Protein AF-A0AA36IM85-F1 (afdb_monomer)

Foldseek 3Di:
DPDVVVVVVVLVVVVVCCLVPQPPPDVVNVVVVVCCVVVDVLCVQVLVVSCVVVVNVVVLQDDDDDDGDDPDPDVQVVLQVVLLVVPPQWGWAQALQGNPPDTFIAGQALVRQQCQLLPQFWAAAQQADQRAGPVPFAAQQADPLQPPALLHDGLNDPVNLVLLVLLQVLQQLLWLDRPDQDAADQAPPDALQNVLVQLVVCVVPVSDLFDLRLLLSQVQRLCCRGQVDGDHPVLSVLLVVLLVLLQCRNSPVHDNVSSVSNNVNLVVVLVRSCVDPSLVSSLVSCVVVVHHSSSSSSNVSVVCSQQVAANVHRALSNLLSQLLNVCNVCVVPVVVVCVVPVLLQSLLSCLQVNRHQQGSPWIFAQAWDWDQGPVRDIDIDHGRGTHHYGQNSNSQQLVQQVPPVSHNVSSNDRDRPDPLSQQGCRFSARNVQVVVDPTSSADSRRSSGHSCVSVSSVSSSSSSVSNVVNVVVVVVVVD

pLDDT: mean 79.82, std 20.61, range [26.3, 98.69]

Solvent-accessible surface area (backbone atoms only — not comparable to full-atom values): 25729 Å² total; per-residue (Å²): 140,74,68,69,65,56,56,53,52,50,52,51,51,52,50,53,47,29,68,74,65,72,58,71,85,42,77,69,57,45,51,50,45,52,50,42,49,75,70,32,78,74,49,56,58,58,53,50,50,52,33,55,76,68,67,41,65,80,59,66,81,69,76,85,69,102,76,82,91,62,86,75,82,47,68,46,58,51,52,28,56,49,18,63,78,70,66,69,26,46,26,52,38,68,20,77,92,38,61,91,84,40,68,21,57,23,19,33,25,43,66,50,32,48,55,59,38,60,37,58,73,49,35,30,52,68,59,38,50,78,57,19,49,59,89,74,50,37,63,40,56,71,54,82,58,32,74,77,42,78,86,19,48,32,55,68,35,67,70,42,40,56,52,30,43,50,43,47,73,51,34,52,43,43,34,88,81,42,97,62,74,78,74,84,62,69,42,92,94,54,52,38,52,57,50,49,51,51,51,54,49,35,76,77,52,63,86,54,94,53,52,72,63,52,40,42,41,42,49,36,44,46,37,34,49,69,39,66,39,85,65,52,74,67,52,52,51,44,50,55,51,39,42,63,46,47,54,32,35,39,72,63,65,59,41,60,69,45,11,44,51,38,32,58,49,49,47,56,52,46,55,57,37,49,74,25,71,40,32,49,48,41,24,55,54,30,43,77,72,77,41,63,21,69,28,51,51,51,25,50,52,50,52,46,50,28,64,50,52,35,52,97,46,45,17,45,26,33,27,39,44,54,48,53,51,49,37,67,74,42,43,90,62,38,44,60,50,34,74,72,40,45,64,38,32,50,45,38,41,40,33,73,70,27,33,42,50,64,40,61,61,49,28,39,34,85,58,67,44,77,45,72,45,84,86,69,49,75,46,75,49,47,48,73,36,56,29,36,32,35,20,54,49,19,33,38,26,19,91,76,44,10,62,99,78,44,32,55,68,58,17,63,50,90,52,60,71,46,99,63,62,40,60,35,32,34,37,36,26,32,49,58,36,51,72,68,29,93,49,56,47,42,32,91,74,18,47,55,43,49,54,56,58,43,38,46,54,52,50,41,49,46,50,50,53,48,41,47,55,22,57,61,52,52,63,64,73,80,105

Secondary structure (DSSP, 8-state):
--HHHHHHHHHHHHHHHHHHH-----HHHHHHHHHHHHH-TTSHHHHHHHHHHTT-GGGGGG--SSS--SS---HHHHHHHHHHHHT--EEEEE-TT-TTT-EEEEE-SHHHHHHHHH-SS-B--TTEETTEEGGGSPTTSSPTT-PSPTTTS-TT-HHHHHHHHHHHHH-GGGSSS-S--PPP-PPTT--HHHHHHHHHHHHH---SSS-HHHHHHHHHHHHHHHHS-PPPHHHHHHHHHHHHHHHHHHTT---HHHHHHHHHHHHHHHHHHHHSHHHHHHHHHHHHTTS-HHHHHHHHHHHHIIIIIITTSSHHHHHHHHHHHHHHHSHHHHHHHHHH-HHHHHHHHHHHH--S-----SEE--S-EEEE-TTS-EEEE-TTSEEEE-HHHHTT-HHHHSGGGT-HHHHHS--TT-TTTT---TTSS-HHHHTTSSSTT--SS-SS--TTHHHHHHHHHHHHHHHHHHHHHHHTT--

Radius of gyration: 23.03 Å; Cα contacts (8 Å, |Δi|>4): 732; chains: 1; bounding box: 69×64×67 Å

Organism: NCBI:txid2562239

Nearest PDB structures (foldseek):
  8fz8-assembly1_A  TM=6.106E-01  e=2.061E-07  Streptomyces nodosus
  3b99-assembly1_A  TM=5.006E-01  e=7.586E-06  Danio rerio
  8eoh-assembly1_A  TM=4.922E-01  e=1.984E-05  Homo sapiens
  3b99-assembly2_B  TM=5.628E-01  e=2.092E-04  Danio rerio
  7lyx-assembly1_A  TM=4.777E-01  e=9.694E-05  Homo sapiens

Structure (mmCIF, N/CA/C/O backbone):
data_AF-A0AA36IM85-F1
#
_entry.id   AF-A0AA36IM85-F1
#
loop_
_atom_site.group_PDB
_atom_site.id
_atom_site.type_symbol
_atom_site.label_atom_id
_atom_site.label_alt_id
_atom_site.label_comp_id
_atom_site.label_asym_id
_atom_site.label_entity_id
_atom_site.label_seq_id
_atom_site.pdbx_PDB_ins_code
_atom_site.Cartn_x
_atom_site.Cartn_y
_atom_site.Cartn_z
_atom_site.occupancy
_atom_site.B_iso_or_equiv
_atom_site.auth_seq_id
_atom_site.auth_comp_id
_atom_site.auth_asym_id
_atom_site.auth_atom_id
_atom_site.pdbx_PDB_model_num
ATOM 1 N N . MET A 1 1 ? 41.374 -0.300 19.124 1.00 42.31 1 MET A N 1
ATOM 2 C CA . MET A 1 1 ? 39.950 -0.710 19.071 1.00 42.31 1 MET A CA 1
ATOM 3 C C . MET A 1 1 ? 39.445 -0.781 20.506 1.00 42.31 1 MET A C 1
ATOM 5 O O . MET A 1 1 ? 40.033 -1.526 21.269 1.00 42.31 1 MET A O 1
ATOM 9 N N . GLY A 1 2 ? 38.472 0.040 20.920 1.00 38.59 2 GLY A N 1
ATOM 10 C CA . GLY A 1 2 ? 38.021 0.031 22.328 1.00 38.59 2 GLY A CA 1
ATOM 11 C C . GLY A 1 2 ? 37.145 1.198 22.802 1.00 38.59 2 GLY A C 1
ATOM 12 O O . GLY A 1 2 ? 36.543 1.093 23.859 1.00 38.59 2 GLY A O 1
ATOM 13 N N . CYS A 1 3 ? 37.000 2.286 22.036 1.00 32.59 3 CYS A N 1
ATOM 14 C CA . CYS A 1 3 ? 36.244 3.459 22.508 1.00 32.59 3 CYS A CA 1
ATOM 15 C C . CYS A 1 3 ? 34.748 3.452 22.099 1.00 32.59 3 CYS A C 1
ATOM 17 O O . CYS A 1 3 ? 33.900 4.019 22.780 1.00 32.59 3 CYS A O 1
ATOM 19 N N . GLY A 1 4 ? 34.387 2.753 21.012 1.00 32.06 4 GLY A N 1
ATOM 20 C CA . GLY A 1 4 ? 33.027 2.788 20.445 1.00 32.06 4 GLY A CA 1
ATOM 21 C C . GLY A 1 4 ? 31.971 1.955 21.189 1.00 32.06 4 GLY A C 1
ATOM 22 O O . GLY A 1 4 ? 30.829 2.395 21.312 1.00 32.06 4 GLY A O 1
ATOM 23 N N . CYS A 1 5 ? 32.333 0.777 21.714 1.00 38.38 5 CYS A N 1
ATOM 24 C CA . CYS A 1 5 ? 31.395 -0.065 22.475 1.00 38.38 5 CYS A CA 1
ATOM 25 C C . CYS A 1 5 ? 31.141 0.476 23.884 1.00 38.38 5 CYS A C 1
ATOM 27 O O . CYS A 1 5 ? 30.007 0.429 24.353 1.00 38.38 5 CYS A O 1
ATOM 29 N N . PHE A 1 6 ? 32.164 1.042 24.530 1.00 37.78 6 PHE A N 1
ATOM 30 C CA . PHE A 1 6 ? 32.038 1.578 25.884 1.00 37.78 6 PHE A CA 1
ATOM 31 C C . PHE A 1 6 ? 31.096 2.790 25.918 1.00 37.78 6 PHE A C 1
ATOM 33 O O . PHE A 1 6 ? 30.205 2.863 26.757 1.00 37.78 6 PHE A O 1
ATOM 40 N N . CYS A 1 7 ? 31.198 3.679 24.925 1.00 42.38 7 CYS A N 1
ATOM 41 C CA . CYS A 1 7 ? 30.339 4.860 24.834 1.00 42.38 7 CYS A CA 1
ATOM 42 C C . CYS A 1 7 ? 28.859 4.494 24.586 1.00 42.38 7 CYS A C 1
ATOM 44 O O . CYS A 1 7 ? 27.961 5.088 25.175 1.00 42.38 7 CYS A O 1
ATOM 46 N N . ARG A 1 8 ? 28.587 3.456 23.780 1.00 44.91 8 ARG A N 1
ATOM 47 C CA . ARG A 1 8 ? 27.215 2.978 23.521 1.00 44.91 8 ARG A CA 1
ATOM 48 C C . ARG A 1 8 ? 26.590 2.285 24.729 1.00 44.91 8 ARG A C 1
ATOM 50 O O . ARG A 1 8 ? 25.416 2.514 25.000 1.00 44.91 8 ARG A O 1
ATOM 57 N N . LEU A 1 9 ? 27.365 1.476 25.455 1.00 48.56 9 LEU A N 1
ATOM 58 C CA . LEU A 1 9 ? 26.887 0.788 26.655 1.00 48.56 9 LEU A CA 1
ATOM 59 C C . LEU A 1 9 ? 26.565 1.789 27.772 1.00 48.56 9 LEU A C 1
ATOM 61 O O . LEU A 1 9 ? 25.524 1.676 28.405 1.00 48.56 9 LEU A O 1
ATOM 65 N N . VAL A 1 10 ? 27.417 2.804 27.953 1.00 52.78 10 VAL A N 1
ATOM 66 C CA . VAL A 1 10 ? 27.224 3.873 28.943 1.00 52.78 10 VAL A CA 1
ATOM 67 C C . VAL A 1 10 ? 25.989 4.714 28.620 1.00 52.78 10 VAL A C 1
ATOM 69 O O . VAL A 1 10 ? 25.193 4.976 29.514 1.00 52.78 10 VAL A O 1
ATOM 72 N N . VAL A 1 11 ? 25.759 5.074 27.353 1.00 53.88 11 VAL A N 1
ATOM 73 C CA . VAL A 1 11 ? 24.545 5.811 26.953 1.00 53.88 11 VAL A CA 1
ATOM 74 C C . VAL A 1 11 ? 23.281 4.975 27.180 1.00 53.88 11 VAL A C 1
ATOM 76 O O . VAL A 1 11 ? 22.299 5.499 27.699 1.00 53.88 11 VAL A O 1
ATOM 79 N N . LEU A 1 12 ? 23.300 3.676 26.868 1.00 50.84 12 LEU A N 1
ATOM 80 C CA . LEU A 1 12 ? 22.175 2.768 27.134 1.00 50.84 12 LEU A CA 1
ATOM 81 C C . LEU A 1 12 ? 21.891 2.617 28.635 1.00 50.84 12 LEU A C 1
ATOM 83 O O . LEU A 1 12 ? 20.736 2.712 29.042 1.00 50.84 12 LEU A O 1
ATOM 87 N N . LEU A 1 13 ? 22.932 2.446 29.455 1.00 54.00 13 LEU A N 1
ATOM 88 C CA . LEU A 1 13 ? 22.812 2.334 30.912 1.00 54.00 13 LEU A CA 1
ATOM 89 C C . LEU A 1 13 ? 22.299 3.629 31.545 1.00 54.00 13 LEU A C 1
ATOM 91 O O . LEU A 1 13 ? 21.410 3.583 32.389 1.00 54.00 13 LEU A O 1
ATOM 95 N N . LEU A 1 14 ? 22.808 4.782 31.108 1.00 49.09 14 LEU A N 1
ATOM 96 C CA . LEU A 1 14 ? 22.358 6.089 31.586 1.00 49.09 14 LEU A CA 1
ATOM 97 C C . LEU A 1 14 ? 20.919 6.391 31.152 1.00 49.09 14 LEU A C 1
ATOM 99 O O . LEU A 1 14 ? 20.166 6.957 31.934 1.00 49.09 14 LEU A O 1
ATOM 103 N N . THR A 1 15 ? 20.510 5.967 29.953 1.00 51.16 15 THR A N 1
ATOM 104 C CA . THR A 1 15 ? 19.123 6.124 29.478 1.00 51.16 15 THR A CA 1
ATOM 105 C C . THR A 1 15 ? 18.170 5.204 30.245 1.00 51.16 15 THR A C 1
ATOM 107 O O . THR A 1 15 ? 17.098 5.638 30.655 1.00 51.16 15 THR A O 1
ATOM 110 N N . ALA A 1 16 ? 18.573 3.956 30.508 1.00 54.09 16 ALA A N 1
ATOM 111 C CA . ALA A 1 16 ? 17.801 3.015 31.318 1.00 54.09 16 ALA A CA 1
ATOM 112 C C . ALA A 1 16 ? 17.665 3.487 32.776 1.00 54.09 16 ALA A C 1
ATOM 114 O O . ALA A 1 16 ? 16.574 3.429 33.336 1.00 54.09 16 ALA A O 1
ATOM 115 N N . LEU A 1 17 ? 18.739 4.016 33.373 1.00 48.91 17 LEU A N 1
ATOM 116 C CA . LEU A 1 17 ? 18.715 4.609 34.713 1.00 48.91 17 LEU A CA 1
ATOM 117 C C . LEU A 1 17 ? 17.874 5.893 34.757 1.00 48.91 17 LEU A C 1
ATOM 119 O O . LEU A 1 17 ? 17.089 6.068 35.681 1.00 48.91 17 LEU A O 1
ATOM 123 N N . ALA A 1 18 ? 17.967 6.766 33.751 1.00 50.56 18 ALA A N 1
ATOM 124 C CA . ALA A 1 18 ? 17.138 7.970 33.671 1.00 50.56 18 ALA A CA 1
ATOM 125 C C . ALA A 1 18 ? 15.640 7.636 33.543 1.00 50.56 18 ALA A C 1
ATOM 127 O O . ALA A 1 18 ? 14.815 8.290 34.180 1.00 50.56 18 ALA A O 1
ATOM 128 N N . LEU A 1 19 ? 15.296 6.585 32.787 1.00 48.44 19 LEU A N 1
ATOM 129 C CA . LEU A 1 19 ? 13.929 6.065 32.669 1.00 48.44 19 LEU A CA 1
ATOM 130 C C . LEU A 1 19 ? 13.431 5.402 33.964 1.00 48.44 19 LEU A C 1
ATOM 132 O O . LEU A 1 19 ? 12.265 5.564 34.311 1.00 48.44 19 LEU A O 1
ATOM 136 N N . LEU A 1 20 ? 14.295 4.681 34.686 1.00 45.62 20 LEU A N 1
ATOM 137 C CA . LEU A 1 20 ? 13.945 4.005 35.944 1.00 45.62 20 LEU A CA 1
ATOM 138 C C . LEU A 1 20 ? 13.809 4.966 37.134 1.00 45.62 20 LEU A C 1
ATOM 140 O O . LEU A 1 20 ? 13.000 4.714 38.021 1.00 45.62 20 LEU A O 1
ATOM 144 N N . PHE A 1 21 ? 14.586 6.0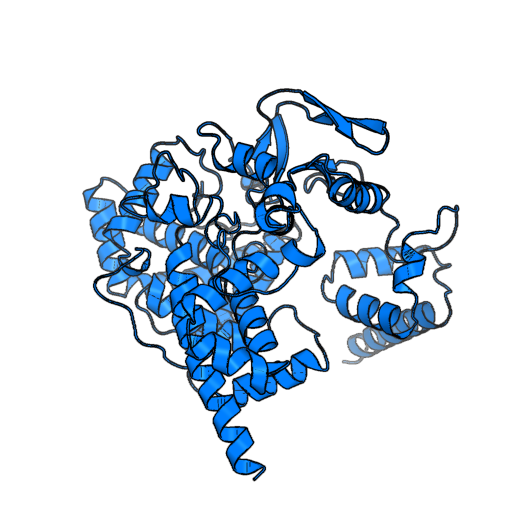52 37.161 1.00 44.94 21 PHE A N 1
ATOM 145 C CA . PHE A 1 21 ? 14.663 6.963 38.310 1.00 44.94 21 PHE A CA 1
ATOM 146 C C . PHE A 1 21 ? 14.018 8.340 38.078 1.00 44.94 21 PHE A C 1
ATOM 148 O O . PHE A 1 21 ? 14.067 9.184 38.966 1.00 44.94 21 PHE A O 1
ATOM 155 N N . GLY A 1 22 ? 13.405 8.593 36.914 1.00 39.72 22 GLY A N 1
ATOM 156 C CA . GLY A 1 22 ? 12.675 9.842 36.638 1.00 39.72 22 GLY A CA 1
ATOM 157 C C . GLY A 1 22 ? 13.549 11.103 36.555 1.00 39.72 22 GLY A C 1
ATOM 158 O O . GLY A 1 22 ? 13.033 12.217 36.519 1.00 39.72 22 GLY A O 1
ATOM 159 N N . CYS A 1 23 ? 14.873 10.954 36.501 1.00 40.91 23 CYS A N 1
ATOM 160 C CA . CYS A 1 23 ? 15.827 12.061 36.505 1.00 40.91 23 CYS A CA 1
ATOM 161 C C . CYS A 1 23 ? 16.244 12.455 35.078 1.00 40.91 23 CYS A C 1
ATOM 163 O O . CYS A 1 23 ? 17.403 12.304 34.696 1.00 40.91 23 CYS A O 1
ATOM 165 N N . LEU A 1 24 ? 15.318 13.008 34.290 1.00 44.88 24 LEU A N 1
ATOM 166 C CA . LEU A 1 24 ? 15.622 13.714 33.030 1.00 44.88 24 LEU A CA 1
ATOM 167 C C . LEU A 1 24 ? 15.949 15.206 33.275 1.00 44.88 24 LEU A C 1
ATOM 169 O O . LEU A 1 24 ? 15.606 16.071 32.480 1.00 44.88 24 LEU A O 1
ATOM 173 N N . CYS A 1 25 ? 16.623 15.534 34.383 1.00 44.16 25 CYS A N 1
ATOM 174 C CA . CYS A 1 25 ? 16.848 16.918 34.832 1.00 44.16 25 CYS A CA 1
ATOM 175 C C . CYS A 1 25 ? 18.094 17.602 34.229 1.00 44.16 25 CYS A C 1
ATOM 177 O O . CYS A 1 25 ? 18.543 18.621 34.751 1.00 44.16 25 CYS A O 1
ATOM 179 N N . VAL A 1 26 ? 18.693 17.055 33.163 1.00 44.81 26 VAL A N 1
ATOM 180 C CA . VAL A 1 26 ? 19.911 17.609 32.542 1.00 44.81 26 VAL A CA 1
ATOM 181 C C . VAL A 1 26 ? 19.621 17.996 31.084 1.00 44.81 26 VAL A C 1
ATOM 183 O O . VAL A 1 26 ? 19.453 17.102 30.251 1.00 44.81 26 VAL A O 1
ATOM 186 N N . PRO A 1 27 ? 19.631 19.296 30.724 1.00 43.78 27 PRO A N 1
ATOM 187 C CA . PRO A 1 27 ? 19.271 19.777 29.382 1.00 43.78 27 PRO A CA 1
ATOM 188 C C . PRO A 1 27 ? 20.112 19.206 28.228 1.00 43.78 27 PRO A C 1
ATOM 190 O O . PRO A 1 27 ? 19.700 19.248 27.067 1.00 43.78 27 PRO A O 1
ATOM 193 N N . GLN A 1 28 ? 21.327 18.711 28.498 1.00 42.84 28 GLN A N 1
ATOM 194 C CA . GLN A 1 28 ? 22.130 18.004 27.493 1.00 42.84 28 GLN A CA 1
ATOM 195 C C . GLN A 1 28 ? 21.664 16.554 27.273 1.00 42.84 28 GLN A C 1
ATOM 197 O O . GLN A 1 28 ? 21.732 16.071 26.145 1.00 42.84 28 GLN A O 1
ATOM 202 N N . VAL A 1 29 ? 21.163 15.875 28.312 1.00 41.28 29 VAL A N 1
ATOM 203 C CA . VAL A 1 29 ? 20.606 14.511 28.228 1.00 41.28 29 VAL A CA 1
ATOM 204 C C . VAL A 1 29 ? 19.232 14.543 27.566 1.00 41.28 29 VAL A C 1
ATOM 206 O O . VAL A 1 29 ? 18.960 13.718 26.705 1.00 41.28 29 VAL A O 1
ATOM 209 N N . GLU A 1 30 ? 18.415 15.549 27.877 1.00 40.91 30 GLU A N 1
ATOM 210 C CA . GLU A 1 30 ? 17.147 15.828 27.197 1.00 40.91 30 GLU A CA 1
ATOM 211 C C . GLU A 1 30 ? 17.354 16.067 25.695 1.00 40.91 30 GLU A C 1
ATOM 213 O O . GLU A 1 30 ? 16.732 15.404 24.870 1.00 40.91 30 GLU A O 1
ATOM 218 N N . ARG A 1 31 ? 18.299 16.937 25.313 1.00 43.75 31 ARG A N 1
ATOM 219 C CA . ARG A 1 31 ? 18.628 17.163 23.896 1.00 43.75 31 ARG A CA 1
ATOM 220 C C . ARG A 1 31 ? 19.205 15.927 23.216 1.00 43.75 31 ARG A C 1
ATOM 222 O O . ARG A 1 31 ? 18.915 15.700 22.045 1.00 43.75 31 ARG A O 1
ATOM 229 N N . ALA A 1 32 ? 19.997 15.120 23.920 1.00 41.75 32 ALA A N 1
ATOM 230 C CA . ALA A 1 32 ? 20.491 13.851 23.397 1.00 41.75 32 ALA A CA 1
ATOM 231 C C . ALA A 1 32 ? 19.367 12.814 23.244 1.00 41.75 32 ALA A C 1
ATOM 233 O O . ALA A 1 32 ? 19.388 12.072 22.270 1.00 41.75 32 ALA A O 1
ATOM 234 N N . TYR A 1 33 ? 18.381 12.797 24.144 1.00 39.81 33 TYR A N 1
ATOM 235 C CA . TYR A 1 33 ? 17.211 11.919 24.109 1.00 39.81 33 TYR A CA 1
ATOM 236 C C . TYR A 1 33 ? 16.214 12.328 23.024 1.00 39.81 33 TYR A C 1
ATOM 238 O O . TYR A 1 33 ? 15.812 11.473 22.252 1.00 39.81 33 TYR A O 1
ATOM 246 N N . ILE A 1 34 ? 15.885 13.615 22.888 1.00 41.44 34 ILE A N 1
ATOM 247 C CA . ILE A 1 34 ? 15.062 14.144 21.787 1.00 41.44 34 ILE A CA 1
ATOM 248 C C . ILE A 1 34 ? 15.743 13.834 20.459 1.00 41.44 34 ILE A C 1
ATOM 250 O O . ILE A 1 34 ? 15.157 13.194 19.597 1.00 41.44 34 ILE A O 1
ATOM 254 N N . LYS A 1 35 ? 17.040 14.145 20.341 1.00 39.25 35 LYS A N 1
ATOM 255 C CA . LYS A 1 35 ? 17.819 13.779 19.158 1.00 39.25 35 LYS A CA 1
ATOM 256 C C . LYS A 1 35 ? 17.851 12.264 18.955 1.00 39.25 35 LYS A C 1
ATOM 258 O O . LYS A 1 35 ? 17.813 11.828 17.818 1.00 39.25 35 LYS A O 1
ATOM 263 N N . PHE A 1 36 ? 17.892 11.444 20.002 1.00 37.66 36 PHE A N 1
ATOM 264 C CA . PHE A 1 36 ? 17.864 9.983 19.896 1.00 37.66 36 PHE A CA 1
ATOM 265 C C . PHE A 1 36 ? 16.488 9.447 19.480 1.00 37.66 36 PHE A C 1
ATOM 267 O O . PHE A 1 36 ? 16.440 8.574 18.629 1.00 37.66 36 PHE A O 1
ATOM 274 N N . VAL A 1 37 ? 15.385 9.976 20.004 1.00 36.84 37 VAL A N 1
ATOM 275 C CA . VAL A 1 37 ? 14.009 9.599 19.645 1.00 36.84 37 VAL A CA 1
ATOM 276 C C . VAL A 1 37 ? 13.673 10.057 18.223 1.00 36.84 37 VAL A C 1
ATOM 278 O O . VAL A 1 37 ? 13.152 9.263 17.443 1.00 36.84 37 VAL A O 1
ATOM 281 N N . ASP A 1 38 ? 14.075 11.273 17.851 1.00 36.34 38 ASP A N 1
ATOM 282 C CA . ASP A 1 38 ? 13.904 11.825 16.502 1.00 36.34 38 ASP A CA 1
ATOM 283 C C . ASP A 1 38 ? 14.816 11.135 15.472 1.00 36.34 38 ASP A C 1
ATOM 285 O O . ASP A 1 38 ? 14.453 10.992 14.307 1.00 36.34 38 ASP A O 1
ATOM 289 N N . THR A 1 39 ? 16.000 10.659 15.884 1.00 33.62 39 THR A N 1
ATOM 290 C CA . THR A 1 39 ? 16.946 9.951 14.994 1.00 33.62 39 THR A CA 1
ATOM 291 C C . THR A 1 39 ? 16.703 8.434 14.957 1.00 33.62 39 THR A C 1
ATOM 293 O O . THR A 1 39 ? 17.047 7.776 13.974 1.00 33.62 39 THR A O 1
ATOM 296 N N . TYR A 1 40 ? 16.112 7.850 16.003 1.00 33.84 40 TYR A N 1
ATOM 297 C CA . TYR A 1 40 ? 15.847 6.418 16.135 1.00 33.84 40 TYR A CA 1
ATOM 298 C C . TYR A 1 40 ? 14.373 6.176 16.476 1.00 33.84 40 TYR A C 1
ATOM 300 O O . TYR A 1 40 ? 14.000 5.895 17.615 1.00 33.84 40 TYR A O 1
ATOM 308 N N . THR A 1 41 ? 13.550 6.105 15.430 1.00 33.75 41 THR A N 1
ATOM 309 C CA . THR A 1 41 ? 12.180 5.552 15.441 1.00 33.75 41 THR A CA 1
ATOM 310 C C . THR A 1 41 ? 12.071 4.141 16.056 1.00 33.75 41 THR A C 1
ATOM 312 O O . THR A 1 41 ? 10.975 3.675 16.355 1.00 33.75 41 THR A O 1
ATOM 315 N N . TYR A 1 42 ? 13.198 3.468 16.317 1.00 30.89 42 TYR A N 1
ATOM 316 C CA . TYR A 1 42 ? 13.299 2.173 16.999 1.00 30.89 42 TYR A CA 1
ATOM 317 C C . TYR A 1 42 ? 13.203 2.229 18.538 1.00 30.89 42 TYR A C 1
ATOM 319 O O . TYR A 1 42 ? 13.048 1.180 19.158 1.00 30.89 42 TYR A O 1
ATOM 327 N N . GLY A 1 43 ? 13.290 3.405 19.176 1.00 28.48 43 GLY A N 1
ATOM 328 C CA . GLY A 1 43 ? 13.186 3.538 20.642 1.00 28.48 43 GLY A CA 1
ATOM 329 C C . GLY A 1 43 ? 11.750 3.595 21.177 1.00 28.48 43 GLY A C 1
ATOM 330 O O . GLY A 1 43 ? 11.501 3.271 22.339 1.00 28.48 43 GLY A O 1
ATOM 331 N N . VAL A 1 44 ? 10.791 3.956 20.321 1.00 35.88 44 VAL A N 1
ATOM 332 C CA . VAL A 1 44 ? 9.372 4.118 20.681 1.00 35.88 44 VAL A CA 1
ATOM 333 C C . VAL A 1 44 ? 8.740 2.819 21.209 1.00 35.88 44 VAL A C 1
ATOM 335 O O . VAL A 1 44 ? 8.045 2.891 22.219 1.00 35.88 44 VAL A O 1
ATOM 338 N N . PRO A 1 45 ? 9.008 1.622 20.644 1.00 35.47 45 PRO A N 1
ATOM 339 C CA . PRO A 1 45 ? 8.461 0.368 21.169 1.00 35.47 45 PRO A CA 1
ATOM 340 C C . PRO A 1 45 ? 9.002 -0.019 22.553 1.00 35.47 45 PRO A C 1
ATOM 342 O O . PRO A 1 45 ? 8.244 -0.530 23.369 1.00 35.47 45 PRO A O 1
ATOM 345 N N . LEU A 1 46 ? 10.282 0.246 22.846 1.00 36.81 46 LEU A N 1
ATOM 346 C CA . LEU A 1 46 ? 10.896 -0.031 24.155 1.00 36.81 46 LEU A CA 1
ATOM 347 C C . LEU A 1 46 ? 10.393 0.936 25.231 1.00 36.81 46 LEU A C 1
ATOM 349 O O . LEU A 1 46 ? 10.072 0.506 26.336 1.00 36.81 46 LEU A O 1
ATOM 353 N N . ALA A 1 47 ? 10.263 2.221 24.890 1.00 39.59 47 ALA A N 1
ATOM 354 C CA . ALA A 1 47 ? 9.638 3.208 25.762 1.00 39.59 47 ALA A CA 1
ATOM 355 C C . ALA A 1 47 ? 8.160 2.866 26.007 1.00 39.59 47 ALA A C 1
ATOM 357 O O . ALA A 1 47 ? 7.720 2.851 27.149 1.00 39.59 47 ALA A O 1
ATOM 358 N N . HIS A 1 48 ? 7.406 2.504 24.966 1.00 39.03 48 HIS A N 1
ATOM 359 C CA . HIS A 1 48 ? 6.010 2.083 25.096 1.00 39.03 48 HIS A CA 1
ATOM 360 C C . HIS A 1 48 ? 5.870 0.810 25.944 1.00 39.03 48 HIS A C 1
ATOM 362 O O . HIS A 1 48 ? 5.022 0.766 26.828 1.00 39.03 48 HIS A O 1
ATOM 368 N N . LEU A 1 49 ? 6.728 -0.196 25.745 1.00 39.44 49 LEU A N 1
ATOM 369 C CA . LEU A 1 49 ? 6.749 -1.422 26.548 1.00 39.44 49 LEU A CA 1
ATOM 370 C C . LEU A 1 49 ? 7.063 -1.127 28.020 1.00 39.44 49 LEU A C 1
ATOM 372 O O . LEU A 1 49 ? 6.351 -1.609 28.896 1.00 39.44 49 LEU A O 1
ATOM 376 N N . ALA A 1 50 ? 8.068 -0.293 28.303 1.00 42.53 50 ALA A N 1
ATOM 377 C CA . ALA A 1 50 ? 8.370 0.149 29.663 1.00 42.53 50 ALA A CA 1
ATOM 378 C C . ALA A 1 50 ? 7.180 0.893 30.293 1.00 42.53 50 ALA A C 1
ATOM 380 O O . ALA A 1 50 ? 6.818 0.632 31.435 1.00 42.53 50 ALA A O 1
ATOM 381 N N . LEU A 1 51 ? 6.511 1.765 29.538 1.00 40.69 51 LEU A N 1
ATOM 382 C CA . LEU A 1 51 ? 5.354 2.530 30.010 1.00 40.69 51 LEU A CA 1
ATOM 383 C C . LEU A 1 51 ? 4.111 1.654 30.252 1.00 40.69 51 LEU A C 1
ATOM 385 O O . LEU A 1 51 ? 3.363 1.913 31.198 1.00 40.69 51 LEU A O 1
ATOM 389 N N . VAL A 1 52 ? 3.907 0.611 29.440 1.00 42.12 52 VAL A N 1
ATOM 390 C CA . VAL A 1 52 ? 2.868 -0.418 29.628 1.00 42.12 52 VAL A CA 1
ATOM 391 C C . VAL A 1 52 ? 3.156 -1.248 30.879 1.00 42.12 52 VAL A C 1
ATOM 393 O O . VAL A 1 52 ? 2.271 -1.403 31.716 1.00 42.12 52 VAL A O 1
ATOM 396 N N . VAL A 1 53 ? 4.394 -1.723 31.047 1.00 43.91 53 VAL A N 1
ATOM 397 C CA . VAL A 1 53 ? 4.819 -2.519 32.213 1.00 43.91 53 VAL A CA 1
ATOM 398 C C . VAL A 1 53 ? 4.710 -1.720 33.515 1.00 43.91 53 VAL A C 1
ATOM 400 O O . VAL A 1 53 ? 4.319 -2.265 34.542 1.00 43.91 53 VAL A O 1
ATOM 403 N N . LEU A 1 54 ? 4.991 -0.416 33.476 1.00 43.62 54 LEU A N 1
ATOM 404 C CA . LEU A 1 54 ? 4.886 0.476 34.636 1.00 43.62 54 LEU A CA 1
ATOM 405 C C . LEU A 1 54 ? 3.452 0.979 34.907 1.00 43.62 54 LEU A C 1
ATOM 407 O O . LEU A 1 54 ? 3.247 1.772 35.830 1.00 43.62 54 LEU A O 1
ATOM 411 N N . GLY A 1 55 ? 2.460 0.568 34.106 1.00 34.38 55 GLY A N 1
ATOM 412 C CA . GLY A 1 55 ? 1.063 0.994 34.252 1.00 34.38 55 GLY A CA 1
ATOM 413 C C . GLY A 1 55 ? 0.843 2.501 34.054 1.00 34.38 55 GLY A C 1
ATOM 414 O O . GLY A 1 55 ? -0.143 3.050 34.541 1.00 34.38 55 GLY A O 1
ATOM 415 N N . GLN A 1 5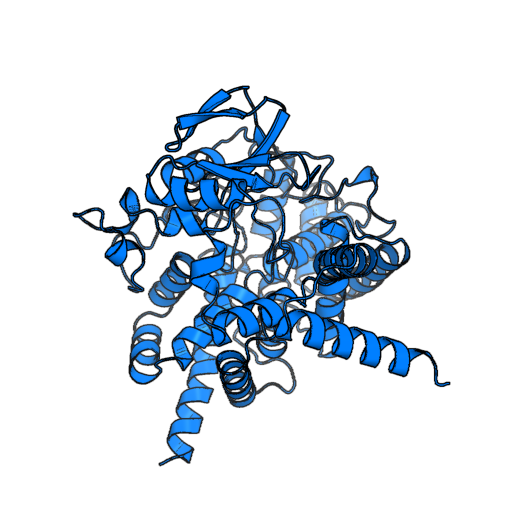6 ? 1.762 3.192 33.369 1.00 34.78 56 GLN A N 1
ATOM 416 C CA . GLN A 1 56 ? 1.762 4.657 33.237 1.00 34.78 56 GLN A CA 1
ATOM 417 C C . GLN A 1 56 ? 1.063 5.162 31.967 1.00 34.78 56 GLN A C 1
ATOM 419 O O . GLN A 1 56 ? 0.853 6.365 31.832 1.00 34.78 56 GLN A O 1
ATOM 424 N N . VAL A 1 57 ? 0.652 4.275 31.052 1.00 35.91 57 VAL A N 1
ATOM 425 C CA . VAL A 1 57 ? -0.035 4.655 29.798 1.00 35.91 57 VAL A CA 1
ATOM 426 C C . VAL A 1 57 ? -1.262 5.560 30.022 1.00 35.91 57 VAL A C 1
ATOM 428 O O . VAL A 1 57 ? -1.391 6.545 29.296 1.00 35.91 57 VAL A O 1
ATOM 431 N N . PRO A 1 58 ? -2.126 5.330 31.035 1.00 31.47 58 PRO A N 1
ATOM 432 C CA . PRO A 1 58 ? -3.272 6.206 31.291 1.00 31.47 58 PRO A CA 1
ATOM 433 C C . PRO A 1 58 ? -2.889 7.585 31.855 1.00 31.47 58 PRO A C 1
ATOM 435 O O . PRO A 1 58 ? -3.647 8.536 31.702 1.00 31.47 58 PRO A O 1
ATOM 438 N N . ARG A 1 59 ? -1.719 7.719 32.498 1.00 30.38 59 ARG A N 1
ATOM 439 C CA . ARG A 1 59 ? -1.287 8.953 33.186 1.00 30.38 59 ARG A CA 1
ATOM 440 C C . ARG A 1 59 ? -0.578 9.957 32.273 1.00 30.38 59 ARG A C 1
ATOM 442 O O . ARG A 1 59 ? -0.457 11.119 32.642 1.00 30.38 59 ARG A O 1
ATOM 449 N N . ILE A 1 60 ? -0.176 9.544 31.069 1.00 39.44 60 ILE A N 1
ATOM 450 C CA . ILE A 1 60 ? 0.414 10.423 30.039 1.00 39.44 60 ILE A CA 1
ATOM 451 C C . ILE A 1 60 ? -0.580 11.508 29.586 1.00 39.44 60 ILE A C 1
ATOM 453 O O . ILE A 1 60 ? -0.183 12.617 29.238 1.00 39.44 60 ILE A O 1
ATOM 457 N N . TRP A 1 61 ? -1.879 11.218 29.642 1.00 33.03 61 TRP A N 1
ATOM 458 C CA . TRP A 1 61 ? -2.930 12.087 29.109 1.00 33.03 61 TRP A CA 1
ATOM 459 C C . TRP A 1 61 ? -3.311 13.264 30.025 1.00 33.03 61 TRP A C 1
ATOM 461 O O . TRP A 1 61 ? -4.084 14.119 29.604 1.00 33.03 61 TRP A O 1
ATOM 471 N N . GLN A 1 62 ? -2.783 13.341 31.256 1.00 29.62 62 GLN A N 1
ATOM 472 C CA . GLN A 1 62 ? -3.248 14.299 32.276 1.00 29.62 62 GLN A CA 1
ATOM 473 C C . GLN A 1 62 ? -2.201 15.284 32.824 1.00 29.62 62 GLN A C 1
ATOM 475 O O . GLN A 1 62 ? -2.539 16.085 33.694 1.00 29.62 62 GLN A O 1
ATOM 480 N N . VAL A 1 63 ? -0.953 15.299 32.347 1.00 29.91 63 VAL A N 1
ATOM 481 C CA . VAL A 1 63 ? 0.071 16.178 32.947 1.00 29.91 63 VAL A CA 1
ATOM 482 C C . VAL A 1 63 ? 0.167 17.516 32.210 1.00 29.91 63 VAL A C 1
ATOM 484 O O . VAL A 1 63 ? 0.947 17.678 31.278 1.00 29.91 63 VAL A O 1
ATOM 487 N N . GLY A 1 64 ? -0.620 18.491 32.667 1.00 27.31 64 GLY A N 1
ATOM 488 C CA . GLY A 1 64 ? -0.392 19.914 32.418 1.00 27.31 64 GLY A CA 1
ATOM 489 C C . GLY A 1 64 ? 0.380 20.531 33.585 1.00 27.31 64 GLY A C 1
ATOM 490 O O . GLY A 1 64 ? -0.177 20.715 34.665 1.00 27.31 64 GLY A O 1
ATOM 491 N N . GLY A 1 65 ? 1.661 20.844 33.387 1.00 26.30 65 GLY A N 1
ATOM 492 C CA . GLY A 1 65 ? 2.488 21.541 34.376 1.00 26.30 65 GLY A CA 1
ATOM 493 C C . GLY A 1 65 ? 3.934 21.745 33.897 1.00 26.30 65 GLY A C 1
ATOM 494 O O . GLY A 1 65 ? 4.416 20.951 33.094 1.00 26.30 65 GLY A O 1
ATOM 495 N N . PRO A 1 66 ? 4.639 22.800 34.351 1.00 27.62 66 PRO A N 1
ATOM 496 C CA . PRO A 1 66 ? 5.828 23.339 33.677 1.00 27.62 66 PRO A CA 1
ATOM 497 C C . PRO A 1 66 ? 7.130 22.523 33.806 1.00 27.62 66 PRO A C 1
ATOM 499 O O . PRO A 1 66 ? 8.174 23.005 33.378 1.00 27.62 66 PRO A O 1
ATOM 502 N N . LEU A 1 67 ? 7.126 21.312 34.373 1.00 28.83 67 LEU A N 1
ATOM 503 C CA . LEU A 1 67 ? 8.341 20.511 34.576 1.00 28.83 67 LEU A CA 1
ATOM 504 C C . LEU A 1 67 ? 8.029 19.005 34.507 1.00 28.83 67 LEU A C 1
ATOM 506 O O . LEU A 1 67 ? 7.315 18.494 35.367 1.00 28.83 67 LEU A O 1
ATOM 510 N N . GLY A 1 68 ? 8.603 18.289 33.529 1.00 28.56 68 GLY A N 1
ATOM 511 C CA . GLY A 1 68 ? 8.636 16.818 33.514 1.00 28.56 68 GLY A CA 1
ATOM 512 C C . GLY A 1 68 ? 8.507 16.183 32.126 1.00 28.56 68 GLY A C 1
ATOM 513 O O . GLY A 1 68 ? 7.408 16.003 31.613 1.00 28.56 68 GLY A O 1
ATOM 514 N N . VAL A 1 69 ? 9.641 15.801 31.538 1.00 38.19 69 VAL A N 1
ATOM 515 C CA . VAL A 1 69 ? 9.758 15.140 30.230 1.00 38.19 69 VAL A CA 1
ATOM 516 C C . VAL A 1 69 ? 9.359 13.658 30.348 1.00 38.19 69 VAL A C 1
ATOM 518 O O . VAL A 1 69 ? 10.149 12.821 30.776 1.00 38.19 69 VAL A O 1
ATOM 521 N N . GLY A 1 70 ? 8.115 13.344 29.981 1.00 32.81 70 GLY A N 1
ATOM 522 C CA . GLY A 1 70 ? 7.653 12.039 29.475 1.00 32.81 70 GLY A CA 1
ATOM 523 C C . GLY A 1 70 ? 7.355 12.151 27.969 1.00 32.81 70 GLY A C 1
ATOM 524 O O . GLY A 1 70 ? 7.686 13.193 27.402 1.00 32.81 70 GLY A O 1
ATOM 525 N N . PRO A 1 71 ? 6.772 11.140 27.280 1.00 33.88 71 PRO A N 1
ATOM 526 C CA . PRO A 1 71 ? 6.453 11.258 25.852 1.00 33.88 71 PRO A CA 1
ATOM 527 C C . PRO A 1 71 ? 5.692 12.563 25.632 1.00 33.88 71 PRO A C 1
ATOM 529 O O . PRO A 1 71 ? 4.708 12.816 26.322 1.00 33.88 71 PRO A O 1
ATOM 532 N N . VAL A 1 72 ? 6.251 13.410 24.765 1.00 36.41 72 VAL A N 1
ATOM 533 C CA . VAL A 1 72 ? 5.910 14.828 24.628 1.00 36.41 72 VAL A CA 1
ATOM 534 C C . VAL A 1 72 ? 4.396 14.997 24.668 1.00 36.41 72 VAL A C 1
ATOM 536 O O . VAL A 1 72 ? 3.699 14.493 23.786 1.00 36.41 72 VAL A O 1
ATOM 539 N N . TRP A 1 73 ? 3.895 15.683 25.703 1.00 37.28 73 TRP A N 1
ATOM 540 C CA . TRP A 1 73 ? 2.508 16.127 25.754 1.00 37.28 73 TRP A CA 1
ATOM 541 C C . TRP A 1 73 ? 2.303 17.029 24.547 1.00 37.28 73 TRP A C 1
ATOM 543 O O . TRP A 1 73 ? 2.777 18.162 24.487 1.00 37.28 73 TRP A O 1
ATOM 553 N N . ASN A 1 74 ? 1.682 16.463 23.527 1.00 41.94 74 ASN A N 1
ATOM 554 C CA . ASN A 1 74 ? 1.332 17.171 22.329 1.00 41.94 74 ASN A CA 1
ATOM 555 C C . ASN A 1 74 ? -0.167 17.489 22.485 1.00 41.94 74 ASN A C 1
ATOM 557 O O . ASN A 1 74 ? -0.988 16.587 22.317 1.00 41.94 74 ASN A O 1
ATOM 561 N N . PRO A 1 75 ? -0.550 18.730 22.843 1.00 43.44 75 PRO A N 1
ATOM 562 C CA . PRO A 1 75 ? -1.961 19.100 22.989 1.00 43.44 75 PRO A CA 1
ATOM 563 C C . PRO A 1 75 ? -2.768 18.820 21.712 1.00 43.44 75 PRO A C 1
ATOM 565 O O . PRO A 1 75 ? -3.960 18.543 21.782 1.00 43.44 75 PRO A O 1
ATOM 568 N N . TRP A 1 76 ? -2.102 18.784 20.553 1.00 44.62 76 TRP A N 1
ATOM 569 C CA . TRP A 1 76 ? -2.679 18.393 19.269 1.00 44.62 76 TRP A CA 1
ATOM 570 C C . TRP A 1 76 ? -3.069 16.906 19.219 1.00 44.62 76 TRP A C 1
ATOM 572 O O . TRP A 1 76 ? -4.070 16.575 18.599 1.00 44.62 76 TRP A O 1
ATOM 582 N N . LEU A 1 77 ? -2.339 16.015 19.907 1.00 42.47 77 LEU A N 1
ATOM 583 C CA . LEU A 1 77 ? -2.675 14.588 20.057 1.00 42.47 77 LEU A CA 1
ATOM 584 C C . LEU A 1 77 ? -3.869 14.361 21.005 1.00 42.47 77 LEU A C 1
ATOM 586 O O . LEU A 1 77 ? -4.634 13.421 20.804 1.00 42.47 77 LEU A O 1
ATOM 590 N N . VAL A 1 78 ? -4.067 15.226 22.004 1.00 43.69 78 VAL A N 1
ATOM 591 C CA . VAL A 1 78 ? -5.261 15.206 22.870 1.00 43.69 78 VAL A CA 1
ATOM 592 C C . VAL A 1 78 ? -6.486 15.687 22.091 1.00 43.69 78 VAL A C 1
ATOM 594 O O . VAL A 1 78 ? -7.457 14.941 21.997 1.00 43.69 78 VAL A O 1
ATOM 597 N N . ASP A 1 79 ? -6.397 16.854 21.436 1.00 47.44 79 ASP A N 1
ATOM 598 C CA . ASP A 1 79 ? -7.435 17.376 20.526 1.00 47.44 79 ASP A CA 1
ATOM 599 C C . ASP A 1 79 ? -7.801 16.336 19.453 1.00 47.44 79 ASP A C 1
ATOM 601 O O . ASP A 1 79 ? -8.965 16.144 19.106 1.00 47.44 79 ASP A O 1
ATOM 605 N N . ALA A 1 80 ? -6.796 15.620 18.953 1.00 45.59 80 ALA A N 1
ATOM 606 C CA . ALA A 1 80 ? -6.964 14.570 17.971 1.00 45.59 80 ALA A CA 1
ATOM 607 C C . ALA A 1 80 ? -7.733 13.336 18.460 1.00 45.59 80 ALA A C 1
ATOM 609 O O . ALA A 1 80 ? -8.511 12.751 17.704 1.00 45.59 80 ALA A O 1
ATOM 610 N N . THR A 1 81 ? -7.493 12.923 19.703 1.00 48.16 81 THR A N 1
ATOM 611 C CA . THR A 1 81 ? -8.157 11.757 20.299 1.00 48.16 81 THR A CA 1
ATOM 612 C C . THR A 1 81 ? -9.600 12.113 20.683 1.00 48.16 81 THR A C 1
ATOM 614 O O . THR A 1 81 ? -10.521 11.329 20.447 1.00 48.16 81 THR A O 1
ATOM 617 N N . ASP A 1 82 ? -9.812 13.338 21.175 1.00 48.91 82 ASP A N 1
ATOM 618 C CA . ASP A 1 82 ? -11.119 13.880 21.552 1.00 48.91 82 ASP A CA 1
ATOM 619 C C . ASP A 1 82 ? -12.044 14.096 20.347 1.00 48.91 82 ASP A C 1
ATOM 621 O O . ASP A 1 82 ? -13.209 13.694 20.394 1.00 48.91 82 ASP A O 1
ATOM 625 N N . ALA A 1 83 ? -11.546 14.675 19.251 1.00 49.47 83 ALA A N 1
ATOM 626 C CA . ALA A 1 83 ? -12.367 14.992 18.082 1.00 49.47 83 ALA A CA 1
ATOM 627 C C . ALA A 1 83 ? -12.910 13.743 17.359 1.00 49.47 83 ALA A C 1
ATOM 629 O O . ALA A 1 83 ? -14.015 13.772 16.813 1.00 49.47 83 ALA A O 1
ATOM 630 N N . TYR A 1 84 ? -12.189 12.614 17.417 1.00 51.00 84 TYR A N 1
ATOM 631 C CA . TYR A 1 84 ? -12.709 11.323 16.949 1.00 51.00 84 TYR A CA 1
ATOM 632 C C . TYR A 1 84 ? -13.875 10.833 17.822 1.00 51.00 84 TYR A C 1
ATOM 634 O O . TYR A 1 84 ? -14.901 10.408 17.300 1.00 51.00 84 TYR A O 1
ATOM 642 N N . SER A 1 85 ? -13.749 10.940 19.149 1.00 53.56 85 SER A N 1
ATOM 643 C CA . SER A 1 85 ? -14.797 10.510 20.088 1.00 53.56 85 SER A CA 1
ATOM 644 C C . SER A 1 85 ? -16.060 11.382 20.052 1.00 53.56 85 SER A C 1
ATOM 646 O O . SER A 1 85 ? -17.142 10.906 20.390 1.00 53.56 85 SER A O 1
ATOM 648 N N . LYS A 1 86 ? -15.928 12.649 19.632 1.00 58.38 86 LYS A N 1
ATOM 649 C CA . LYS A 1 86 ? -17.000 13.660 19.631 1.00 58.38 86 LYS A CA 1
ATOM 650 C C . LYS A 1 86 ? -17.648 13.886 18.257 1.00 58.38 86 LYS A C 1
ATOM 652 O O . LYS A 1 86 ? -18.674 14.554 18.192 1.00 58.38 86 LYS A O 1
ATOM 657 N N . GLY A 1 87 ? -17.114 13.282 17.190 1.00 58.78 87 GLY A N 1
ATOM 658 C CA . GLY A 1 87 ? -17.802 13.147 15.900 1.00 58.78 87 GLY A CA 1
ATOM 659 C C . GLY A 1 87 ? -17.594 14.268 14.872 1.00 58.78 87 GLY A C 1
ATOM 660 O O . GLY A 1 87 ? -18.308 14.282 13.874 1.00 58.78 87 GLY A O 1
ATOM 661 N N . ASP A 1 88 ? -16.623 15.174 15.039 1.00 66.25 88 ASP A N 1
ATOM 662 C CA . ASP A 1 88 ? -16.434 16.2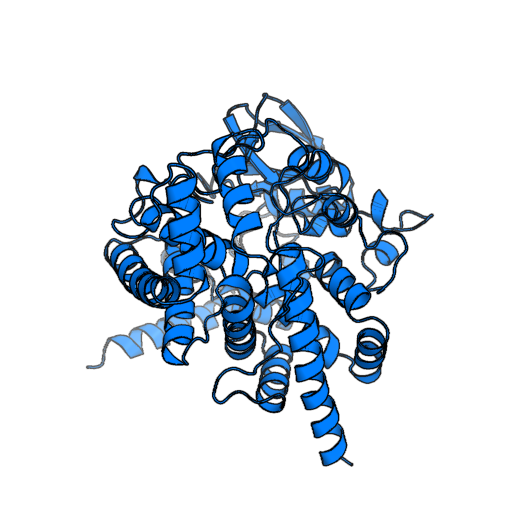93 14.087 1.00 66.25 88 ASP A CA 1
ATOM 663 C C . ASP A 1 88 ? -15.784 15.876 12.764 1.00 66.25 88 ASP A C 1
ATOM 665 O O . ASP A 1 88 ? -15.765 16.632 11.793 1.00 66.25 88 ASP A O 1
ATOM 669 N N . GLY A 1 89 ? -15.166 14.693 12.737 1.00 74.19 89 GLY A N 1
ATOM 670 C CA . GLY A 1 89 ? -14.460 14.189 11.562 1.00 74.19 89 GLY A CA 1
ATOM 671 C C . GLY A 1 89 ? -13.159 14.903 11.220 1.00 74.19 89 GLY A C 1
ATOM 672 O O . GLY A 1 89 ? -12.612 14.657 10.141 1.00 74.19 89 GLY A O 1
ATOM 673 N N . LEU A 1 90 ? -12.638 15.728 12.130 1.00 81.00 90 LEU A N 1
ATOM 674 C CA . LEU A 1 90 ? -11.423 16.520 11.962 1.00 81.00 90 LEU A CA 1
ATOM 675 C C . LEU A 1 90 ? -10.428 16.242 13.092 1.00 81.00 90 LEU A C 1
ATOM 677 O O . LEU A 1 90 ? -10.815 16.138 14.246 1.00 81.00 90 LEU A O 1
ATOM 681 N N . MET A 1 91 ? -9.144 16.143 12.763 1.00 75.38 91 MET A N 1
ATOM 682 C CA . MET A 1 91 ? -8.056 15.867 13.702 1.00 75.38 91 MET A CA 1
ATOM 683 C C . MET A 1 91 ? -6.873 16.787 13.396 1.00 75.38 91 MET A C 1
ATOM 685 O O . MET A 1 91 ? -6.510 16.955 12.236 1.00 75.38 91 MET A O 1
ATOM 689 N N . LEU A 1 92 ? -6.239 17.365 14.415 1.00 73.12 92 LEU A N 1
ATOM 690 C CA . LEU A 1 92 ? -5.001 18.123 14.221 1.00 73.12 92 LEU A CA 1
ATOM 691 C C . LEU A 1 92 ? -3.818 17.156 14.166 1.00 73.12 92 LEU A C 1
ATOM 693 O O . LEU A 1 92 ? -3.628 16.341 15.065 1.00 73.12 92 LEU A O 1
ATOM 697 N N . PHE A 1 93 ? -3.028 17.240 13.099 1.00 67.56 93 PHE A N 1
ATOM 698 C CA . PHE A 1 93 ? -1.857 16.396 12.885 1.00 67.56 93 PHE A CA 1
ATOM 699 C C . PHE A 1 93 ? -0.622 17.278 12.663 1.00 67.56 93 PHE A C 1
ATOM 701 O O . PHE A 1 93 ? -0.751 18.307 12.001 1.00 67.56 93 PHE A O 1
ATOM 708 N N . PRO A 1 94 ? 0.570 16.934 13.184 1.00 63.94 94 PRO A N 1
ATOM 709 C CA . PRO A 1 94 ? 1.772 17.730 12.938 1.00 63.94 94 PRO A CA 1
ATOM 710 C C . PRO A 1 94 ? 2.035 17.917 11.439 1.00 63.94 94 PRO A C 1
ATOM 712 O O . PRO A 1 94 ? 1.973 16.956 10.671 1.00 63.94 94 PRO A O 1
ATOM 715 N N . ASN A 1 95 ? 2.323 19.147 11.015 1.00 66.75 95 ASN A N 1
ATOM 716 C CA . ASN A 1 95 ? 2.661 19.417 9.621 1.00 66.75 95 ASN A CA 1
ATOM 717 C C . ASN A 1 95 ? 4.082 18.891 9.338 1.00 66.75 95 ASN A C 1
ATOM 719 O O . ASN A 1 95 ? 5.004 19.293 10.051 1.00 66.75 95 ASN A O 1
ATOM 723 N N . PRO A 1 96 ? 4.298 18.038 8.319 1.00 60.97 96 PRO A N 1
ATOM 724 C CA . PRO A 1 96 ? 5.630 17.523 8.000 1.00 60.97 96 PRO A CA 1
ATOM 725 C C . PRO A 1 96 ? 6.654 18.621 7.682 1.00 60.97 96 PRO A C 1
ATOM 727 O O . PRO A 1 96 ? 7.832 18.447 7.977 1.00 60.97 96 PRO A O 1
ATOM 730 N N . ASP A 1 97 ? 6.214 19.764 7.152 1.00 64.25 97 ASP A N 1
ATOM 731 C CA . ASP A 1 97 ? 7.106 20.876 6.806 1.00 64.25 97 ASP A CA 1
ATOM 732 C C . ASP A 1 97 ? 7.653 21.597 8.045 1.00 64.25 97 ASP A C 1
ATOM 734 O O . ASP A 1 97 ? 8.689 22.258 7.991 1.00 64.25 97 ASP A O 1
ATOM 738 N N . ASN A 1 98 ? 6.938 21.503 9.170 1.00 65.75 98 ASN A N 1
ATOM 739 C CA . ASN A 1 98 ? 7.293 22.171 10.412 1.00 65.75 98 ASN A CA 1
ATOM 740 C C . ASN A 1 98 ? 6.606 21.492 11.608 1.00 65.75 98 ASN A C 1
ATOM 742 O O . ASN A 1 98 ? 5.680 22.035 12.217 1.00 65.75 98 ASN A O 1
ATOM 746 N N . ILE A 1 99 ? 7.092 20.294 11.944 1.00 58.28 99 ILE A N 1
ATOM 747 C CA . ILE A 1 99 ? 6.520 19.409 12.975 1.00 58.28 99 ILE A CA 1
ATOM 748 C C . ILE A 1 99 ? 6.432 20.107 14.343 1.00 58.28 99 ILE A C 1
ATOM 750 O O . ILE A 1 99 ? 5.530 19.824 15.129 1.00 58.28 99 ILE A O 1
ATOM 754 N N . ALA A 1 100 ? 7.350 21.037 14.626 1.00 54.09 100 ALA A N 1
ATOM 755 C CA . ALA A 1 100 ? 7.443 21.718 15.914 1.00 54.09 100 ALA A CA 1
ATOM 756 C C . ALA A 1 100 ? 6.445 22.874 16.093 1.00 54.09 100 ALA A C 1
ATOM 758 O O . ALA A 1 100 ? 6.150 23.238 17.230 1.00 54.09 100 ALA A O 1
ATOM 759 N N . SER A 1 101 ? 5.950 23.488 15.010 1.00 58.12 101 SER A N 1
ATOM 760 C CA . SER A 1 101 ? 5.161 24.729 15.128 1.00 58.12 101 SER A CA 1
ATOM 761 C C . SER A 1 101 ? 3.998 24.879 14.146 1.00 58.12 101 SER A C 1
ATOM 763 O O . SER A 1 101 ? 3.321 25.906 14.161 1.00 58.12 101 SER A O 1
ATOM 765 N N . SER A 1 102 ? 3.712 23.865 13.329 1.00 67.94 102 SER A N 1
ATOM 766 C CA . SER A 1 102 ? 2.582 23.870 12.401 1.00 67.94 102 SER A CA 1
ATOM 767 C C . SER A 1 102 ? 1.799 22.558 12.460 1.00 67.94 102 SER A C 1
ATOM 769 O O . SER A 1 102 ? 2.324 21.499 12.807 1.00 67.94 102 SER A O 1
ATOM 771 N N . TYR A 1 103 ? 0.520 22.640 12.106 1.00 71.75 103 TYR A N 1
ATOM 772 C CA . TYR A 1 103 ? -0.385 21.508 11.993 1.00 71.75 103 TYR A CA 1
ATOM 773 C C . TYR A 1 103 ? -1.026 21.485 10.604 1.00 71.75 103 TYR A C 1
ATOM 775 O O . TYR A 1 103 ? -1.168 22.515 9.947 1.00 71.75 103 TYR A O 1
ATOM 783 N N . MET A 1 104 ? -1.433 20.294 10.189 1.00 79.44 104 MET A N 1
ATOM 784 C CA . MET A 1 104 ? -2.387 20.064 9.116 1.00 79.44 104 MET A CA 1
ATOM 785 C C . MET A 1 104 ? -3.680 19.504 9.703 1.00 79.44 104 MET A C 1
ATOM 787 O O . MET A 1 104 ? -3.673 18.832 10.740 1.00 79.44 104 MET A O 1
ATOM 791 N N . LEU A 1 105 ? -4.798 19.777 9.038 1.00 84.75 105 LEU A N 1
ATOM 792 C CA . LEU A 1 105 ? -6.096 19.264 9.447 1.00 84.75 105 LEU A CA 1
ATOM 793 C C . LEU A 1 105 ? -6.359 17.931 8.730 1.00 84.75 105 LEU A C 1
ATOM 795 O O . LEU A 1 105 ? -6.507 17.856 7.509 1.00 84.75 105 LEU A O 1
ATOM 799 N N . ALA A 1 106 ? -6.396 16.850 9.497 1.00 83.50 106 ALA A N 1
ATOM 800 C CA . ALA A 1 106 ? -6.666 15.510 9.008 1.00 83.50 106 ALA A CA 1
ATOM 801 C C . ALA A 1 106 ? -8.168 15.202 9.051 1.00 83.50 106 ALA A C 1
ATOM 803 O O . ALA A 1 106 ? -8.847 15.482 10.036 1.00 83.50 106 ALA A O 1
ATOM 804 N N . ARG A 1 107 ? -8.692 14.599 7.983 1.00 88.25 107 ARG A N 1
ATOM 805 C CA . ARG A 1 107 ? -10.062 14.076 7.924 1.00 88.25 107 ARG A CA 1
ATOM 806 C C . ARG A 1 107 ? -10.095 12.648 8.462 1.00 88.25 107 ARG A C 1
ATOM 808 O O . ARG A 1 107 ? -9.275 11.827 8.042 1.00 88.25 107 ARG A O 1
ATOM 815 N N . VAL A 1 108 ? -11.017 12.357 9.380 1.00 84.00 108 VAL A N 1
ATOM 816 C CA . VAL A 1 108 ? -11.031 11.083 10.128 1.00 84.00 108 VAL A CA 1
ATOM 817 C C . VAL A 1 108 ? -12.384 10.372 10.182 1.00 84.00 108 VAL A C 1
ATOM 819 O O . VAL A 1 108 ? -12.397 9.183 10.481 1.00 84.00 108 VAL A O 1
ATOM 822 N N . THR A 1 109 ? -13.504 11.035 9.872 1.00 87.19 109 THR A N 1
ATOM 823 C CA . THR A 1 109 ? -14.790 10.341 9.655 1.00 87.19 109 THR A CA 1
ATOM 824 C C . THR A 1 109 ? -14.874 9.788 8.244 1.00 87.19 109 THR A C 1
ATOM 826 O O . THR A 1 109 ? -14.197 10.261 7.325 1.00 87.19 109 THR A O 1
ATOM 829 N N . HIS A 1 110 ? -15.745 8.801 8.055 1.00 91.62 110 HIS A N 1
ATOM 830 C CA . HIS A 1 110 ? -15.954 8.171 6.758 1.00 91.62 110 HIS A CA 1
ATOM 831 C C . HIS A 1 110 ? -16.366 9.176 5.690 1.00 91.62 110 HIS A C 1
ATOM 833 O O . HIS A 1 110 ? -15.769 9.215 4.617 1.00 91.62 110 HIS A O 1
ATOM 839 N N . GLU A 1 111 ? -17.340 10.028 6.003 1.00 93.69 111 GLU A N 1
ATOM 840 C CA . GLU A 1 111 ? -17.826 11.070 5.098 1.00 93.69 111 GLU A CA 1
ATOM 841 C C . GLU A 1 111 ? -16.700 12.020 4.667 1.00 93.69 111 GLU A C 1
ATOM 843 O O . GLU A 1 111 ? -16.495 12.235 3.473 1.00 93.69 111 GLU A O 1
ATOM 848 N N . LYS A 1 112 ? -15.915 12.535 5.623 1.00 91.31 112 LYS A N 1
ATOM 849 C CA . LYS A 1 112 ? -14.861 13.522 5.348 1.00 91.31 112 LYS A CA 1
ATOM 850 C C . LYS A 1 112 ? -13.670 12.928 4.604 1.00 91.31 112 LYS A C 1
ATOM 852 O O . LYS A 1 112 ? -13.074 13.594 3.762 1.00 91.31 1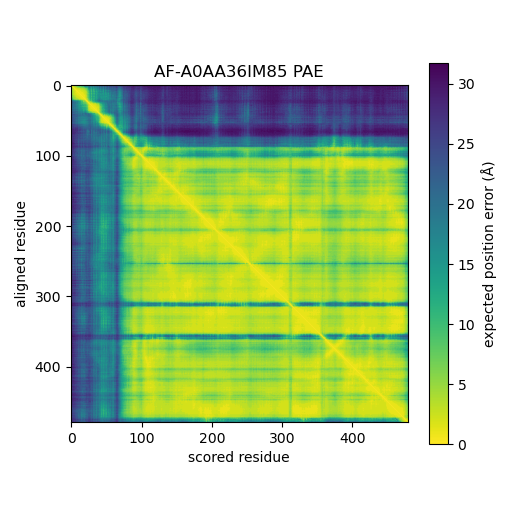12 LYS A O 1
ATOM 857 N N . VAL A 1 113 ? -13.310 11.676 4.888 1.00 90.81 113 VAL A N 1
ATOM 858 C CA . VAL A 1 113 ? -12.278 10.966 4.120 1.00 90.81 113 VAL A CA 1
ATOM 859 C C . VAL A 1 113 ? -12.766 10.704 2.694 1.00 90.81 113 VAL A C 1
ATOM 861 O O . VAL A 1 113 ? -12.033 10.965 1.738 1.00 90.81 113 VAL A O 1
ATOM 864 N N . ARG A 1 114 ? -14.016 10.252 2.540 1.00 92.88 114 ARG A N 1
ATOM 865 C CA . ARG A 1 114 ? -14.643 9.997 1.239 1.00 92.88 114 ARG A CA 1
ATOM 866 C C . ARG A 1 114 ? -14.698 11.261 0.377 1.00 92.88 114 ARG A C 1
ATOM 868 O O . ARG A 1 114 ? -14.332 11.173 -0.792 1.00 92.88 114 ARG A O 1
ATOM 875 N N . GLU A 1 115 ? -15.087 12.404 0.947 1.00 91.94 115 GLU A N 1
ATOM 876 C CA . GLU A 1 115 ? -15.121 13.724 0.287 1.00 91.94 115 GLU A CA 1
ATOM 877 C C . GLU A 1 115 ? -13.787 14.033 -0.410 1.00 91.94 115 GLU A C 1
ATOM 879 O O . GLU A 1 115 ? -13.742 14.351 -1.597 1.00 91.94 115 GLU A O 1
ATOM 884 N N . VAL A 1 116 ? -12.679 13.836 0.307 1.00 90.69 116 VAL A N 1
ATOM 885 C CA . VAL A 1 116 ? -11.328 14.085 -0.203 1.00 90.69 116 VAL A CA 1
ATOM 886 C C . VAL A 1 116 ? -10.905 13.044 -1.250 1.00 90.69 116 VAL A C 1
ATOM 888 O O . VAL A 1 116 ? -10.301 13.393 -2.265 1.00 90.69 116 VAL A O 1
ATOM 891 N N . HIS A 1 117 ? -11.207 11.761 -1.030 1.00 89.94 117 HIS A N 1
ATOM 892 C CA . HIS A 1 117 ? -10.816 10.672 -1.942 1.00 89.94 117 HIS A CA 1
ATOM 893 C C . HIS A 1 117 ? -11.543 10.723 -3.292 1.00 89.94 117 HIS A C 1
ATOM 895 O O . HIS A 1 117 ? -10.966 10.321 -4.304 1.00 89.94 117 HIS A O 1
ATOM 901 N N . HIS A 1 118 ? -12.771 11.246 -3.305 1.00 89.81 118 HIS A N 1
ATOM 902 C CA . HIS A 1 118 ? -13.606 11.368 -4.503 1.00 89.81 118 HIS A CA 1
ATOM 903 C C . HIS A 1 118 ? -13.502 12.732 -5.181 1.00 89.81 118 HIS A C 1
ATOM 905 O O . HIS A 1 118 ? -14.086 12.909 -6.247 1.00 89.81 118 HIS A O 1
ATOM 911 N N . ASN A 1 119 ? -12.760 13.687 -4.612 1.00 89.00 119 ASN A N 1
ATOM 912 C CA . ASN A 1 119 ? -12.570 14.987 -5.240 1.00 89.00 119 ASN A CA 1
ATOM 913 C C . ASN A 1 119 ? -11.763 14.829 -6.560 1.00 89.00 119 ASN A C 1
ATOM 915 O O . ASN A 1 119 ? -10.576 14.463 -6.528 1.00 89.00 119 ASN A O 1
ATOM 919 N N . PRO A 1 120 ? -12.376 15.108 -7.732 1.00 83.12 120 PRO A N 1
ATOM 920 C CA . PRO A 1 120 ? -11.729 14.949 -9.032 1.00 83.12 120 PRO A CA 1
ATOM 921 C C . PRO A 1 120 ? -10.672 16.024 -9.309 1.00 83.12 120 PRO A C 1
ATOM 923 O O . PRO A 1 120 ? -9.844 15.829 -10.188 1.00 83.12 120 PRO A O 1
ATOM 926 N N . THR A 1 121 ? -10.650 17.128 -8.564 1.00 84.00 121 THR A N 1
ATOM 927 C CA . THR A 1 121 ? -9.655 18.198 -8.731 1.00 84.00 121 THR A CA 1
ATOM 928 C C . THR A 1 121 ? -8.624 18.230 -7.615 1.00 84.00 121 THR A C 1
ATOM 930 O O . THR A 1 121 ? -7.633 18.948 -7.745 1.00 84.00 121 THR A O 1
ATOM 933 N N . ALA A 1 122 ? -8.806 17.437 -6.548 1.00 86.31 122 ALA A N 1
ATOM 934 C CA . ALA A 1 122 ? -7.928 17.465 -5.384 1.00 86.31 122 ALA A CA 1
ATOM 935 C C . ALA A 1 122 ? -6.465 17.342 -5.806 1.00 86.31 122 ALA A C 1
ATOM 937 O O . ALA A 1 122 ? -6.065 16.371 -6.451 1.00 86.31 122 ALA A O 1
ATOM 938 N N . LYS A 1 123 ? -5.644 18.307 -5.411 1.00 86.19 123 LYS A N 1
ATOM 939 C CA . LYS A 1 123 ? -4.259 18.395 -5.872 1.00 86.19 123 LYS A CA 1
ATOM 940 C C . LYS A 1 123 ? -3.307 17.757 -4.878 1.00 86.19 123 LYS A C 1
ATOM 942 O O . LYS A 1 123 ? -3.611 17.646 -3.690 1.00 86.19 123 LYS A O 1
ATOM 947 N N . ARG A 1 124 ? -2.142 17.346 -5.360 1.00 84.44 124 ARG A N 1
ATOM 948 C CA . ARG A 1 124 ? -0.986 17.049 -4.512 1.00 84.44 124 ARG A CA 1
ATOM 949 C C . ARG A 1 124 ? 0.154 17.965 -4.925 1.00 84.44 124 ARG A C 1
ATOM 951 O O . ARG A 1 124 ? 0.194 18.419 -6.067 1.00 84.44 124 ARG A O 1
ATOM 958 N N . ASP A 1 125 ? 1.039 18.273 -3.988 1.00 83.56 125 ASP A N 1
ATOM 959 C CA . ASP A 1 125 ? 2.182 19.118 -4.300 1.00 83.56 125 ASP A CA 1
ATOM 960 C C . ASP A 1 125 ? 3.163 18.345 -5.189 1.00 83.56 125 ASP A C 1
ATOM 962 O O . ASP A 1 125 ? 3.766 17.361 -4.758 1.00 83.56 125 ASP A O 1
ATOM 966 N N . ILE A 1 126 ? 3.319 18.776 -6.442 1.00 86.75 126 ILE A N 1
ATOM 967 C CA . ILE A 1 126 ? 4.261 18.146 -7.372 1.00 86.75 126 ILE A CA 1
ATOM 968 C C . ILE A 1 126 ? 5.719 18.393 -6.975 1.00 86.75 126 ILE A C 1
ATOM 970 O O . ILE A 1 126 ? 6.584 17.634 -7.414 1.00 86.75 126 ILE A O 1
ATOM 974 N N . SER A 1 127 ? 6.008 19.412 -6.152 1.00 86.19 127 SER A N 1
ATOM 975 C CA . SER A 1 127 ? 7.359 19.631 -5.635 1.00 86.19 127 SER A CA 1
ATOM 976 C C . SER A 1 127 ? 7.696 18.665 -4.508 1.00 86.19 127 SER A C 1
ATOM 978 O O . SER A 1 127 ? 8.881 18.468 -4.250 1.00 86.19 127 SER A O 1
ATOM 980 N N . LYS A 1 128 ? 6.710 17.997 -3.895 1.00 85.25 128 LYS A N 1
ATOM 981 C CA . LYS A 1 128 ? 6.921 17.110 -2.745 1.00 85.25 128 LYS A CA 1
ATOM 982 C C . LYS A 1 128 ? 6.633 15.657 -3.061 1.00 85.25 128 LYS A C 1
ATOM 984 O O . LYS A 1 128 ? 5.724 15.314 -3.809 1.00 85.25 128 LYS A O 1
ATOM 989 N N . PHE A 1 129 ? 7.392 14.779 -2.425 1.00 84.00 129 PHE A N 1
ATOM 990 C CA . PHE A 1 129 ? 7.095 13.358 -2.348 1.00 84.00 129 PHE A CA 1
ATOM 991 C C . PHE A 1 129 ? 6.935 12.979 -0.874 1.00 84.00 129 PHE A C 1
ATOM 993 O O . PHE A 1 129 ? 7.920 12.895 -0.143 1.00 84.00 129 PHE A O 1
ATOM 1000 N N . ILE A 1 130 ? 5.688 12.782 -0.433 1.00 78.50 130 ILE A N 1
ATOM 1001 C CA . ILE A 1 130 ? 5.297 12.580 0.975 1.00 78.50 130 ILE A CA 1
ATOM 1002 C C . ILE A 1 130 ? 5.641 13.783 1.863 1.00 78.50 130 ILE A C 1
ATOM 1004 O O . ILE A 1 130 ? 4.774 14.606 2.131 1.00 78.50 130 ILE A O 1
ATOM 1008 N N . SER A 1 131 ? 6.892 13.907 2.297 1.00 75.62 131 SER A N 1
ATOM 1009 C CA . SER A 1 131 ? 7.375 15.020 3.123 1.00 75.62 131 SER A CA 1
ATOM 1010 C C . SER A 1 131 ? 8.701 15.610 2.644 1.00 75.62 131 SER A C 1
ATOM 1012 O O . SER A 1 131 ? 9.161 16.593 3.215 1.00 75.62 131 SER A O 1
ATOM 1014 N N . VAL A 1 132 ? 9.323 15.046 1.602 1.00 78.75 132 VAL A N 1
ATOM 1015 C CA . VAL A 1 132 ? 10.591 15.555 1.064 1.00 78.75 132 VAL A CA 1
ATOM 1016 C C . VAL A 1 132 ? 10.358 16.403 -0.183 1.00 78.75 132 VAL A C 1
ATOM 1018 O O . VAL A 1 132 ? 9.599 16.017 -1.074 1.00 78.75 132 VAL A O 1
ATOM 1021 N N . GLU A 1 133 ? 11.049 17.539 -0.270 1.00 86.69 133 GLU A N 1
ATOM 1022 C CA . GLU A 1 133 ? 11.122 18.329 -1.499 1.00 86.69 133 GLU A CA 1
ATOM 1023 C C . GLU A 1 133 ? 11.921 17.550 -2.556 1.00 86.69 133 GLU A C 1
ATOM 1025 O O . GLU A 1 133 ? 13.086 17.182 -2.374 1.00 86.69 133 GLU A O 1
ATOM 1030 N N . THR A 1 134 ? 11.301 17.301 -3.701 1.00 89.25 134 THR A N 1
ATOM 1031 C CA . THR A 1 134 ? 11.924 16.607 -4.836 1.00 89.25 134 THR A CA 1
ATOM 1032 C C . THR A 1 134 ? 13.166 17.340 -5.337 1.00 89.25 134 THR A C 1
ATOM 1034 O O . THR A 1 134 ? 14.154 16.695 -5.677 1.00 89.25 134 THR A O 1
ATOM 1037 N N . ALA A 1 135 ? 13.160 18.677 -5.299 1.00 88.50 135 ALA A N 1
ATOM 1038 C CA . ALA A 1 135 ? 14.279 19.516 -5.724 1.00 88.50 135 ALA A CA 1
ATOM 1039 C C . ALA A 1 135 ? 15.517 19.414 -4.814 1.00 88.50 135 ALA A C 1
ATOM 1041 O O . ALA A 1 135 ? 16.627 19.683 -5.267 1.00 88.50 135 ALA A O 1
ATOM 1042 N N . THR A 1 136 ? 15.347 19.036 -3.543 1.00 86.69 136 THR A N 1
ATOM 1043 C CA . THR A 1 136 ? 16.454 18.892 -2.577 1.00 86.69 136 THR A CA 1
ATOM 1044 C C . THR A 1 136 ? 16.770 17.434 -2.256 1.00 86.69 136 THR A C 1
ATOM 1046 O O . THR A 1 136 ? 17.636 17.147 -1.427 1.00 86.69 136 THR A O 1
ATOM 1049 N N . SER A 1 137 ? 16.085 16.500 -2.918 1.00 87.75 137 SER A N 1
ATOM 1050 C CA . SER A 1 137 ? 16.329 15.075 -2.748 1.00 87.75 137 SER A CA 1
ATOM 1051 C C . SER A 1 137 ? 17.763 14.719 -3.158 1.00 87.75 137 SER A C 1
ATOM 1053 O O . SER A 1 137 ? 18.282 15.269 -4.133 1.00 87.75 137 SER A O 1
ATOM 1055 N N . PRO A 1 138 ? 18.435 13.807 -2.431 1.00 88.06 138 PRO A N 1
ATOM 1056 C CA . PRO A 1 138 ? 19.828 13.499 -2.711 1.00 88.06 138 PRO A CA 1
ATOM 1057 C C . PRO A 1 138 ? 19.972 12.886 -4.115 1.00 88.06 138 PRO A C 1
ATOM 1059 O O . PRO A 1 138 ? 19.116 12.090 -4.522 1.00 88.06 138 PRO A O 1
ATOM 1062 N N . PRO A 1 139 ? 21.057 13.200 -4.850 1.00 88.94 139 PRO A N 1
ATOM 1063 C CA . PRO A 1 139 ? 21.287 12.650 -6.182 1.00 88.94 139 PRO A CA 1
ATOM 1064 C C . PRO A 1 139 ? 21.171 11.121 -6.207 1.00 88.94 139 PRO A C 1
ATOM 1066 O O . PRO A 1 139 ? 21.684 10.437 -5.319 1.00 88.94 139 PRO A O 1
ATOM 1069 N N . GLY A 1 140 ? 20.490 10.593 -7.226 1.00 87.12 140 GLY A N 1
ATOM 1070 C CA . GLY A 1 140 ? 20.255 9.157 -7.401 1.00 87.12 140 GLY A CA 1
ATOM 1071 C C . GLY A 1 140 ? 19.037 8.596 -6.658 1.00 87.12 140 GLY A C 1
ATOM 1072 O O . GLY A 1 140 ? 18.639 7.469 -6.932 1.00 87.12 140 GLY A O 1
ATOM 1073 N N . TYR A 1 141 ? 18.401 9.360 -5.762 1.00 90.44 141 TYR A N 1
ATOM 1074 C CA . TYR A 1 141 ? 17.189 8.888 -5.088 1.00 90.44 141 TYR A CA 1
ATOM 1075 C C . TYR A 1 141 ? 16.014 8.695 -6.057 1.00 90.44 141 TYR A C 1
ATOM 1077 O O . TYR A 1 141 ? 15.396 7.631 -6.082 1.00 90.44 141 TYR A O 1
ATOM 1085 N N . PHE A 1 142 ? 15.745 9.707 -6.883 1.00 92.00 142 PHE A N 1
ATOM 1086 C CA . PHE A 1 142 ? 14.866 9.580 -8.039 1.00 92.00 142 PHE A CA 1
ATOM 1087 C C . PHE A 1 142 ? 15.732 9.377 -9.278 1.00 92.00 142 PHE A C 1
ATOM 1089 O O . PHE A 1 142 ? 16.536 10.245 -9.616 1.00 92.00 142 PHE A O 1
ATOM 1096 N N . ALA A 1 143 ? 15.577 8.235 -9.943 1.00 89.31 143 ALA A N 1
ATOM 1097 C CA . ALA A 1 143 ? 16.177 8.027 -11.254 1.00 89.31 143 ALA A CA 1
ATOM 1098 C C . ALA A 1 143 ? 15.477 8.894 -12.316 1.00 89.31 143 ALA A C 1
ATOM 1100 O O . ALA A 1 143 ? 14.310 9.276 -12.154 1.00 89.31 143 ALA A O 1
ATOM 1101 N N . ASP A 1 144 ? 16.174 9.159 -13.420 1.00 89.62 144 ASP A N 1
ATOM 1102 C CA . ASP A 1 144 ? 15.610 9.889 -14.554 1.00 89.62 144 ASP A CA 1
ATOM 1103 C C . ASP A 1 144 ? 14.316 9.219 -15.043 1.00 89.62 144 ASP A C 1
ATOM 1105 O O . ASP A 1 144 ? 14.227 7.991 -15.167 1.00 89.62 144 ASP A O 1
ATOM 1109 N N . GLY A 1 145 ? 13.289 10.042 -15.273 1.00 89.44 145 GLY A N 1
ATOM 1110 C CA . GLY A 1 145 ? 11.968 9.602 -15.729 1.00 89.44 145 GLY A CA 1
ATOM 1111 C C . GLY A 1 145 ? 10.993 9.145 -14.630 1.00 89.44 145 GLY A C 1
ATOM 1112 O O . GLY A 1 145 ? 9.813 8.937 -14.921 1.00 89.44 145 GLY A O 1
ATOM 1113 N N . VAL A 1 146 ? 11.426 9.029 -13.365 1.00 93.88 146 VAL A N 1
ATOM 1114 C CA . VAL A 1 146 ? 10.535 8.620 -12.256 1.00 93.88 146 VAL A CA 1
ATOM 1115 C C . VAL A 1 146 ? 9.496 9.704 -11.937 1.00 93.88 146 VAL A C 1
ATOM 1117 O O . VAL A 1 146 ? 8.292 9.429 -11.859 1.00 93.88 146 VAL A O 1
ATOM 1120 N N . LEU A 1 147 ? 9.945 10.949 -11.774 1.00 93.62 147 LEU A N 1
ATOM 1121 C CA . LEU A 1 147 ? 9.091 12.073 -11.388 1.00 93.62 147 LEU A CA 1
ATOM 1122 C C . LEU A 1 147 ? 8.308 12.661 -12.577 1.00 93.62 147 LEU A C 1
ATOM 1124 O O . LEU A 1 147 ? 8.793 12.638 -13.709 1.00 93.62 147 LEU A O 1
ATOM 1128 N N . PRO A 1 148 ? 7.114 13.240 -12.340 1.00 92.44 148 PRO A N 1
ATOM 1129 C CA . PRO A 1 148 ? 6.317 13.182 -11.103 1.00 92.44 148 PRO A CA 1
ATOM 1130 C C . PRO A 1 148 ? 5.602 11.831 -10.954 1.00 92.44 148 PRO A C 1
ATOM 1132 O O . PRO A 1 148 ? 5.029 11.350 -11.925 1.00 92.44 148 PRO A O 1
ATOM 1135 N N . THR A 1 149 ? 5.570 11.218 -9.773 1.00 90.88 149 THR A N 1
ATOM 1136 C CA . THR A 1 149 ? 4.889 9.920 -9.552 1.00 90.88 149 THR A CA 1
ATOM 1137 C C . THR A 1 149 ? 3.353 10.024 -9.599 1.00 90.88 149 THR A C 1
ATOM 1139 O O . THR A 1 149 ? 2.783 11.108 -9.480 1.00 90.88 149 THR A O 1
ATOM 1142 N N . LEU A 1 150 ? 2.640 8.895 -9.683 1.00 88.12 150 LEU A N 1
ATOM 1143 C CA . LEU A 1 150 ? 1.180 8.821 -9.502 1.00 88.12 150 LEU A CA 1
ATOM 1144 C C . LEU A 1 150 ? 0.693 9.416 -8.171 1.00 88.12 150 LEU A C 1
ATOM 1146 O O . LEU A 1 150 ? -0.474 9.798 -8.058 1.00 88.12 150 LEU A O 1
ATOM 1150 N N . LEU A 1 151 ? 1.564 9.473 -7.162 1.00 82.62 151 LEU A N 1
ATOM 1151 C CA . LEU A 1 151 ? 1.291 10.089 -5.866 1.00 82.62 151 LEU A CA 1
ATOM 1152 C C . LEU A 1 151 ? 1.480 11.605 -5.871 1.00 82.62 151 LEU A C 1
ATOM 1154 O O . LEU A 1 151 ? 1.261 12.214 -4.836 1.00 82.62 151 LEU A O 1
ATOM 1158 N N . GLN A 1 152 ? 1.886 12.210 -6.983 1.00 86.94 152 GLN A N 1
ATOM 1159 C CA . GLN A 1 152 ? 2.052 13.659 -7.133 1.00 86.94 152 GLN A CA 1
ATOM 1160 C C . GLN A 1 152 ? 1.101 14.235 -8.183 1.00 86.94 152 GLN A C 1
ATOM 1162 O O . GLN A 1 152 ? 0.759 15.408 -8.135 1.00 86.94 152 GLN A O 1
ATOM 1167 N N . LEU A 1 153 ? 0.643 13.404 -9.120 1.00 88.56 153 LEU A N 1
ATOM 1168 C CA . LEU A 1 153 ? -0.303 13.811 -10.152 1.00 88.56 153 LEU A CA 1
ATOM 1169 C C . LEU A 1 153 ? -1.723 13.990 -9.588 1.00 88.56 153 LEU A C 1
ATOM 1171 O O . LEU A 1 153 ? -2.222 13.142 -8.833 1.00 88.56 153 LEU A O 1
ATOM 1175 N N . ASN A 1 154 ? -2.391 15.060 -10.027 1.00 87.62 154 ASN A N 1
ATOM 1176 C CA . ASN A 1 154 ? -3.798 15.337 -9.722 1.00 87.62 154 ASN A CA 1
ATOM 1177 C C . ASN A 1 154 ? -4.709 14.207 -10.220 1.00 87.62 154 ASN A C 1
ATOM 1179 O O . ASN A 1 154 ? -4.308 13.394 -11.052 1.00 87.62 154 ASN A O 1
ATOM 1183 N N . THR A 1 155 ? -5.929 14.114 -9.678 1.00 84.94 155 THR A N 1
ATOM 1184 C CA . THR A 1 155 ? -6.862 13.025 -10.024 1.00 84.94 155 THR A CA 1
ATOM 1185 C C . THR A 1 155 ? -7.201 13.037 -11.507 1.00 84.94 155 THR A C 1
ATOM 1187 O O . THR A 1 155 ? -7.193 11.987 -12.138 1.00 84.94 155 THR A O 1
ATOM 1190 N N . ASP A 1 156 ? -7.469 14.228 -12.031 1.00 87.50 156 ASP A N 1
ATOM 1191 C CA . ASP A 1 156 ? -7.898 14.506 -13.393 1.00 87.50 156 ASP A CA 1
ATOM 1192 C C . ASP A 1 156 ? -6.733 14.685 -14.383 1.00 87.50 156 ASP A C 1
ATOM 1194 O O . ASP A 1 156 ? -6.968 14.923 -15.566 1.00 87.50 156 ASP A O 1
ATOM 1198 N N . ASP A 1 157 ? -5.475 14.543 -13.942 1.00 90.94 157 ASP A N 1
ATOM 1199 C CA . ASP A 1 157 ? -4.313 14.738 -14.812 1.00 90.94 157 ASP A CA 1
ATOM 1200 C C . ASP A 1 157 ? -4.275 13.670 -15.930 1.00 90.94 157 ASP A C 1
ATOM 1202 O O . ASP A 1 157 ? -4.167 12.470 -15.639 1.00 90.94 157 ASP A O 1
ATOM 1206 N N . PRO A 1 158 ? -4.276 14.054 -17.222 1.00 92.62 158 PRO A N 1
ATOM 1207 C CA . PRO A 1 158 ? -4.204 13.101 -18.330 1.00 92.62 158 PRO A CA 1
ATOM 1208 C C . PRO A 1 158 ? -2.987 12.165 -18.266 1.00 92.62 158 PRO A C 1
ATOM 1210 O O . PRO A 1 158 ? -3.071 11.004 -18.671 1.00 92.62 158 PRO A O 1
ATOM 1213 N N . LYS A 1 159 ? -1.852 12.623 -17.716 1.00 93.12 159 LYS A N 1
ATOM 1214 C CA . LYS A 1 159 ? -0.646 11.799 -17.533 1.00 93.12 159 LYS A CA 1
ATOM 1215 C C . LYS A 1 159 ? -0.857 10.703 -16.493 1.00 93.12 159 LYS A C 1
ATOM 1217 O O . LYS A 1 159 ? -0.247 9.639 -16.619 1.00 93.12 159 LYS A O 1
ATOM 1222 N N . ARG A 1 160 ? -1.709 10.937 -15.486 1.00 91.88 160 ARG A N 1
ATOM 1223 C CA . ARG A 1 160 ? -2.095 9.924 -14.494 1.00 91.88 160 ARG A CA 1
ATOM 1224 C C . ARG A 1 160 ? -2.872 8.810 -15.180 1.00 91.88 160 ARG A C 1
ATOM 1226 O O . ARG A 1 160 ? -2.488 7.650 -15.049 1.00 91.88 160 ARG A O 1
ATOM 1233 N N . TYR A 1 161 ? -3.907 9.161 -15.943 1.00 93.00 161 TYR A N 1
ATOM 1234 C CA . TYR A 1 161 ? -4.716 8.187 -16.676 1.00 93.00 161 TYR A CA 1
ATOM 1235 C C . TYR A 1 161 ? -3.888 7.399 -17.685 1.00 93.00 161 TYR A C 1
ATOM 1237 O O . TYR A 1 161 ? -3.937 6.174 -17.673 1.00 93.00 161 TYR A O 1
ATOM 1245 N N . ALA A 1 162 ? -3.057 8.072 -18.484 1.00 95.75 162 ALA A N 1
ATOM 1246 C CA . ALA A 1 162 ? -2.204 7.409 -19.466 1.00 95.75 162 ALA A CA 1
ATOM 1247 C C . ALA A 1 162 ? -1.241 6.393 -18.823 1.00 95.75 162 ALA A C 1
ATOM 1249 O O . ALA A 1 162 ? -1.004 5.321 -19.379 1.00 95.75 162 ALA A O 1
ATOM 1250 N N . HIS A 1 163 ? -0.702 6.705 -17.638 1.00 95.50 163 HIS A N 1
ATOM 1251 C CA . HIS A 1 163 ? 0.166 5.788 -16.897 1.00 95.50 163 HIS A CA 1
ATOM 1252 C C . HIS A 1 163 ? -0.608 4.619 -16.278 1.00 95.50 163 HIS A C 1
ATOM 1254 O O . HIS A 1 163 ? -0.161 3.481 -16.378 1.00 95.50 163 HIS A O 1
ATOM 1260 N N . ARG A 1 164 ? -1.785 4.856 -15.682 1.00 95.44 164 ARG A N 1
ATOM 1261 C CA . ARG A 1 164 ? -2.617 3.769 -15.131 1.00 95.44 164 ARG A CA 1
ATOM 1262 C C . ARG A 1 164 ? -3.157 2.846 -16.226 1.00 95.44 164 ARG A C 1
ATOM 1264 O O . ARG A 1 164 ? -3.189 1.639 -16.023 1.00 95.44 164 ARG A O 1
ATOM 1271 N N . ASP A 1 165 ? -3.508 3.393 -17.386 1.00 96.31 165 ASP A N 1
ATOM 1272 C CA . ASP A 1 165 ? -3.966 2.622 -18.543 1.00 96.31 165 ASP A CA 1
ATOM 1273 C C . ASP A 1 165 ? -2.847 1.770 -19.158 1.00 96.31 165 ASP A C 1
ATOM 1275 O O . ASP A 1 165 ? -3.075 0.616 -19.521 1.00 96.31 165 ASP A O 1
ATOM 1279 N N . LEU A 1 166 ? -1.612 2.291 -19.198 1.00 97.62 166 LEU A N 1
ATOM 1280 C CA . LEU A 1 166 ? -0.435 1.489 -19.545 1.00 97.62 166 LEU A CA 1
ATOM 1281 C C . LEU A 1 166 ? -0.314 0.289 -18.598 1.00 97.62 166 LEU A C 1
ATOM 1283 O O . LEU A 1 166 ? -0.208 -0.844 -19.061 1.00 97.62 166 LEU A O 1
ATOM 1287 N N . LEU A 1 167 ? -0.401 0.521 -17.284 1.00 96.31 167 LEU A N 1
ATOM 1288 C CA . LEU A 1 167 ? -0.306 -0.556 -16.297 1.00 96.31 167 LEU A CA 1
ATOM 1289 C C . LEU A 1 167 ? -1.457 -1.551 -16.399 1.00 96.31 167 LEU A C 1
ATOM 1291 O O . LEU A 1 167 ? -1.222 -2.752 -16.303 1.00 96.31 167 LEU A O 1
ATOM 1295 N N . SER A 1 168 ? -2.677 -1.075 -16.647 1.00 95.19 168 SER A N 1
ATOM 1296 C CA . SER A 1 168 ? -3.831 -1.941 -16.876 1.00 95.19 168 SER A CA 1
ATOM 1297 C C . SER A 1 168 ? -3.617 -2.893 -18.050 1.00 95.19 168 SER A C 1
ATOM 1299 O O . SER A 1 168 ? -4.093 -4.024 -18.005 1.00 95.19 168 SER A O 1
ATOM 1301 N N . ALA A 1 169 ? -2.929 -2.444 -19.101 1.00 96.06 169 ALA A N 1
ATOM 1302 C CA . ALA A 1 169 ? -2.674 -3.249 -20.289 1.00 96.06 169 ALA A CA 1
ATOM 1303 C C . ALA A 1 169 ? -1.511 -4.238 -20.110 1.00 96.06 169 ALA A C 1
ATOM 1305 O O . ALA A 1 169 ? -1.500 -5.295 -20.736 1.00 96.06 169 ALA A O 1
ATOM 1306 N N . THR A 1 170 ? -0.515 -3.908 -19.284 1.00 96.56 170 THR A N 1
ATOM 1307 C CA . THR A 1 170 ? 0.743 -4.676 -19.212 1.00 96.56 170 THR A CA 1
ATOM 1308 C C . THR A 1 170 ? 0.879 -5.523 -17.952 1.00 96.56 170 THR A C 1
ATOM 1310 O O . THR A 1 170 ? 1.678 -6.464 -17.934 1.00 96.56 170 THR A O 1
ATOM 1313 N N . MET A 1 171 ? 0.114 -5.201 -16.907 1.00 95.19 171 MET A N 1
ATOM 1314 C CA . MET A 1 171 ? 0.120 -5.855 -15.601 1.00 95.19 171 MET A CA 1
ATOM 1315 C C . MET A 1 171 ? -1.261 -6.475 -15.327 1.00 95.19 171 MET A C 1
ATOM 1317 O O . MET A 1 171 ? -2.028 -5.958 -14.523 1.00 95.19 171 MET A O 1
ATOM 1321 N N . PRO A 1 172 ? -1.633 -7.593 -15.970 1.00 90.19 172 PRO A N 1
ATOM 1322 C CA . PRO A 1 172 ? -2.957 -8.188 -15.766 1.00 90.19 172 PRO A CA 1
ATOM 1323 C C . PRO A 1 172 ? -3.210 -8.551 -14.297 1.00 90.19 172 PRO A C 1
ATOM 1325 O O . PRO A 1 172 ? -4.339 -8.482 -13.822 1.00 90.19 172 PRO A O 1
ATOM 1328 N N . SER A 1 173 ? -2.153 -8.852 -13.539 1.00 90.81 173 SER A N 1
ATOM 1329 C CA . SER A 1 173 ? -2.235 -9.225 -12.131 1.00 90.81 173 SER A CA 1
ATOM 1330 C C . SER A 1 173 ? -2.845 -8.163 -11.217 1.00 90.81 173 SER A C 1
ATOM 1332 O O . SER A 1 173 ? -3.258 -8.536 -10.125 1.00 90.81 173 SER A O 1
ATOM 1334 N N . ILE A 1 174 ? -2.957 -6.885 -11.602 1.00 92.69 174 ILE A N 1
ATOM 1335 C CA . ILE A 1 174 ? -3.648 -5.856 -10.794 1.00 92.69 174 ILE A CA 1
ATOM 1336 C C . ILE A 1 174 ? -5.163 -5.793 -11.026 1.00 92.69 174 ILE A C 1
ATOM 1338 O O . ILE A 1 174 ? -5.862 -5.120 -10.270 1.00 92.69 174 ILE A O 1
ATOM 1342 N N . ALA A 1 175 ? -5.697 -6.542 -11.993 1.00 94.00 175 ALA A N 1
ATOM 1343 C CA . ALA A 1 175 ? -7.136 -6.649 -12.218 1.00 94.00 175 ALA A CA 1
ATOM 1344 C C . ALA A 1 175 ? -7.867 -7.350 -11.055 1.00 94.00 175 ALA A C 1
ATOM 1346 O O . ALA A 1 175 ? -7.281 -8.128 -10.297 1.00 94.00 175 ALA A O 1
ATOM 1347 N N . GLN A 1 176 ? -9.176 -7.110 -10.929 1.00 93.38 176 GLN A N 1
ATOM 1348 C CA . GLN A 1 176 ? -10.022 -7.816 -9.958 1.00 93.38 176 GLN A CA 1
ATOM 1349 C C . GLN A 1 176 ? -10.033 -9.328 -10.215 1.00 93.38 176 GLN A C 1
ATOM 1351 O O . GLN A 1 176 ? -9.833 -10.116 -9.289 1.00 93.38 176 GLN A O 1
ATOM 1356 N N . SER A 1 177 ? -10.203 -9.712 -11.480 1.00 92.69 177 SER A N 1
ATOM 1357 C CA . SER A 1 177 ? -10.282 -11.098 -11.943 1.00 92.69 177 SER A CA 1
ATOM 1358 C C . SER A 1 177 ? -9.284 -11.306 -13.084 1.00 92.69 177 SER A C 1
ATOM 1360 O O . SER A 1 177 ? -9.675 -11.242 -14.245 1.00 92.69 177 SER A O 1
ATOM 1362 N N . PRO A 1 178 ? -7.984 -11.462 -12.781 1.00 92.75 178 PRO A N 1
ATOM 1363 C CA . PRO A 1 178 ? -6.976 -11.689 -13.810 1.00 92.75 178 PRO A CA 1
ATOM 1364 C C . PRO A 1 178 ? -7.114 -13.095 -14.410 1.00 92.75 178 PRO A C 1
ATOM 1366 O O . PRO A 1 178 ? -7.408 -14.046 -13.685 1.00 92.75 178 PRO A O 1
ATOM 1369 N N . ASP A 1 179 ? -6.817 -13.242 -15.703 1.00 89.62 179 ASP A N 1
ATOM 1370 C CA . ASP A 1 179 ? -6.847 -14.543 -16.398 1.00 89.62 179 ASP A CA 1
ATOM 1371 C C . ASP A 1 179 ? -5.847 -15.551 -15.813 1.00 89.62 179 ASP A C 1
ATOM 1373 O O . ASP A 1 179 ? -6.047 -16.764 -15.863 1.00 89.62 179 ASP A O 1
ATOM 1377 N N . HIS A 1 180 ? -4.755 -15.041 -15.243 1.00 89.69 180 HIS A N 1
ATOM 1378 C CA . HIS A 1 180 ? -3.723 -15.833 -14.598 1.00 89.69 180 HIS A CA 1
ATOM 1379 C C . HIS A 1 180 ? -3.324 -15.216 -13.256 1.00 89.69 180 HIS A C 1
ATOM 1381 O O . HIS A 1 180 ? -3.049 -14.019 -13.155 1.00 89.69 180 HIS A O 1
ATOM 1387 N N . VAL A 1 181 ? -3.252 -16.058 -12.223 1.00 89.56 181 VAL A N 1
ATOM 1388 C CA . VAL A 1 181 ? -2.734 -15.704 -10.899 1.00 89.56 181 VAL A CA 1
ATOM 1389 C C . VAL A 1 181 ? -1.547 -16.616 -10.605 1.00 89.56 181 VAL A C 1
ATOM 1391 O O . VAL A 1 181 ? -1.746 -17.831 -10.529 1.00 89.56 181 VAL A O 1
ATOM 1394 N N . PRO A 1 182 ? -0.338 -16.071 -10.385 1.00 91.38 182 PRO A N 1
ATOM 1395 C CA . PRO A 1 182 ? 0.781 -16.874 -9.917 1.00 91.38 182 PRO A CA 1
ATOM 1396 C C . PRO A 1 182 ? 0.415 -17.612 -8.625 1.00 91.38 182 PRO A C 1
ATOM 1398 O O . PRO A 1 182 ? -0.114 -17.020 -7.676 1.00 91.38 182 PRO A O 1
ATOM 1401 N N . GLY A 1 183 ? 0.687 -18.916 -8.585 1.00 92.12 183 GLY A N 1
ATOM 1402 C CA . GLY A 1 183 ? 0.536 -19.711 -7.367 1.00 92.12 183 GLY A CA 1
ATOM 1403 C C . GLY A 1 183 ? 1.479 -19.219 -6.269 1.00 92.12 183 GLY A C 1
ATOM 1404 O O . GLY A 1 183 ? 2.523 -18.636 -6.560 1.00 92.12 183 GLY A O 1
ATOM 1405 N N . PHE A 1 184 ? 1.130 -19.462 -5.007 1.00 95.38 184 PHE A N 1
ATOM 1406 C CA . PHE A 1 184 ? 2.010 -19.144 -3.882 1.00 95.38 184 PHE A CA 1
ATOM 1407 C C . PHE A 1 184 ? 3.353 -19.883 -3.998 1.00 95.38 184 PHE A C 1
ATOM 1409 O O . PHE A 1 184 ? 3.379 -21.066 -4.333 1.00 95.38 184 PHE A O 1
ATOM 1416 N N . GLN A 1 185 ? 4.454 -19.211 -3.658 1.00 96.19 185 GLN A N 1
ATOM 1417 C CA . GLN A 1 185 ? 5.706 -19.874 -3.276 1.00 96.19 185 GLN A CA 1
ATOM 1418 C C . GLN A 1 185 ? 6.196 -19.285 -1.965 1.00 96.19 185 GLN A C 1
ATOM 1420 O O . GLN A 1 185 ? 6.193 -18.065 -1.774 1.00 96.19 185 GLN A O 1
ATOM 1425 N N . ALA A 1 186 ? 6.734 -20.150 -1.115 1.00 95.19 186 ALA A N 1
ATOM 1426 C CA . ALA A 1 186 ? 7.592 -19.685 -0.048 1.00 95.19 186 ALA A CA 1
ATOM 1427 C C . ALA A 1 186 ? 8.916 -19.152 -0.638 1.00 95.19 186 ALA A C 1
ATOM 1429 O O . ALA A 1 186 ? 9.435 -19.743 -1.595 1.00 95.19 186 ALA A O 1
ATOM 1430 N N . PRO A 1 187 ? 9.483 -18.066 -0.082 1.00 94.62 187 PRO A N 1
ATOM 1431 C CA . PRO A 1 187 ? 10.848 -17.663 -0.389 1.00 94.62 187 PRO A CA 1
ATOM 1432 C C . PRO A 1 187 ? 11.839 -18.811 -0.132 1.00 94.62 187 PRO A C 1
ATOM 1434 O O . PRO A 1 187 ? 11.596 -19.637 0.757 1.00 94.62 187 PRO A O 1
ATOM 1437 N N . PRO A 1 188 ? 12.982 -18.854 -0.842 1.00 90.31 188 PRO A N 1
ATOM 1438 C CA . PRO A 1 188 ? 14.006 -19.867 -0.611 1.00 90.31 188 PRO A CA 1
ATOM 1439 C C . PRO A 1 188 ? 14.404 -19.965 0.870 1.00 90.31 188 PRO A C 1
ATOM 1441 O O . PRO A 1 188 ? 14.796 -18.973 1.484 1.00 90.31 188 PRO A O 1
ATOM 1444 N N . GLY A 1 189 ? 14.300 -21.171 1.435 1.00 91.56 189 GLY A N 1
ATOM 1445 C CA . GLY A 1 189 ? 14.682 -21.456 2.822 1.00 91.56 189 GLY A CA 1
ATOM 1446 C C . GLY A 1 189 ? 13.666 -21.047 3.894 1.00 91.56 189 GLY A C 1
ATOM 1447 O O . GLY A 1 189 ? 14.007 -21.105 5.071 1.00 91.56 189 GLY A O 1
ATOM 1448 N N . VAL A 1 190 ? 12.444 -20.646 3.527 1.00 95.50 190 VAL A N 1
ATOM 1449 C CA . VAL A 1 190 ? 11.382 -20.299 4.487 1.00 95.50 190 VAL A CA 1
ATOM 1450 C C . VAL A 1 190 ? 10.307 -21.385 4.509 1.00 95.50 190 VAL A C 1
ATOM 1452 O O . VAL A 1 190 ? 9.685 -21.664 3.487 1.00 95.50 190 VAL A O 1
ATOM 1455 N N . SER A 1 191 ? 10.050 -21.977 5.677 1.00 96.62 191 SER A N 1
ATOM 1456 C CA . SER A 1 191 ? 8.925 -22.901 5.890 1.00 96.62 191 SER A CA 1
ATOM 1457 C C . SER A 1 191 ? 7.717 -22.218 6.545 1.00 96.62 191 SER A C 1
ATOM 1459 O O . SER A 1 191 ? 7.816 -21.115 7.093 1.00 96.62 191 SER A O 1
ATOM 1461 N N . ALA A 1 192 ? 6.562 -22.891 6.535 1.00 96.94 192 ALA A N 1
ATOM 1462 C CA . ALA A 1 192 ? 5.382 -22.424 7.262 1.00 96.94 192 ALA A CA 1
ATOM 1463 C C . ALA A 1 192 ? 5.647 -22.381 8.777 1.00 96.94 192 ALA A C 1
ATOM 1465 O O . ALA A 1 192 ? 5.217 -21.454 9.461 1.00 96.94 192 ALA A O 1
ATOM 1466 N N . GLN A 1 193 ? 6.414 -23.344 9.300 1.00 96.62 193 GLN A N 1
ATOM 1467 C CA . GLN A 1 193 ? 6.785 -23.414 10.713 1.00 96.62 193 GLN A CA 1
ATOM 1468 C C . GLN A 1 193 ? 7.712 -22.265 11.123 1.00 96.62 193 GLN A C 1
ATOM 1470 O O . GLN A 1 193 ? 7.557 -21.727 12.220 1.00 96.62 193 GLN A O 1
ATOM 1475 N N . ASP A 1 194 ? 8.635 -21.846 10.250 1.00 96.50 194 ASP A N 1
ATOM 1476 C CA . ASP A 1 194 ? 9.477 -20.673 10.509 1.00 96.50 194 ASP A CA 1
ATOM 1477 C C . ASP A 1 194 ? 8.627 -19.417 10.685 1.00 96.50 194 ASP A C 1
ATOM 1479 O O . ASP A 1 194 ? 8.855 -18.645 11.618 1.00 96.50 194 ASP A O 1
ATOM 1483 N N . LEU A 1 195 ? 7.615 -19.251 9.828 1.00 96.38 195 LEU A N 1
ATOM 1484 C CA . LEU A 1 195 ? 6.685 -18.132 9.899 1.00 96.38 195 LEU A CA 1
ATOM 1485 C C . LEU A 1 195 ? 5.842 -18.188 11.181 1.00 96.38 195 LEU A C 1
ATOM 1487 O O . LEU A 1 195 ? 5.702 -17.175 11.857 1.00 96.38 195 LEU A O 1
ATOM 1491 N N . VAL A 1 196 ? 5.329 -19.361 11.572 1.00 97.38 196 VAL A N 1
ATOM 1492 C CA . VAL A 1 196 ? 4.590 -19.525 12.839 1.00 97.38 196 VAL A CA 1
ATOM 1493 C C . VAL A 1 196 ? 5.453 -19.155 14.043 1.00 97.38 196 VAL A C 1
ATOM 1495 O O . VAL A 1 196 ? 5.016 -18.366 14.878 1.00 97.38 196 VAL A O 1
ATOM 1498 N N . ARG A 1 197 ? 6.694 -19.652 14.113 1.00 96.00 197 ARG A N 1
ATOM 1499 C CA . ARG A 1 197 ? 7.635 -19.332 15.199 1.00 96.00 197 ARG A CA 1
ATOM 1500 C C . ARG A 1 197 ? 7.950 -17.838 15.268 1.00 96.00 197 ARG A C 1
ATOM 1502 O O . ARG A 1 197 ? 8.037 -17.276 16.358 1.00 96.00 197 ARG A O 1
ATOM 1509 N N . ASP A 1 198 ? 8.130 -17.202 14.118 1.00 95.31 198 ASP A N 1
ATOM 1510 C CA . ASP A 1 198 ? 8.422 -15.774 14.019 1.00 95.31 198 ASP A CA 1
ATOM 1511 C C . ASP A 1 198 ? 7.255 -14.905 14.512 1.00 95.31 198 ASP A C 1
ATOM 1513 O O . ASP A 1 198 ? 7.466 -13.971 15.289 1.00 95.31 198 ASP A O 1
ATOM 1517 N N . ILE A 1 199 ? 6.012 -15.260 14.166 1.00 95.25 199 ILE A N 1
ATOM 1518 C CA . ILE A 1 199 ? 4.829 -14.581 14.712 1.00 95.25 199 ILE A CA 1
ATOM 1519 C C . ILE A 1 199 ? 4.655 -14.883 16.211 1.00 95.25 199 ILE A C 1
ATOM 1521 O O . ILE A 1 199 ? 4.347 -13.953 16.957 1.00 95.25 199 ILE A O 1
ATOM 1525 N N . SER A 1 200 ? 4.928 -16.107 16.694 1.00 93.75 200 SER A N 1
ATOM 1526 C CA . SER A 1 200 ? 4.912 -16.421 18.138 1.00 93.75 200 SER A CA 1
ATOM 1527 C C . SER A 1 200 ? 5.849 -15.498 18.910 1.00 93.75 200 SER A C 1
ATOM 1529 O O . SER A 1 200 ? 5.464 -14.893 19.913 1.00 93.75 200 SER A O 1
ATOM 1531 N N . LEU A 1 201 ? 7.088 -15.370 18.422 1.00 91.06 201 LEU A N 1
ATOM 1532 C CA . LEU A 1 201 ? 8.099 -14.517 19.031 1.00 91.06 201 LEU A CA 1
ATOM 1533 C C . LEU A 1 201 ? 7.665 -13.051 19.002 1.00 91.06 201 LEU A C 1
ATOM 1535 O O . LEU A 1 201 ? 7.848 -12.343 19.987 1.00 91.06 201 LEU A O 1
ATOM 1539 N N . HIS A 1 202 ? 7.059 -12.601 17.903 1.00 87.75 202 HIS A N 1
ATOM 1540 C CA . HIS A 1 202 ? 6.548 -11.238 17.784 1.00 87.75 202 HIS A CA 1
ATOM 1541 C C . HIS A 1 202 ? 5.380 -10.944 18.730 1.00 87.75 202 HIS A C 1
ATOM 1543 O O . HIS A 1 202 ? 5.325 -9.862 19.310 1.00 87.75 202 HIS A O 1
ATOM 1549 N N . LEU A 1 203 ? 4.463 -11.897 18.920 1.00 85.44 203 LEU A N 1
ATOM 1550 C CA . LEU A 1 203 ? 3.362 -11.767 19.877 1.00 85.44 203 LEU A CA 1
ATOM 1551 C C . LEU A 1 203 ? 3.873 -11.637 21.315 1.00 85.44 203 LEU A C 1
ATOM 1553 O O . LEU A 1 203 ? 3.280 -10.891 22.094 1.00 85.44 203 LEU A O 1
ATOM 1557 N N . TRP A 1 204 ? 4.974 -12.315 21.646 1.00 82.44 204 TRP A N 1
ATOM 1558 C CA . TRP A 1 204 ? 5.636 -12.198 22.944 1.00 82.44 204 TRP A CA 1
ATOM 1559 C C . TRP A 1 204 ? 6.470 -10.913 23.073 1.00 82.44 204 TRP A C 1
ATOM 1561 O O . TRP A 1 204 ? 6.434 -10.252 24.110 1.00 82.44 204 TRP A O 1
ATOM 1571 N N . LEU A 1 205 ? 7.196 -10.531 22.018 1.00 81.69 205 LEU A N 1
ATOM 1572 C CA . LEU A 1 205 ? 8.118 -9.397 22.016 1.00 81.69 205 LEU A CA 1
ATOM 1573 C C . LEU A 1 205 ? 8.064 -8.623 20.678 1.00 81.69 205 LEU A C 1
ATOM 1575 O O . LEU A 1 205 ? 8.873 -8.863 19.773 1.00 81.69 205 LEU A O 1
ATOM 1579 N N . PRO A 1 206 ? 7.145 -7.649 20.534 1.00 77.81 206 PRO A N 1
ATOM 1580 C CA . PRO A 1 206 ? 6.896 -6.953 19.270 1.00 77.81 206 PRO A CA 1
ATOM 1581 C C . PRO A 1 206 ? 7.936 -5.849 18.988 1.00 77.81 206 PRO A C 1
ATOM 1583 O O . PRO A 1 206 ? 7.616 -4.662 18.972 1.00 77.81 206 PRO A O 1
ATOM 1586 N N . LEU A 1 207 ? 9.199 -6.223 18.745 1.00 73.81 207 LEU A N 1
ATOM 1587 C CA . LEU A 1 207 ? 10.301 -5.266 18.519 1.00 73.81 207 LEU A CA 1
ATOM 1588 C C . LEU A 1 207 ? 10.240 -4.533 17.167 1.00 73.81 207 LEU A C 1
ATOM 1590 O O . LEU A 1 207 ? 10.841 -3.472 17.012 1.00 73.81 207 LEU A O 1
ATOM 1594 N N . LYS A 1 208 ? 9.557 -5.106 16.170 1.00 75.50 208 LYS A N 1
ATOM 1595 C CA . LYS A 1 208 ? 9.403 -4.540 14.816 1.00 75.50 208 LYS A CA 1
ATOM 1596 C C . LYS A 1 208 ? 7.928 -4.390 14.473 1.00 75.50 208 LYS A C 1
ATOM 1598 O O . LYS A 1 208 ? 7.115 -5.153 14.970 1.00 75.50 208 LYS A O 1
ATOM 1603 N N . MET A 1 209 ? 7.559 -3.469 13.583 1.00 77.12 209 MET A N 1
ATOM 1604 C CA . MET A 1 209 ? 6.169 -3.403 13.096 1.00 77.12 209 MET A CA 1
ATOM 1605 C C . MET A 1 209 ? 5.795 -4.630 12.254 1.00 77.12 209 MET A C 1
ATOM 1607 O O . MET A 1 209 ? 4.695 -5.161 12.392 1.00 77.12 209 MET A O 1
ATOM 1611 N N . VAL A 1 210 ? 6.725 -5.076 11.407 1.00 83.31 210 VAL A N 1
ATOM 1612 C CA . VAL A 1 210 ? 6.630 -6.289 10.587 1.00 83.31 210 VAL A CA 1
ATOM 1613 C C . VAL A 1 210 ? 7.939 -7.046 10.739 1.00 83.31 210 VAL A C 1
ATOM 1615 O O . VAL A 1 210 ? 9.019 -6.446 10.738 1.00 83.31 210 VAL A O 1
ATOM 1618 N N . THR A 1 211 ? 7.852 -8.351 10.951 1.00 89.31 211 THR A N 1
ATOM 1619 C CA . THR A 1 211 ? 9.030 -9.202 11.077 1.00 89.31 211 THR A CA 1
ATOM 1620 C C . THR A 1 211 ? 9.698 -9.401 9.719 1.00 89.31 211 THR A C 1
ATOM 1622 O O . THR A 1 211 ? 9.086 -9.226 8.665 1.00 89.31 211 THR A O 1
ATOM 1625 N N . ASN A 1 212 ? 10.978 -9.776 9.728 1.00 90.50 212 ASN A N 1
ATOM 1626 C CA . ASN A 1 212 ? 11.717 -9.969 8.481 1.00 90.50 212 ASN A CA 1
ATOM 1627 C C . ASN A 1 212 ? 11.106 -11.093 7.630 1.00 90.50 212 ASN A C 1
ATOM 1629 O O . ASN A 1 212 ? 11.005 -10.923 6.423 1.00 90.50 212 ASN A O 1
ATOM 1633 N N . LEU A 1 213 ? 10.667 -12.199 8.245 1.00 94.06 213 LEU A N 1
ATOM 1634 C CA . LEU A 1 213 ? 10.118 -13.335 7.501 1.00 94.06 213 LEU A CA 1
ATOM 1635 C C . LEU A 1 213 ? 8.767 -13.008 6.862 1.00 94.06 213 LEU A C 1
ATOM 1637 O O . LEU A 1 213 ? 8.557 -13.343 5.701 1.00 94.06 213 LEU A O 1
ATOM 1641 N N . VAL A 1 214 ? 7.881 -12.288 7.557 1.00 93.62 214 VAL A N 1
ATOM 1642 C CA . VAL A 1 214 ? 6.628 -11.811 6.947 1.00 93.62 214 VAL A CA 1
ATOM 1643 C C . VAL A 1 214 ? 6.910 -10.870 5.785 1.00 93.62 214 VAL A C 1
ATOM 1645 O O . VAL A 1 214 ? 6.291 -11.000 4.729 1.00 93.62 214 VAL A O 1
ATOM 1648 N N . GLN A 1 215 ? 7.858 -9.948 5.962 1.00 91.75 215 GLN A N 1
ATOM 1649 C CA . GLN A 1 215 ? 8.248 -9.013 4.913 1.00 91.75 215 GLN A CA 1
ATOM 1650 C C . GLN A 1 215 ? 8.839 -9.746 3.695 1.00 91.75 215 GLN A C 1
ATOM 1652 O O . GLN A 1 215 ? 8.503 -9.394 2.568 1.00 91.75 215 GLN A O 1
ATOM 1657 N N . ASP A 1 216 ? 9.656 -10.783 3.910 1.00 93.94 216 ASP A N 1
ATOM 1658 C CA . ASP A 1 216 ? 10.272 -11.593 2.850 1.00 93.94 216 ASP A CA 1
ATOM 1659 C C . ASP A 1 216 ? 9.227 -12.419 2.088 1.00 93.94 216 ASP A C 1
ATOM 1661 O O . ASP A 1 216 ? 9.188 -12.382 0.858 1.00 93.94 216 ASP A O 1
ATOM 1665 N N . VAL A 1 217 ? 8.331 -13.112 2.802 1.00 96.06 217 VAL A N 1
ATOM 1666 C CA . VAL A 1 217 ? 7.238 -13.897 2.199 1.00 96.06 217 VAL A CA 1
ATOM 1667 C C . VAL A 1 217 ? 6.307 -13.000 1.386 1.00 96.06 217 VAL A C 1
ATOM 1669 O O . VAL A 1 217 ? 5.927 -13.358 0.266 1.00 96.06 217 VAL A O 1
ATOM 1672 N N . PHE A 1 218 ? 5.965 -11.826 1.921 1.00 95.00 218 PHE A N 1
ATOM 1673 C CA . PHE A 1 218 ? 5.138 -10.858 1.214 1.00 95.00 218 PHE A CA 1
ATOM 1674 C C . PHE A 1 218 ? 5.850 -10.300 -0.022 1.00 95.00 218 PHE A C 1
ATOM 1676 O O . PHE A 1 218 ? 5.282 -10.356 -1.107 1.00 95.00 218 PHE A O 1
ATOM 1683 N N . ALA A 1 219 ? 7.085 -9.804 0.109 1.00 93.56 219 ALA A N 1
ATOM 1684 C CA . ALA A 1 219 ? 7.841 -9.231 -1.005 1.00 93.56 219 ALA A CA 1
ATOM 1685 C C . ALA A 1 219 ? 8.061 -10.220 -2.138 1.00 93.56 219 ALA A C 1
ATOM 1687 O O . ALA A 1 219 ? 7.828 -9.883 -3.295 1.00 93.56 219 ALA A O 1
ATOM 1688 N N . PHE A 1 220 ? 8.472 -11.441 -1.808 1.00 95.75 220 PHE A N 1
ATOM 1689 C CA . PHE A 1 220 ? 8.711 -12.472 -2.802 1.00 95.75 220 PHE A CA 1
ATOM 1690 C C . PHE A 1 220 ? 7.455 -12.718 -3.647 1.00 95.75 220 PHE A C 1
ATOM 1692 O O . PHE A 1 220 ? 7.503 -12.649 -4.872 1.00 95.75 220 PHE A O 1
ATOM 1699 N N . ASN A 1 221 ? 6.297 -12.902 -3.007 1.00 96.00 221 ASN A N 1
ATOM 1700 C CA . ASN A 1 221 ? 5.046 -13.103 -3.737 1.00 96.00 221 ASN A CA 1
ATOM 1701 C C . ASN A 1 221 ? 4.544 -11.815 -4.408 1.00 96.00 221 ASN A C 1
ATOM 1703 O O . ASN A 1 221 ? 3.997 -11.879 -5.503 1.00 96.00 221 ASN A O 1
ATOM 1707 N N . PHE A 1 222 ? 4.780 -10.639 -3.828 1.00 94.50 222 PHE A N 1
ATOM 1708 C CA . PHE A 1 222 ? 4.453 -9.362 -4.461 1.00 94.50 222 PHE A CA 1
ATOM 1709 C C . PHE A 1 222 ? 5.191 -9.172 -5.784 1.00 94.50 222 PHE A C 1
ATOM 1711 O O . PHE A 1 222 ? 4.549 -8.846 -6.778 1.00 94.50 222 PHE A O 1
ATOM 1718 N N . PHE A 1 223 ? 6.497 -9.435 -5.835 1.00 94.88 223 PHE A N 1
ATOM 1719 C CA . PHE A 1 223 ? 7.270 -9.309 -7.072 1.00 94.88 223 PHE A CA 1
ATOM 1720 C C . PHE A 1 223 ? 6.877 -10.356 -8.118 1.00 94.88 223 PHE A C 1
ATOM 1722 O O . PHE A 1 223 ? 6.792 -10.029 -9.300 1.00 94.88 223 PHE A O 1
ATOM 1729 N N . ARG A 1 224 ? 6.520 -11.573 -7.698 1.00 94.94 224 ARG A N 1
ATOM 1730 C CA . ARG A 1 224 ? 5.980 -12.594 -8.610 1.00 94.94 224 ARG A CA 1
ATOM 1731 C C . ARG A 1 224 ? 4.649 -12.184 -9.217 1.00 94.94 224 ARG A C 1
ATOM 1733 O O . ARG A 1 224 ? 4.452 -12.334 -10.417 1.00 94.94 224 ARG A O 1
ATOM 1740 N N . HIS A 1 225 ? 3.747 -11.638 -8.403 1.00 93.75 225 HIS A N 1
ATOM 1741 C CA . HIS A 1 225 ? 2.448 -11.161 -8.878 1.00 93.75 225 HIS A CA 1
ATOM 1742 C C . HIS A 1 225 ? 2.587 -9.901 -9.736 1.00 93.75 225 HIS A C 1
ATOM 1744 O O . HIS A 1 225 ? 2.013 -9.849 -10.816 1.00 93.75 225 HIS A O 1
ATOM 1750 N N . ALA A 1 226 ? 3.322 -8.885 -9.287 1.00 92.38 226 ALA A N 1
ATOM 1751 C CA . ALA A 1 226 ? 3.394 -7.589 -9.964 1.00 92.38 226 ALA A CA 1
ATOM 1752 C C . ALA A 1 226 ? 4.317 -7.595 -11.193 1.00 92.38 226 ALA A C 1
ATOM 1754 O O . ALA A 1 226 ? 4.000 -6.960 -12.194 1.00 92.38 226 ALA A O 1
ATOM 1755 N N . PHE A 1 227 ? 5.444 -8.304 -11.124 1.00 94.75 227 PHE A N 1
ATOM 1756 C CA . PHE A 1 227 ? 6.532 -8.190 -12.098 1.00 94.75 227 PHE A CA 1
ATOM 1757 C C . PHE A 1 227 ? 6.917 -9.508 -12.768 1.00 94.75 227 PHE A C 1
ATOM 1759 O O . PHE A 1 227 ? 7.799 -9.496 -13.621 1.00 94.75 227 PHE A O 1
ATOM 1766 N N . GLU A 1 228 ? 6.282 -10.628 -12.410 1.00 94.75 228 GLU A N 1
ATOM 1767 C CA . GLU A 1 228 ? 6.600 -11.955 -12.960 1.00 94.75 228 GLU A CA 1
ATOM 1768 C C . GLU A 1 228 ? 8.075 -12.349 -12.738 1.00 94.75 228 GLU A C 1
ATOM 1770 O O . GLU A 1 228 ? 8.686 -13.008 -13.580 1.00 94.75 228 GLU A O 1
ATOM 1775 N N . VAL A 1 229 ? 8.664 -11.935 -11.606 1.00 94.88 229 VAL A N 1
ATOM 1776 C CA . VAL A 1 229 ? 10.049 -12.275 -11.240 1.00 94.88 229 VAL A CA 1
ATOM 1777 C C . VAL A 1 229 ? 10.137 -12.915 -9.859 1.00 94.88 229 VAL A C 1
ATOM 1779 O O . VAL A 1 229 ? 9.514 -12.456 -8.900 1.00 94.88 229 VAL A O 1
ATOM 1782 N N . ASP A 1 230 ? 10.982 -13.938 -9.757 1.00 95.25 230 ASP A N 1
ATOM 1783 C CA . ASP A 1 230 ? 11.373 -14.554 -8.491 1.00 95.25 230 ASP A CA 1
ATOM 1784 C C . ASP A 1 230 ? 12.606 -13.836 -7.939 1.00 95.25 230 ASP A C 1
ATOM 1786 O O . ASP A 1 230 ? 13.644 -13.758 -8.607 1.00 95.25 230 ASP A O 1
ATOM 1790 N N . LEU A 1 231 ? 12.503 -13.315 -6.717 1.00 93.69 231 LEU A N 1
ATOM 1791 C CA . LEU A 1 231 ? 13.625 -12.665 -6.046 1.00 93.69 231 LEU A CA 1
ATOM 1792 C C . LEU A 1 231 ? 14.510 -13.681 -5.318 1.00 93.69 231 LEU A C 1
ATOM 1794 O O . LEU A 1 231 ? 14.009 -14.552 -4.606 1.00 93.69 231 LEU A O 1
ATOM 1798 N N . SER A 1 232 ? 15.827 -13.544 -5.443 1.00 94.56 232 SER A N 1
ATOM 1799 C CA . SER A 1 232 ? 16.784 -14.290 -4.625 1.00 94.56 232 SER A CA 1
ATOM 1800 C C . SER A 1 232 ? 16.760 -13.813 -3.169 1.00 94.56 232 SER A C 1
ATOM 1802 O O . SER A 1 232 ? 16.188 -12.771 -2.830 1.00 94.56 232 SER A O 1
ATOM 1804 N N . HIS A 1 233 ? 17.422 -14.561 -2.284 1.00 92.69 233 HIS A N 1
ATOM 1805 C CA . HIS A 1 233 ? 17.582 -14.140 -0.895 1.00 92.69 233 HIS A CA 1
ATOM 1806 C C . HIS A 1 233 ? 18.312 -12.790 -0.795 1.00 92.69 233 HIS A C 1
ATOM 1808 O O . HIS A 1 233 ? 17.892 -11.905 -0.052 1.00 92.69 233 HIS A O 1
ATOM 1814 N N . GLU A 1 234 ? 19.378 -12.613 -1.573 1.00 92.50 234 GLU A N 1
ATOM 1815 C CA . GLU A 1 234 ? 20.173 -11.387 -1.638 1.00 92.50 234 GLU A CA 1
ATOM 1816 C C . GLU A 1 234 ? 19.328 -10.208 -2.129 1.00 92.50 234 GLU A C 1
ATOM 1818 O O . GLU A 1 234 ? 19.396 -9.123 -1.554 1.00 92.50 234 GLU A O 1
ATOM 1823 N N . GLU A 1 235 ? 18.481 -10.418 -3.138 1.00 92.94 235 GLU A N 1
ATOM 1824 C CA . GLU A 1 235 ? 17.574 -9.390 -3.662 1.00 92.94 235 GLU A CA 1
ATOM 1825 C C . GLU A 1 235 ? 16.502 -8.979 -2.644 1.00 92.94 235 GLU A C 1
ATOM 1827 O O . GLU A 1 235 ? 16.201 -7.791 -2.509 1.00 92.94 235 GLU A O 1
ATOM 1832 N N . LEU A 1 236 ? 15.990 -9.921 -1.847 1.00 92.12 236 LEU A N 1
ATOM 1833 C CA . LEU A 1 236 ? 15.103 -9.611 -0.721 1.00 92.12 236 LEU A CA 1
ATOM 1834 C C . LEU A 1 236 ? 15.822 -8.806 0.375 1.00 92.12 236 LEU A C 1
ATOM 1836 O O . LEU A 1 236 ? 15.248 -7.859 0.923 1.00 92.12 236 LEU A O 1
ATOM 1840 N N . GLN A 1 237 ? 17.086 -9.122 0.693 1.00 90.56 237 GLN A N 1
ATOM 1841 C CA . GLN A 1 237 ? 17.876 -8.300 1.623 1.00 90.56 237 GLN A CA 1
ATOM 1842 C C . GLN A 1 237 ? 18.115 -6.891 1.067 1.00 90.56 237 GLN A C 1
ATOM 1844 O O . GLN A 1 237 ? 17.962 -5.917 1.805 1.00 90.56 237 GLN A O 1
ATOM 1849 N N . MET A 1 238 ? 18.420 -6.775 -0.229 1.00 90.12 238 MET A N 1
ATOM 1850 C CA . MET A 1 238 ? 18.601 -5.493 -0.913 1.00 90.12 238 MET A CA 1
ATOM 1851 C C . MET A 1 238 ? 17.334 -4.637 -0.877 1.00 90.12 238 MET A C 1
ATOM 1853 O O . MET A 1 238 ? 17.421 -3.441 -0.614 1.00 90.12 238 MET A O 1
ATOM 1857 N N . LEU A 1 239 ? 16.150 -5.229 -1.051 1.00 88.88 239 LEU A N 1
ATOM 1858 C CA . LEU A 1 239 ? 14.879 -4.517 -0.893 1.00 88.88 239 LEU A CA 1
ATOM 1859 C C . LEU A 1 239 ? 14.675 -3.979 0.525 1.00 88.88 239 LEU A C 1
ATOM 1861 O O . LEU A 1 239 ? 14.261 -2.833 0.700 1.00 88.88 239 LEU A O 1
ATOM 1865 N N . LYS A 1 240 ? 14.981 -4.775 1.553 1.00 87.94 240 LYS A N 1
ATOM 1866 C CA . LYS A 1 240 ? 14.886 -4.325 2.953 1.00 87.94 240 LYS A CA 1
ATOM 1867 C C . LYS A 1 240 ? 15.880 -3.209 3.264 1.00 87.94 240 LYS A C 1
ATOM 1869 O O . LYS A 1 240 ? 15.541 -2.273 3.988 1.00 87.94 240 LYS A O 1
ATOM 1874 N N . GLU A 1 241 ? 17.085 -3.286 2.708 1.00 88.56 241 GLU A N 1
ATOM 1875 C CA . GLU A 1 241 ? 18.061 -2.204 2.798 1.00 88.56 241 GLU A CA 1
ATOM 1876 C C . GLU A 1 241 ? 17.549 -0.944 2.094 1.00 88.56 241 GLU A C 1
ATOM 1878 O O . GLU A 1 241 ? 17.568 0.132 2.692 1.00 88.56 241 GLU A O 1
ATOM 1883 N N . TRP A 1 242 ? 17.017 -1.084 0.873 1.00 88.06 242 TRP A N 1
ATOM 1884 C CA . TRP A 1 242 ? 16.430 0.021 0.120 1.00 88.06 242 TRP A CA 1
ATOM 1885 C C . TRP A 1 242 ? 15.347 0.701 0.942 1.00 88.06 242 TRP A C 1
ATOM 1887 O O . TRP A 1 242 ? 15.406 1.911 1.119 1.00 88.06 242 TRP A O 1
ATOM 1897 N N . LEU A 1 243 ? 14.436 -0.072 1.536 1.00 84.00 243 LEU A N 1
ATOM 1898 C CA . LEU A 1 2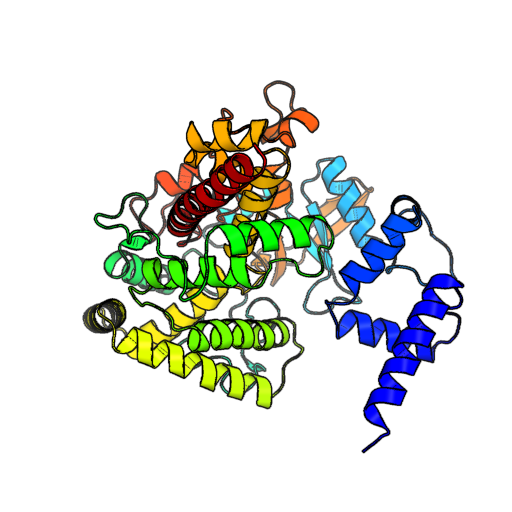43 ? 13.392 0.438 2.417 1.00 84.00 243 LEU A CA 1
ATOM 1899 C C . LEU A 1 243 ? 13.971 1.204 3.615 1.00 84.00 243 LEU A C 1
ATOM 1901 O O . LEU A 1 243 ? 13.511 2.301 3.915 1.00 84.00 243 LEU A O 1
ATOM 1905 N N . SER A 1 244 ? 15.006 0.674 4.273 1.00 83.25 244 SER A N 1
ATOM 1906 C CA . SER A 1 244 ? 15.641 1.352 5.410 1.00 83.25 244 SER A CA 1
ATOM 1907 C C . SER A 1 244 ? 16.338 2.664 5.034 1.00 83.25 244 SER A C 1
ATOM 1909 O O . SER A 1 244 ? 16.454 3.547 5.888 1.00 83.25 244 SER A O 1
ATOM 1911 N N . VAL A 1 245 ? 16.875 2.780 3.818 1.00 84.81 245 VAL A N 1
ATOM 1912 C CA . VAL A 1 245 ? 17.508 4.016 3.330 1.00 84.81 245 VAL A CA 1
ATOM 1913 C C . VAL A 1 245 ? 16.431 4.996 2.868 1.00 84.81 245 VAL A C 1
ATOM 1915 O O . VAL A 1 245 ? 16.401 6.144 3.310 1.00 84.81 245 VAL A O 1
ATOM 1918 N N . HIS A 1 246 ? 15.506 4.516 2.043 1.00 84.81 246 HIS A N 1
ATOM 1919 C CA . HIS A 1 246 ? 14.365 5.245 1.509 1.00 84.81 246 HIS A CA 1
ATOM 1920 C C . HIS A 1 246 ? 13.527 5.895 2.616 1.00 84.81 246 HIS A C 1
ATOM 1922 O O . HIS A 1 246 ? 13.264 7.094 2.556 1.00 84.81 246 HIS A O 1
ATOM 1928 N N . SER A 1 247 ? 13.172 5.142 3.666 1.00 79.19 247 SER A N 1
ATOM 1929 C CA . SER A 1 247 ? 12.323 5.634 4.757 1.00 79.19 247 SER A CA 1
ATOM 1930 C C . SER A 1 247 ? 12.936 6.826 5.494 1.00 79.19 247 SER A C 1
ATOM 1932 O O . SER A 1 247 ? 12.210 7.627 6.067 1.00 79.19 247 SER A O 1
ATOM 1934 N N . ARG A 1 248 ? 14.271 6.952 5.498 1.00 78.44 248 ARG A N 1
ATOM 1935 C CA . ARG A 1 248 ? 14.976 8.114 6.060 1.00 78.44 248 ARG A CA 1
ATOM 1936 C C . ARG A 1 248 ? 14.937 9.303 5.108 1.00 78.44 248 ARG A C 1
ATOM 1938 O O . ARG A 1 248 ? 14.770 10.430 5.558 1.00 78.44 248 ARG A O 1
ATOM 1945 N N . ILE A 1 249 ? 15.067 9.057 3.806 1.00 80.12 249 ILE A N 1
ATOM 1946 C CA . ILE A 1 249 ? 15.042 10.113 2.790 1.00 80.12 249 ILE A CA 1
ATOM 1947 C C . ILE A 1 249 ? 13.671 10.794 2.750 1.00 80.12 249 ILE A C 1
ATOM 1949 O O . ILE A 1 249 ? 13.622 12.021 2.776 1.00 80.12 249 ILE A O 1
ATOM 1953 N N . ILE A 1 250 ? 12.572 10.029 2.752 1.00 77.44 250 ILE A N 1
ATOM 1954 C CA . ILE A 1 250 ? 11.219 10.606 2.652 1.00 77.44 250 ILE A CA 1
ATOM 1955 C C . ILE A 1 250 ? 10.857 11.507 3.832 1.00 77.44 250 ILE A C 1
ATOM 1957 O O . ILE A 1 250 ? 10.120 12.466 3.637 1.00 77.44 250 ILE A O 1
ATOM 1961 N N . VAL A 1 251 ? 11.412 11.256 5.023 1.00 72.81 251 VAL A N 1
ATOM 1962 C CA . VAL A 1 251 ? 11.210 12.086 6.227 1.00 72.81 251 VAL A CA 1
ATOM 1963 C C . VAL A 1 251 ? 12.276 13.180 6.391 1.00 72.81 251 VAL A C 1
ATOM 1965 O O . VAL A 1 251 ? 12.439 13.732 7.474 1.00 72.81 251 VAL A O 1
ATOM 1968 N N . GLY A 1 252 ? 13.049 13.477 5.342 1.00 71.50 252 GLY A N 1
ATOM 1969 C CA . GLY A 1 252 ? 14.037 14.561 5.346 1.00 71.50 252 GLY A CA 1
ATOM 1970 C C . GLY A 1 252 ? 15.365 14.239 6.043 1.00 71.50 252 GLY A C 1
ATOM 1971 O O . GLY A 1 252 ? 16.250 15.090 6.088 1.00 71.50 252 GLY A O 1
ATOM 1972 N N . LEU A 1 253 ? 15.577 13.008 6.519 1.00 73.00 253 LEU A N 1
ATOM 1973 C CA . LEU A 1 253 ? 16.837 12.541 7.123 1.00 73.00 253 LEU A CA 1
ATOM 1974 C C . LEU A 1 253 ? 17.814 12.012 6.055 1.00 73.00 253 LEU A C 1
ATOM 1976 O O . LEU A 1 253 ? 18.432 10.954 6.206 1.00 73.00 253 LEU A O 1
ATOM 1980 N N . SER A 1 254 ? 17.901 12.726 4.934 1.00 74.19 254 SER A N 1
ATOM 1981 C CA . SER A 1 254 ? 18.598 12.283 3.728 1.00 74.19 254 SER A CA 1
ATOM 1982 C C . SER A 1 254 ? 20.119 12.505 3.786 1.00 74.19 254 SER A C 1
ATOM 1984 O O . SER A 1 254 ? 20.632 13.327 4.544 1.00 74.19 254 SER A O 1
ATOM 1986 N N . SER A 1 255 ? 20.867 11.758 2.970 1.00 78.88 255 SER A N 1
ATOM 1987 C CA . SER A 1 255 ? 22.298 11.979 2.736 1.00 78.88 255 SER A CA 1
ATOM 1988 C C . SER A 1 255 ? 22.651 11.672 1.280 1.00 78.88 255 SER A C 1
ATOM 1990 O O . SER A 1 255 ? 21.996 10.849 0.639 1.00 78.88 255 SER A O 1
ATOM 1992 N N . ILE A 1 256 ? 23.725 12.281 0.761 1.00 83.75 256 ILE A N 1
ATOM 1993 C CA . ILE A 1 256 ? 24.240 11.987 -0.592 1.00 83.75 256 ILE A CA 1
ATOM 1994 C C . ILE A 1 256 ? 24.559 10.489 -0.737 1.00 83.75 256 ILE A C 1
ATOM 1996 O O . ILE A 1 256 ? 24.224 9.872 -1.745 1.00 83.75 256 ILE A O 1
ATOM 2000 N N . SER A 1 257 ? 25.156 9.882 0.294 1.00 85.44 257 SER A N 1
ATOM 2001 C CA . SER A 1 257 ? 25.429 8.440 0.322 1.00 85.44 257 SER A CA 1
ATOM 2002 C C . SER A 1 257 ? 24.153 7.595 0.290 1.00 85.44 257 SER A C 1
ATOM 2004 O O . SER A 1 257 ? 24.136 6.560 -0.370 1.00 85.44 257 SER A O 1
ATOM 2006 N N . GLY A 1 258 ? 23.082 8.045 0.950 1.00 85.38 258 GLY A N 1
ATOM 2007 C CA . GLY A 1 258 ? 21.773 7.400 0.909 1.00 85.38 258 GLY A CA 1
ATOM 2008 C C . GLY A 1 258 ? 21.154 7.448 -0.487 1.00 85.38 258 GLY A C 1
ATOM 2009 O O . GLY A 1 258 ? 20.707 6.419 -0.979 1.00 85.38 258 GLY A O 1
ATOM 2010 N N . GLY A 1 259 ? 21.205 8.603 -1.160 1.00 87.12 259 GLY A N 1
ATOM 2011 C CA . GLY A 1 259 ? 20.732 8.744 -2.544 1.00 87.12 259 GLY A CA 1
ATOM 2012 C C . GLY A 1 259 ? 21.467 7.817 -3.514 1.00 87.12 259 GLY A C 1
ATOM 2013 O O . GLY A 1 259 ? 20.830 7.047 -4.233 1.00 87.12 259 GLY A O 1
ATOM 2014 N N . LYS A 1 260 ? 22.806 7.789 -3.450 1.00 89.38 260 LYS A N 1
ATOM 2015 C CA . LYS A 1 260 ? 23.622 6.857 -4.244 1.00 89.38 260 LYS A CA 1
ATOM 2016 C C . LYS A 1 260 ? 23.256 5.398 -3.961 1.00 89.38 260 LYS A C 1
ATOM 2018 O O . LYS A 1 260 ? 23.107 4.613 -4.892 1.00 89.38 260 LYS A O 1
ATOM 2023 N N . ARG A 1 261 ? 23.075 5.039 -2.685 1.00 88.88 261 ARG A N 1
ATOM 2024 C CA . ARG A 1 261 ? 22.719 3.670 -2.304 1.00 88.88 261 ARG A CA 1
ATOM 2025 C C . ARG A 1 261 ? 21.334 3.272 -2.814 1.00 88.88 261 ARG A C 1
ATOM 2027 O O . ARG A 1 261 ? 21.173 2.161 -3.305 1.00 88.88 261 ARG A O 1
ATOM 2034 N N . CYS A 1 262 ? 20.352 4.174 -2.764 1.00 88.19 262 CYS A N 1
ATOM 2035 C CA . CYS A 1 262 ? 19.046 3.948 -3.382 1.00 88.19 262 CYS A CA 1
ATOM 2036 C C . CYS A 1 262 ? 19.162 3.704 -4.891 1.00 88.19 262 CYS A C 1
ATOM 2038 O O . CYS A 1 262 ? 18.519 2.778 -5.378 1.00 88.19 262 CYS A O 1
ATOM 2040 N N . ALA A 1 263 ? 19.997 4.468 -5.604 1.00 90.25 263 ALA A N 1
ATOM 2041 C CA . ALA A 1 263 ? 20.224 4.282 -7.038 1.00 90.25 263 ALA A CA 1
ATOM 2042 C C . ALA A 1 263 ? 20.817 2.902 -7.358 1.00 90.25 263 ALA A C 1
ATOM 2044 O O . ALA A 1 263 ? 20.317 2.200 -8.233 1.00 90.25 263 ALA A O 1
ATOM 2045 N N . GLU A 1 264 ? 21.856 2.493 -6.623 1.00 90.62 264 GLU A N 1
ATOM 2046 C CA . GLU A 1 264 ? 22.493 1.178 -6.776 1.00 90.62 264 GLU A CA 1
ATOM 2047 C C . GLU A 1 264 ? 21.484 0.041 -6.578 1.00 90.62 264 GLU A C 1
ATOM 2049 O O . GLU A 1 264 ? 21.405 -0.875 -7.394 1.00 90.62 264 GLU A O 1
ATOM 2054 N N . LEU A 1 265 ? 20.682 0.122 -5.513 1.00 87.44 265 LEU A N 1
ATOM 2055 C CA . LEU A 1 265 ? 19.677 -0.889 -5.186 1.00 87.44 265 LEU A CA 1
ATOM 2056 C C . LEU A 1 265 ? 18.531 -0.912 -6.208 1.00 87.44 265 LEU A C 1
ATOM 2058 O O . LEU A 1 265 ? 18.093 -1.985 -6.620 1.00 87.44 265 LEU A O 1
ATOM 2062 N N . ALA A 1 266 ? 18.069 0.259 -6.656 1.00 88.94 266 ALA A N 1
ATOM 2063 C CA . ALA A 1 266 ? 17.035 0.370 -7.680 1.00 88.94 266 ALA A CA 1
ATOM 2064 C C . ALA A 1 266 ? 17.502 -0.205 -9.024 1.00 88.94 266 ALA A C 1
ATOM 2066 O O . ALA A 1 266 ? 16.718 -0.868 -9.698 1.00 88.94 266 ALA A O 1
ATOM 2067 N N . LYS A 1 267 ? 18.779 -0.017 -9.385 1.00 93.06 267 LYS A N 1
ATOM 2068 C CA . LYS A 1 267 ? 19.344 -0.520 -10.642 1.00 93.06 267 LYS A CA 1
ATOM 2069 C C . LYS A 1 267 ? 19.323 -2.045 -10.732 1.00 93.06 267 LYS A C 1
ATOM 2071 O O . LYS A 1 267 ? 19.020 -2.579 -11.792 1.00 93.06 267 LYS A O 1
ATOM 2076 N N . VAL A 1 268 ? 19.590 -2.746 -9.629 1.00 92.25 268 VAL A N 1
ATOM 2077 C CA . VAL A 1 268 ? 19.521 -4.218 -9.594 1.00 92.25 268 VAL A CA 1
ATOM 2078 C C . VAL A 1 268 ? 18.104 -4.707 -9.901 1.00 92.25 268 VAL A C 1
ATOM 2080 O O . VAL A 1 268 ? 17.920 -5.628 -10.696 1.00 92.25 268 VAL A O 1
ATOM 2083 N N . LEU A 1 269 ? 17.092 -4.065 -9.310 1.00 92.31 269 LEU A N 1
ATOM 2084 C CA . LEU A 1 269 ? 15.690 -4.388 -9.583 1.00 92.31 269 LEU A CA 1
ATOM 2085 C C . LEU A 1 269 ? 15.292 -4.007 -11.012 1.00 92.31 269 LEU A C 1
ATOM 2087 O O . LEU A 1 269 ? 14.598 -4.780 -11.666 1.00 92.31 269 LEU A O 1
ATOM 2091 N N . GLU A 1 270 ? 15.747 -2.851 -11.505 1.00 95.12 270 GLU A N 1
ATOM 2092 C CA . GLU A 1 270 ? 15.545 -2.422 -12.894 1.00 95.12 270 GLU A CA 1
ATOM 2093 C C . GLU A 1 270 ? 16.068 -3.469 -13.871 1.00 95.12 270 GLU A C 1
ATOM 2095 O O . GLU A 1 270 ? 15.300 -3.926 -14.711 1.00 95.12 270 GLU A O 1
ATOM 2100 N N . ASP A 1 271 ? 17.317 -3.912 -13.723 1.00 96.06 271 ASP A N 1
ATOM 2101 C CA . ASP A 1 271 ? 17.929 -4.894 -14.623 1.00 96.06 271 ASP A CA 1
ATOM 2102 C C . ASP A 1 271 ? 17.186 -6.228 -14.610 1.00 96.06 271 ASP A C 1
ATOM 2104 O O . ASP A 1 271 ? 16.903 -6.801 -15.666 1.00 96.06 271 ASP A O 1
ATOM 2108 N N . LYS A 1 272 ? 16.811 -6.703 -13.419 1.00 95.88 272 LYS A N 1
ATOM 2109 C CA . LYS A 1 272 ? 16.072 -7.956 -13.272 1.00 95.88 272 LYS A CA 1
ATOM 2110 C C . LYS A 1 272 ? 14.697 -7.887 -13.934 1.00 95.88 272 LYS A C 1
ATOM 2112 O O . LYS A 1 272 ? 14.326 -8.788 -14.684 1.00 95.88 272 LYS A O 1
ATOM 2117 N N . VAL A 1 273 ? 13.933 -6.828 -13.662 1.00 96.81 273 VAL A N 1
ATOM 2118 C CA . VAL A 1 273 ? 12.577 -6.674 -14.206 1.00 96.81 273 VAL A CA 1
ATOM 2119 C C . VAL A 1 273 ? 12.629 -6.372 -15.706 1.00 96.81 273 VAL A C 1
ATOM 2121 O O . VAL A 1 273 ? 11.812 -6.912 -16.449 1.00 96.81 273 VAL A O 1
ATOM 2124 N N . ALA A 1 274 ? 13.606 -5.585 -16.173 1.00 97.50 274 ALA A N 1
ATOM 2125 C CA . ALA A 1 274 ? 13.834 -5.309 -17.592 1.00 97.50 274 ALA A CA 1
ATOM 2126 C C . ALA A 1 274 ? 14.103 -6.590 -18.387 1.00 97.50 274 ALA A C 1
ATOM 2128 O O . ALA A 1 274 ? 13.587 -6.738 -19.492 1.00 97.50 274 ALA A O 1
ATOM 2129 N N . ALA A 1 275 ? 14.882 -7.522 -17.835 1.00 97.00 275 ALA A N 1
ATOM 2130 C CA . ALA A 1 275 ? 15.162 -8.808 -18.470 1.00 97.00 275 ALA A CA 1
ATOM 2131 C C . ALA A 1 275 ? 13.942 -9.754 -18.500 1.00 97.00 275 ALA A C 1
ATOM 2133 O O . ALA A 1 275 ? 13.905 -10.684 -19.305 1.00 97.00 275 ALA A O 1
ATOM 2134 N N . GLY A 1 276 ? 12.948 -9.528 -17.635 1.00 96.50 276 GLY A N 1
ATOM 2135 C CA . GLY A 1 276 ? 11.744 -10.348 -17.519 1.00 96.50 276 GLY A CA 1
ATOM 2136 C C . GLY A 1 276 ? 10.669 -10.052 -18.572 1.00 96.50 276 GLY A C 1
ATOM 2137 O O . GLY A 1 276 ? 10.648 -9.001 -19.217 1.00 96.50 276 GLY A O 1
ATOM 2138 N N . ALA A 1 277 ? 9.714 -10.978 -18.707 1.00 95.62 277 ALA A N 1
ATOM 2139 C CA . ALA A 1 277 ? 8.610 -10.864 -19.663 1.00 95.62 277 ALA A CA 1
ATOM 2140 C C . ALA A 1 277 ? 7.753 -9.610 -19.421 1.00 95.62 277 ALA A C 1
ATOM 2142 O O . ALA A 1 277 ? 7.409 -8.907 -20.373 1.00 95.62 277 ALA A O 1
ATOM 2143 N N . PHE A 1 278 ? 7.453 -9.294 -18.157 1.00 96.25 278 PHE A N 1
ATOM 2144 C CA . PHE A 1 278 ? 6.744 -8.069 -17.792 1.00 96.25 278 PHE A CA 1
ATOM 2145 C C . PHE A 1 278 ? 7.473 -6.808 -18.273 1.00 96.25 278 PHE A C 1
ATOM 2147 O O . PHE A 1 278 ? 6.855 -5.975 -18.937 1.00 96.25 278 PHE A O 1
ATOM 2154 N N . GLY A 1 279 ? 8.772 -6.664 -17.977 1.00 97.75 279 GLY A N 1
ATOM 2155 C CA . GLY A 1 279 ? 9.533 -5.466 -18.335 1.00 97.75 279 GLY A CA 1
ATOM 2156 C C . GLY A 1 279 ? 9.568 -5.239 -19.842 1.00 97.75 279 GLY A C 1
ATOM 2157 O O . GLY A 1 279 ? 9.281 -4.136 -20.304 1.00 97.75 279 GLY A O 1
ATOM 2158 N N . GLN A 1 280 ? 9.810 -6.297 -20.619 1.00 98.31 280 GLN A N 1
ATOM 2159 C CA . GLN A 1 280 ? 9.792 -6.235 -22.084 1.00 98.31 280 GLN A CA 1
ATOM 2160 C C . GLN A 1 280 ? 8.416 -5.836 -22.637 1.00 98.31 280 GLN A C 1
ATOM 2162 O O . GLN A 1 280 ? 8.327 -4.977 -23.516 1.00 98.31 280 GLN A O 1
ATOM 2167 N N . ARG A 1 281 ? 7.323 -6.405 -22.101 1.00 98.06 281 ARG A N 1
ATOM 2168 C CA . ARG A 1 281 ? 5.958 -6.012 -22.495 1.00 98.06 281 ARG A CA 1
ATOM 2169 C C . ARG A 1 281 ? 5.662 -4.557 -22.149 1.00 98.06 281 ARG A C 1
ATOM 2171 O O . ARG A 1 281 ? 5.127 -3.845 -22.994 1.00 98.06 281 ARG A O 1
ATOM 2178 N N . LEU A 1 282 ? 6.003 -4.120 -20.934 1.00 98.44 282 LEU A N 1
ATOM 2179 C CA . LEU A 1 282 ? 5.771 -2.754 -20.468 1.00 98.44 282 LEU A CA 1
ATOM 2180 C C . LEU A 1 282 ? 6.502 -1.739 -21.348 1.00 98.44 282 LEU A C 1
ATOM 2182 O O . LEU A 1 282 ? 5.881 -0.785 -21.810 1.00 98.44 282 LEU A O 1
ATOM 2186 N N . MET A 1 283 ? 7.798 -1.948 -21.592 1.00 98.50 283 MET A N 1
ATOM 2187 C CA . MET A 1 283 ? 8.610 -1.033 -22.397 1.00 98.50 283 MET A CA 1
ATOM 2188 C C . MET A 1 283 ? 8.085 -0.942 -23.833 1.00 98.50 283 MET A C 1
ATOM 2190 O O . MET A 1 283 ? 7.850 0.160 -24.324 1.00 98.50 283 MET A O 1
ATOM 2194 N N . LYS A 1 284 ? 7.791 -2.086 -24.466 1.00 98.69 284 LYS A N 1
ATOM 2195 C CA . LYS A 1 284 ? 7.227 -2.134 -25.822 1.00 98.69 284 LYS A CA 1
ATOM 2196 C C . LYS A 1 284 ? 5.869 -1.434 -25.918 1.00 98.69 284 LYS A C 1
ATOM 2198 O O . LYS A 1 284 ? 5.614 -0.692 -26.865 1.00 98.69 284 LYS A O 1
ATOM 2203 N N . GLU A 1 285 ? 4.979 -1.673 -24.957 1.00 98.62 285 GLU A N 1
ATOM 2204 C CA . GLU A 1 285 ? 3.649 -1.058 -24.945 1.00 98.62 285 GLU A CA 1
ATOM 2205 C C . GLU A 1 285 ? 3.716 0.447 -24.653 1.00 98.62 285 GLU A C 1
ATOM 2207 O O . GLU A 1 285 ? 2.958 1.224 -25.234 1.00 98.62 285 GLU A O 1
ATOM 2212 N N . ALA A 1 286 ? 4.651 0.880 -23.806 1.00 98.38 286 ALA A N 1
ATOM 2213 C CA . ALA A 1 286 ? 4.923 2.291 -23.564 1.00 98.38 286 ALA A CA 1
ATOM 2214 C C . ALA A 1 286 ? 5.404 2.999 -24.842 1.00 98.38 286 ALA A C 1
ATOM 2216 O O . ALA A 1 286 ? 4.858 4.042 -25.204 1.00 98.38 286 ALA A O 1
ATOM 2217 N N . GLU A 1 287 ? 6.360 2.411 -25.563 1.00 98.50 287 GLU A N 1
ATOM 2218 C CA . GLU A 1 287 ? 6.877 2.946 -26.830 1.00 98.50 287 GLU A CA 1
ATOM 2219 C C . GLU A 1 287 ? 5.793 3.023 -27.906 1.00 98.50 287 GLU A C 1
ATOM 2221 O O . GLU A 1 287 ? 5.647 4.052 -28.568 1.00 98.50 287 GLU A O 1
ATOM 2226 N N . ARG A 1 288 ? 4.944 1.991 -28.016 1.00 98.56 288 ARG A N 1
ATOM 2227 C CA . ARG A 1 288 ? 3.779 1.991 -28.918 1.00 98.56 288 ARG A CA 1
ATOM 2228 C C . ARG A 1 288 ? 2.827 3.164 -28.648 1.00 98.56 288 ARG A C 1
ATOM 2230 O O . ARG A 1 288 ? 2.158 3.636 -29.563 1.00 98.56 288 ARG A O 1
ATOM 2237 N N . ARG A 1 289 ? 2.759 3.635 -27.399 1.00 97.94 289 ARG A N 1
ATOM 2238 C CA . ARG A 1 289 ? 1.939 4.776 -26.956 1.00 97.94 289 ARG A CA 1
ATOM 2239 C C . ARG A 1 289 ? 2.683 6.118 -27.000 1.00 97.94 289 ARG A C 1
ATOM 2241 O O . ARG A 1 289 ? 2.165 7.104 -26.482 1.00 97.94 289 ARG A O 1
ATOM 2248 N N . GLY A 1 290 ? 3.886 6.170 -27.575 1.00 97.50 290 GLY A N 1
ATOM 2249 C CA . GLY A 1 290 ? 4.695 7.390 -27.657 1.00 97.50 290 GLY A CA 1
ATOM 2250 C C . GLY A 1 290 ? 5.342 7.803 -26.331 1.00 97.50 290 GLY A C 1
ATOM 2251 O O . GLY A 1 290 ? 5.613 8.983 -26.121 1.00 97.50 290 GLY A O 1
ATOM 2252 N N . MET A 1 291 ? 5.563 6.859 -25.413 1.00 96.94 291 MET A N 1
ATOM 2253 C CA . MET A 1 291 ? 6.279 7.080 -24.153 1.00 96.94 291 MET A CA 1
ATOM 2254 C C . MET A 1 291 ? 7.688 6.476 -24.209 1.00 96.94 291 MET A C 1
ATOM 2256 O O . MET A 1 291 ? 7.942 5.549 -24.970 1.00 96.94 291 MET A O 1
ATOM 2260 N N . VAL A 1 292 ? 8.600 6.948 -23.355 1.00 97.50 292 VAL A N 1
ATOM 2261 C CA . VAL A 1 292 ? 9.931 6.338 -23.201 1.00 97.50 292 VAL A CA 1
ATOM 2262 C C . VAL A 1 292 ? 9.813 5.073 -22.346 1.00 97.50 292 VAL A C 1
ATOM 2264 O O . VAL A 1 292 ? 9.503 5.157 -21.156 1.00 97.50 292 VAL A O 1
ATOM 2267 N N . GLY A 1 293 ? 10.046 3.899 -22.943 1.00 97.12 293 GLY A N 1
ATOM 2268 C CA . GLY A 1 293 ? 9.864 2.602 -22.281 1.00 97.12 293 GLY A CA 1
ATOM 2269 C C . GLY A 1 293 ? 10.686 2.449 -21.000 1.00 97.12 293 GLY A C 1
ATOM 2270 O O . GLY A 1 293 ? 10.132 2.118 -19.950 1.00 97.12 293 GLY A O 1
ATOM 2271 N N . ALA A 1 294 ? 11.982 2.764 -21.061 1.00 96.88 294 ALA A N 1
ATOM 2272 C CA . ALA A 1 294 ? 12.888 2.671 -19.915 1.00 96.88 294 ALA A CA 1
ATOM 2273 C C . ALA A 1 294 ? 12.447 3.558 -18.734 1.00 96.88 294 ALA A C 1
ATOM 2275 O O . ALA A 1 294 ? 12.422 3.107 -17.589 1.00 96.88 294 ALA A O 1
ATOM 2276 N N . ASP A 1 295 ? 12.015 4.791 -19.006 1.00 97.06 295 ASP A N 1
ATOM 2277 C CA . ASP A 1 295 ? 11.530 5.712 -17.973 1.00 97.06 295 ASP A CA 1
ATOM 2278 C C . ASP A 1 295 ? 10.258 5.177 -17.305 1.00 97.06 295 ASP A C 1
ATOM 2280 O O . ASP A 1 295 ? 10.110 5.241 -16.082 1.00 97.06 295 ASP A O 1
ATOM 2284 N N . ARG A 1 296 ? 9.346 4.586 -18.092 1.00 96.88 296 ARG A N 1
ATOM 2285 C CA . ARG A 1 296 ? 8.134 3.950 -17.555 1.00 96.88 296 ARG A CA 1
ATOM 2286 C C . ARG A 1 296 ? 8.461 2.741 -16.700 1.00 96.88 296 ARG A C 1
ATOM 2288 O O . ARG A 1 296 ? 7.857 2.599 -15.641 1.00 96.88 296 ARG A O 1
ATOM 2295 N N . LEU A 1 297 ? 9.431 1.923 -17.096 1.00 97.25 297 LEU A N 1
ATOM 2296 C CA . LEU A 1 297 ? 9.884 0.804 -16.280 1.00 97.25 297 LEU A CA 1
ATOM 2297 C C . LEU A 1 297 ? 10.418 1.275 -14.920 1.00 97.25 297 LEU A C 1
ATOM 2299 O O . LEU A 1 297 ? 9.919 0.822 -13.888 1.00 97.25 297 LEU A O 1
ATOM 2303 N N . ARG A 1 298 ? 11.359 2.229 -14.901 1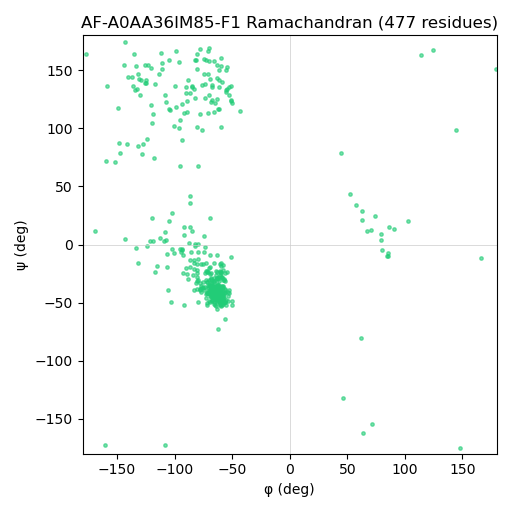.00 96.31 298 ARG A N 1
ATOM 2304 C CA . ARG A 1 298 ? 11.922 2.778 -13.651 1.00 96.31 298 ARG A CA 1
ATOM 2305 C C . ARG A 1 298 ? 10.849 3.350 -12.745 1.00 96.31 298 ARG A C 1
ATOM 2307 O O . ARG A 1 298 ? 10.815 3.063 -11.549 1.00 96.31 298 ARG A O 1
ATOM 2314 N N . LYS A 1 299 ? 9.944 4.135 -13.327 1.00 96.00 299 LYS A N 1
ATOM 2315 C CA . LYS A 1 299 ? 8.825 4.736 -12.612 1.00 96.00 299 LYS A CA 1
ATOM 2316 C C . LYS A 1 299 ? 7.931 3.692 -11.957 1.00 96.00 299 LYS A C 1
ATOM 2318 O O . LYS A 1 299 ? 7.609 3.828 -10.782 1.00 96.00 299 LYS A O 1
ATOM 2323 N N . VAL A 1 300 ? 7.550 2.649 -12.692 1.00 95.56 300 VAL A N 1
ATOM 2324 C CA . VAL A 1 300 ? 6.678 1.589 -12.174 1.00 95.56 300 VAL A CA 1
ATOM 2325 C C . VAL A 1 300 ? 7.366 0.819 -11.052 1.00 95.56 300 VAL A C 1
ATOM 2327 O O . VAL A 1 300 ? 6.749 0.602 -10.013 1.00 95.56 300 VAL A O 1
ATOM 2330 N N . ILE A 1 301 ? 8.644 0.463 -11.214 1.00 94.38 301 ILE A N 1
ATOM 2331 C CA . ILE A 1 301 ? 9.424 -0.214 -10.167 1.00 94.38 301 ILE A CA 1
ATOM 2332 C C . ILE A 1 301 ? 9.485 0.648 -8.906 1.00 94.38 301 ILE A C 1
ATOM 2334 O O . ILE A 1 301 ? 9.220 0.139 -7.815 1.00 94.38 301 ILE A O 1
ATOM 2338 N N . PHE A 1 302 ? 9.775 1.946 -9.044 1.00 93.31 302 PHE A N 1
ATOM 2339 C CA . PHE A 1 302 ? 9.807 2.876 -7.917 1.00 93.31 302 PHE A CA 1
ATOM 2340 C C . PHE A 1 302 ? 8.443 2.970 -7.222 1.00 93.31 302 PHE A C 1
ATOM 2342 O O . PHE A 1 302 ? 8.354 2.766 -6.014 1.00 93.31 302 PHE A O 1
ATOM 2349 N N . GLU A 1 303 ? 7.368 3.231 -7.972 1.00 91.62 303 GLU A N 1
ATOM 2350 C CA . GLU A 1 303 ? 6.019 3.418 -7.426 1.00 91.62 303 GLU A CA 1
ATOM 2351 C C . GLU A 1 303 ? 5.488 2.164 -6.724 1.00 91.62 303 GLU A C 1
ATOM 2353 O O . GLU A 1 303 ? 4.889 2.269 -5.656 1.00 91.62 303 GLU A O 1
ATOM 2358 N N . PHE A 1 304 ? 5.717 0.978 -7.289 1.00 91.25 304 PHE A N 1
ATOM 2359 C CA . PHE A 1 304 ? 5.257 -0.285 -6.710 1.00 91.25 304 PHE A CA 1
ATOM 2360 C C . PHE A 1 304 ? 6.132 -0.741 -5.540 1.00 91.25 304 PHE A C 1
ATOM 2362 O O . PHE A 1 304 ? 5.598 -1.255 -4.560 1.00 91.25 304 PHE A O 1
ATOM 2369 N N . SER A 1 305 ? 7.448 -0.512 -5.583 1.00 88.94 305 SER A N 1
ATOM 2370 C CA . SER A 1 305 ? 8.325 -0.788 -4.433 1.00 88.94 305 SER A CA 1
ATOM 2371 C C . SER A 1 305 ? 8.018 0.158 -3.272 1.00 88.94 305 SER A C 1
ATOM 2373 O O . SER A 1 305 ? 7.959 -0.261 -2.118 1.00 88.94 305 SER A O 1
ATOM 2375 N N . PHE A 1 306 ? 7.728 1.425 -3.574 1.00 86.56 306 PHE A N 1
ATOM 2376 C CA . PHE A 1 306 ? 7.213 2.374 -2.599 1.00 86.56 306 PHE A CA 1
ATOM 2377 C C . PHE A 1 306 ? 5.850 1.915 -2.063 1.00 86.56 306 PHE A C 1
ATOM 2379 O O . PHE A 1 306 ? 5.749 1.432 -0.942 1.00 86.56 306 PHE A O 1
ATOM 2386 N N . ALA A 1 307 ? 4.784 1.998 -2.855 1.00 83.62 307 ALA A N 1
ATOM 2387 C CA . ALA A 1 307 ? 3.423 1.839 -2.347 1.00 83.62 307 ALA A CA 1
ATOM 2388 C C . ALA A 1 307 ? 3.076 0.391 -1.955 1.00 83.62 307 ALA A C 1
ATOM 2390 O O . ALA A 1 307 ? 2.279 0.170 -1.043 1.00 83.62 307 ALA A O 1
ATOM 2391 N N . GLY A 1 308 ? 3.645 -0.595 -2.650 1.00 80.25 308 GLY A N 1
ATOM 2392 C CA . GLY A 1 308 ? 3.366 -2.013 -2.434 1.00 80.25 308 GLY A CA 1
ATOM 2393 C C . GLY A 1 308 ? 4.178 -2.625 -1.296 1.00 80.25 308 GLY A C 1
ATOM 2394 O O . GLY A 1 308 ? 3.627 -3.413 -0.526 1.00 80.25 308 GLY A O 1
ATOM 2395 N N . PHE A 1 309 ? 5.455 -2.249 -1.160 1.00 78.31 309 PHE A N 1
ATOM 2396 C CA . PHE A 1 309 ? 6.382 -2.889 -0.222 1.00 78.31 309 PHE A CA 1
ATOM 2397 C C . PHE A 1 309 ? 6.706 -2.064 1.039 1.00 78.31 309 PHE A C 1
ATOM 2399 O O . PHE A 1 309 ? 6.763 -2.673 2.112 1.00 78.31 309 PHE A O 1
ATOM 2406 N N . GLY A 1 310 ? 6.883 -0.730 0.995 1.00 63.41 310 GLY A N 1
ATOM 2407 C CA . GLY A 1 310 ? 7.310 -0.039 2.230 1.00 63.41 310 GLY A CA 1
ATOM 2408 C C . GLY A 1 310 ? 7.313 1.494 2.350 1.00 63.41 310 GLY A C 1
ATOM 2409 O O . GLY A 1 310 ? 7.840 2.011 3.327 1.00 63.41 310 GLY A O 1
ATOM 2410 N N . GLY A 1 311 ? 6.722 2.234 1.425 1.00 56.00 311 GLY A N 1
ATOM 2411 C CA . GLY A 1 311 ? 6.794 3.693 1.334 1.00 56.00 311 GLY A CA 1
ATOM 2412 C C . GLY A 1 311 ? 6.339 4.465 2.576 1.00 56.00 311 GLY A C 1
ATOM 2413 O O . GLY A 1 311 ? 7.150 5.098 3.236 1.00 56.00 311 GLY A O 1
ATOM 2414 N N . ASP A 1 312 ? 5.060 4.366 2.944 1.00 49.16 312 ASP A N 1
ATOM 2415 C CA . ASP A 1 312 ? 4.465 5.105 4.078 1.00 49.16 312 ASP A CA 1
ATOM 2416 C C . ASP A 1 312 ? 4.277 4.223 5.332 1.00 49.16 312 ASP A C 1
ATOM 2418 O O . ASP A 1 312 ? 3.367 4.404 6.143 1.00 49.16 312 ASP A O 1
ATOM 2422 N N . GLY A 1 313 ? 5.115 3.194 5.455 1.00 57.31 313 GLY A N 1
ATOM 2423 C CA . GLY A 1 313 ? 4.945 2.050 6.349 1.00 57.31 313 GLY A CA 1
ATOM 2424 C C . GLY A 1 313 ? 4.994 0.746 5.547 1.00 57.31 313 GLY A C 1
ATOM 2425 O O . GLY A 1 313 ? 4.909 0.791 4.321 1.00 57.31 313 GLY A O 1
ATOM 2426 N N . PRO A 1 314 ? 5.117 -0.430 6.189 1.00 56.09 314 PRO A N 1
ATOM 2427 C CA . PRO A 1 314 ? 5.379 -1.696 5.490 1.00 56.09 314 PRO A CA 1
ATOM 2428 C C . PRO A 1 314 ? 4.223 -2.229 4.615 1.00 56.09 314 PRO A C 1
ATOM 2430 O O . PRO A 1 314 ? 4.162 -3.427 4.351 1.00 56.09 314 PRO A O 1
ATOM 2433 N N . GLY A 1 315 ? 3.302 -1.360 4.170 1.00 73.75 315 GLY A N 1
ATOM 2434 C CA . GLY A 1 315 ? 2.290 -1.632 3.154 1.00 73.75 315 GLY A CA 1
ATOM 2435 C C . GLY A 1 315 ? 1.591 -2.962 3.386 1.00 73.75 315 GLY A C 1
ATOM 2436 O O . GLY A 1 315 ? 1.235 -3.297 4.519 1.00 73.75 315 GLY A O 1
ATOM 2437 N N . GLY A 1 316 ? 1.484 -3.756 2.321 1.00 83.19 316 GLY A N 1
ATOM 2438 C CA . GLY A 1 316 ? 0.870 -5.078 2.378 1.00 83.19 316 GLY A CA 1
ATOM 2439 C C . GLY A 1 316 ? 1.551 -6.075 3.322 1.00 83.19 316 GLY A C 1
ATOM 2440 O O . GLY A 1 316 ? 0.877 -6.966 3.845 1.00 83.19 316 GLY A O 1
ATOM 2441 N N . GLY A 1 317 ? 2.836 -5.889 3.640 1.00 88.75 317 GLY A N 1
ATOM 2442 C CA . GLY A 1 317 ? 3.525 -6.642 4.691 1.00 88.75 317 GLY A CA 1
ATOM 2443 C C . GLY A 1 317 ? 2.900 -6.410 6.070 1.00 88.75 317 GLY A C 1
ATOM 2444 O O . GLY A 1 317 ? 2.728 -7.354 6.840 1.00 88.75 317 GLY A O 1
ATOM 2445 N N . LEU A 1 318 ? 2.446 -5.185 6.366 1.00 85.31 318 LEU A N 1
ATOM 2446 C CA . LEU A 1 318 ? 1.743 -4.872 7.615 1.00 85.31 318 LEU A CA 1
ATOM 2447 C C . LEU A 1 318 ? 0.354 -5.507 7.682 1.00 85.31 318 LEU A C 1
ATOM 2449 O O . LEU A 1 318 ? -0.013 -6.045 8.728 1.00 85.31 318 LEU A O 1
ATOM 2453 N N . ALA A 1 319 ? -0.425 -5.441 6.597 1.00 87.56 319 ALA A N 1
ATOM 2454 C CA . ALA A 1 319 ? -1.726 -6.113 6.541 1.00 87.56 319 ALA A CA 1
ATOM 2455 C C . ALA A 1 319 ? -1.565 -7.630 6.703 1.00 87.56 319 ALA A C 1
ATOM 2457 O O . ALA A 1 319 ? -2.291 -8.250 7.480 1.00 87.56 319 ALA A O 1
ATOM 2458 N N . THR A 1 320 ? -0.556 -8.208 6.047 1.00 94.00 320 THR A N 1
ATOM 2459 C CA . THR A 1 320 ? -0.206 -9.626 6.178 1.00 94.00 320 THR A CA 1
ATOM 2460 C C . THR A 1 320 ? 0.173 -9.962 7.619 1.00 94.00 320 THR A C 1
ATOM 2462 O O . THR A 1 320 ? -0.411 -10.867 8.203 1.00 94.00 320 THR A O 1
ATOM 2465 N N . MET A 1 321 ? 1.050 -9.179 8.256 1.00 92.00 321 MET A N 1
ATOM 2466 C CA . MET A 1 321 ? 1.405 -9.354 9.670 1.00 92.00 321 MET A CA 1
ATOM 2467 C C . MET A 1 321 ? 0.168 -9.365 10.580 1.00 92.00 321 MET A C 1
ATOM 2469 O O . MET A 1 321 ? 0.046 -10.201 11.474 1.00 92.00 321 MET A O 1
ATOM 2473 N N . LYS A 1 322 ? -0.776 -8.445 10.350 1.00 90.94 322 LYS A N 1
ATOM 2474 C CA . LYS A 1 322 ? -2.026 -8.335 11.120 1.00 90.94 322 LYS A CA 1
ATOM 2475 C C . LYS A 1 322 ? -2.941 -9.545 10.918 1.00 90.94 322 LYS A C 1
ATOM 2477 O O . LYS A 1 322 ? -3.512 -10.021 11.898 1.00 90.94 322 LYS A O 1
ATOM 2482 N N . LEU A 1 323 ? -3.037 -10.063 9.692 1.00 96.38 323 LEU A N 1
ATOM 2483 C CA . LEU A 1 323 ? -3.738 -11.313 9.389 1.00 96.38 323 LEU A CA 1
ATOM 2484 C C . LEU A 1 323 ? -3.130 -12.486 10.169 1.00 96.38 323 LEU A C 1
ATOM 2486 O O . LEU A 1 323 ? -3.851 -13.180 10.883 1.00 96.38 323 LEU A O 1
ATOM 2490 N N . LEU A 1 324 ? -1.811 -12.678 10.081 1.00 98.00 324 LEU A N 1
ATOM 2491 C CA . LEU A 1 324 ? -1.143 -13.822 10.710 1.00 98.00 324 LEU A CA 1
ATOM 2492 C C . LEU A 1 324 ? -1.227 -13.773 12.239 1.00 98.00 324 LEU A C 1
ATOM 2494 O O . LEU A 1 324 ? -1.540 -14.778 12.874 1.00 98.00 324 LEU A O 1
ATOM 2498 N N . ARG A 1 325 ? -1.060 -12.586 12.839 1.00 94.81 325 ARG A N 1
ATOM 2499 C CA . ARG A 1 325 ? -1.266 -12.389 14.284 1.00 94.81 325 ARG A CA 1
ATOM 2500 C C . ARG A 1 325 ? -2.685 -12.738 14.724 1.00 94.81 325 ARG A C 1
ATOM 2502 O O . ARG A 1 325 ? -2.849 -13.306 15.799 1.00 94.81 325 ARG A O 1
ATOM 2509 N N . LEU A 1 326 ? -3.705 -12.398 13.929 1.00 93.69 326 LEU A N 1
ATOM 2510 C CA . LEU A 1 326 ? -5.083 -12.781 14.242 1.00 93.69 326 LEU A CA 1
ATOM 2511 C C . LEU A 1 326 ? -5.230 -14.299 14.214 1.00 93.69 326 LEU A C 1
ATOM 2513 O O . LEU A 1 326 ? -5.639 -14.860 15.228 1.00 93.69 326 LEU A O 1
ATOM 2517 N N . LEU A 1 327 ? -4.817 -14.948 13.121 1.00 97.69 327 LEU A N 1
ATOM 2518 C CA . LEU A 1 327 ? -4.864 -16.407 12.980 1.00 97.69 327 LEU A CA 1
ATOM 2519 C C . LEU A 1 327 ? -4.169 -17.124 14.145 1.00 97.69 327 LEU A C 1
ATOM 2521 O O . LEU A 1 327 ? -4.716 -18.090 14.662 1.00 97.69 327 LEU A O 1
ATOM 2525 N N . GLN A 1 328 ? -3.023 -16.622 14.608 1.00 96.31 328 GLN A N 1
ATOM 2526 C CA . GLN A 1 328 ? -2.290 -17.241 15.713 1.00 96.31 328 GLN A CA 1
ATOM 2527 C C . GLN A 1 328 ? -2.831 -16.913 17.106 1.00 96.31 328 GLN A C 1
ATOM 2529 O O . GLN A 1 328 ? -2.655 -17.696 18.031 1.00 96.31 328 GLN A O 1
ATOM 2534 N N . SER A 1 329 ? -3.471 -15.758 17.291 1.00 93.81 329 SER A N 1
ATOM 2535 C CA . SER A 1 329 ? -3.900 -15.331 18.629 1.00 93.81 329 SER A CA 1
ATOM 2536 C C . SER A 1 329 ? -4.979 -16.227 19.244 1.00 93.81 329 SER A C 1
ATOM 2538 O O . SER A 1 329 ? -5.035 -16.345 20.465 1.00 93.81 329 SER A O 1
ATOM 2540 N N . LYS A 1 330 ? -5.852 -16.799 18.404 1.00 95.25 330 LYS A N 1
ATOM 2541 C CA . LYS A 1 330 ? -6.959 -17.704 18.765 1.00 95.25 330 LYS A CA 1
ATOM 2542 C C . LYS A 1 330 ? -7.233 -18.650 17.588 1.00 95.25 330 LYS A C 1
ATOM 2544 O O . LYS A 1 330 ? -8.213 -18.434 16.860 1.00 95.25 330 LYS A O 1
ATOM 2549 N N . PRO A 1 331 ? -6.334 -19.610 17.304 1.00 96.50 331 PRO A N 1
ATOM 2550 C CA . PRO A 1 331 ? -6.411 -20.435 16.101 1.00 96.50 331 PRO A CA 1
ATOM 2551 C C . PRO A 1 331 ? -7.722 -21.220 16.014 1.00 96.50 331 PRO A C 1
ATOM 2553 O O . PRO A 1 331 ? -8.325 -21.277 14.945 1.00 96.50 331 PRO A O 1
ATOM 2556 N N . GLU A 1 332 ? -8.237 -21.709 17.142 1.00 96.81 332 GLU A N 1
ATOM 2557 C CA . GLU A 1 332 ? -9.516 -22.413 17.261 1.00 96.81 332 GLU A CA 1
ATOM 2558 C C . GLU A 1 332 ? -10.718 -21.569 16.815 1.00 96.81 332 GLU A C 1
ATOM 2560 O O . GLU A 1 332 ? -11.717 -22.102 16.335 1.00 96.81 332 GLU A O 1
ATOM 2565 N N . LYS A 1 333 ? -10.617 -20.241 16.937 1.00 97.25 333 LYS A N 1
ATOM 2566 C CA . LYS A 1 333 ? -11.651 -19.300 16.502 1.00 97.25 333 LYS A CA 1
ATOM 2567 C C . LYS A 1 333 ? -11.421 -18.835 15.068 1.00 97.25 333 LYS A C 1
ATOM 2569 O O . LYS A 1 333 ? -12.344 -18.847 14.257 1.00 97.25 333 LYS A O 1
ATOM 2574 N N . TYR A 1 334 ? -10.217 -18.355 14.764 1.00 98.12 334 TYR A N 1
ATOM 2575 C CA . TYR A 1 334 ? -9.968 -17.590 13.543 1.00 98.12 334 TYR A CA 1
ATOM 2576 C C . TYR A 1 334 ? -9.594 -18.449 12.336 1.00 98.12 334 TYR A C 1
ATOM 2578 O O . TYR A 1 334 ? -9.951 -18.070 11.221 1.00 98.12 334 TYR A O 1
ATOM 2586 N N . VAL A 1 335 ? -8.950 -19.607 12.520 1.00 98.50 335 VAL A N 1
ATOM 2587 C CA . VAL A 1 335 ? -8.632 -20.505 11.396 1.00 98.50 335 VAL A CA 1
ATOM 2588 C C . VAL A 1 335 ? -9.911 -21.038 10.734 1.00 98.50 335 VAL A C 1
ATOM 2590 O O . VA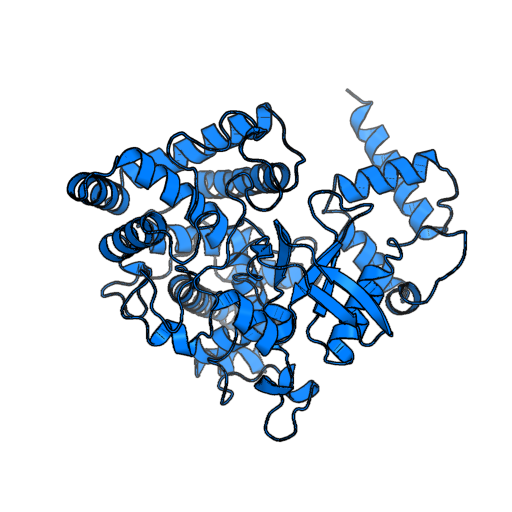L A 1 335 ? -10.016 -20.911 9.512 1.00 98.50 335 VAL A O 1
ATOM 2593 N N . PRO A 1 336 ? -10.930 -21.538 11.470 1.00 98.31 336 PRO A N 1
ATOM 2594 C CA . PRO A 1 336 ? -12.193 -21.945 10.850 1.00 98.31 336 PRO A CA 1
ATOM 2595 C C . PRO A 1 336 ? -12.912 -20.794 10.134 1.00 98.31 336 PRO A C 1
ATOM 2597 O O . PRO A 1 336 ? -13.444 -20.990 9.042 1.00 98.31 336 PRO A O 1
ATOM 2600 N N . MET A 1 337 ? -12.898 -19.583 10.708 1.00 98.31 337 MET A N 1
ATOM 2601 C CA . MET A 1 337 ? -13.492 -18.396 10.076 1.00 98.31 337 MET A CA 1
ATOM 2602 C C . MET A 1 337 ? -12.796 -18.047 8.756 1.00 98.31 337 MET A C 1
ATOM 2604 O O . MET A 1 337 ? -13.473 -17.824 7.756 1.00 98.31 337 MET A O 1
ATOM 2608 N N . PHE A 1 338 ? -11.460 -18.041 8.739 1.00 98.62 338 PHE A N 1
ATOM 2609 C CA . PHE A 1 338 ? -10.680 -17.769 7.532 1.00 98.62 338 PHE A CA 1
ATOM 2610 C C . PHE A 1 338 ? -10.877 -18.850 6.467 1.00 98.62 338 PHE A C 1
ATOM 2612 O O . PHE A 1 338 ? -11.070 -18.524 5.303 1.00 98.62 338 PHE A O 1
ATOM 2619 N N . LYS A 1 339 ? -10.872 -20.137 6.842 1.00 98.38 339 LYS A N 1
ATOM 2620 C CA . LYS A 1 339 ? -11.109 -21.234 5.887 1.00 98.38 339 LYS A CA 1
ATOM 2621 C C . LYS A 1 339 ? -12.508 -21.175 5.264 1.00 98.38 339 LYS A C 1
ATOM 2623 O O . LYS A 1 339 ? -12.655 -21.550 4.106 1.00 98.38 339 LYS A O 1
ATOM 2628 N N . LYS A 1 340 ? -13.518 -20.714 6.014 1.00 98.31 340 LYS A N 1
ATOM 2629 C CA . LYS A 1 340 ? -14.902 -20.585 5.533 1.00 98.31 340 LYS A CA 1
ATOM 2630 C C . LYS A 1 340 ? -15.043 -19.509 4.455 1.00 98.31 340 LYS A C 1
ATOM 2632 O O . LYS A 1 340 ? -15.668 -19.767 3.433 1.00 98.31 340 LYS A O 1
ATOM 2637 N N . ASP A 1 341 ? -14.503 -18.320 4.705 1.00 98.38 341 ASP A N 1
ATOM 2638 C CA . ASP A 1 341 ? -14.535 -17.201 3.761 1.00 98.38 341 ASP A CA 1
ATOM 2639 C C . ASP A 1 341 ? -13.274 -16.332 3.934 1.00 98.38 341 ASP A C 1
ATOM 2641 O O . ASP A 1 341 ? -13.262 -15.375 4.720 1.00 98.38 341 ASP A O 1
ATOM 2645 N N . PRO A 1 342 ? -12.174 -16.673 3.237 1.00 98.19 342 PRO A N 1
ATOM 2646 C CA . PRO A 1 342 ? -10.906 -15.976 3.415 1.00 98.19 342 PRO A CA 1
ATOM 2647 C C . PRO A 1 342 ? -10.969 -14.538 2.902 1.00 98.19 342 PRO A C 1
ATOM 2649 O O . PRO A 1 342 ? -10.263 -13.675 3.418 1.00 98.19 342 PRO A O 1
ATOM 2652 N N . GLU A 1 343 ? -11.812 -14.257 1.908 1.00 96.81 343 GLU A N 1
ATOM 2653 C CA . GLU A 1 343 ? -11.949 -12.920 1.332 1.00 96.81 343 GLU A CA 1
ATOM 2654 C C . GLU A 1 343 ? -12.651 -11.994 2.316 1.00 96.81 343 GLU A C 1
ATOM 2656 O O . GLU A 1 343 ? -12.093 -10.955 2.670 1.00 96.81 343 GLU A O 1
ATOM 2661 N N . ALA A 1 344 ? -13.798 -12.406 2.861 1.00 97.81 344 ALA A N 1
ATOM 2662 C CA . ALA A 1 344 ? -14.483 -11.638 3.894 1.00 97.81 344 ALA A CA 1
ATOM 2663 C C . ALA A 1 344 ? -13.618 -11.451 5.152 1.00 97.81 344 ALA A C 1
ATOM 2665 O O . ALA A 1 344 ? -13.635 -10.380 5.763 1.00 97.81 344 ALA A O 1
ATOM 2666 N N . PHE A 1 345 ? -12.825 -12.462 5.526 1.00 98.25 345 PHE A N 1
ATOM 2667 C CA . PHE A 1 345 ? -11.882 -12.352 6.638 1.00 98.25 345 PHE A CA 1
ATOM 2668 C C . PHE A 1 345 ? -10.807 -11.297 6.362 1.00 98.25 345 PHE A C 1
ATOM 2670 O O . PHE A 1 345 ? -10.571 -10.428 7.198 1.00 98.25 345 PHE A O 1
ATOM 2677 N N . ILE A 1 346 ? -10.168 -11.342 5.190 1.00 96.69 346 ILE A N 1
ATOM 2678 C CA . ILE A 1 346 ? -9.112 -10.397 4.798 1.00 96.69 346 ILE A CA 1
ATOM 2679 C C . ILE A 1 346 ? -9.646 -8.968 4.702 1.00 96.69 346 ILE A C 1
ATOM 2681 O O . ILE A 1 346 ? -8.986 -8.051 5.192 1.00 96.69 346 ILE A O 1
ATOM 2685 N N . LEU A 1 347 ? -10.832 -8.767 4.120 1.00 95.06 347 LEU A N 1
ATOM 2686 C CA . LEU A 1 347 ? -11.466 -7.448 4.065 1.00 95.06 347 LEU A CA 1
ATOM 2687 C C . LEU A 1 347 ? -11.674 -6.884 5.474 1.00 95.06 347 LEU A C 1
ATOM 2689 O O . LEU A 1 347 ? -11.321 -5.734 5.734 1.00 95.06 347 LEU A O 1
ATOM 2693 N N . GLU A 1 348 ? -12.135 -7.711 6.414 1.00 95.69 348 GLU A N 1
ATOM 2694 C CA . GLU A 1 348 ? -12.308 -7.281 7.800 1.00 95.69 348 GLU A CA 1
ATOM 2695 C C . GLU A 1 348 ? -10.968 -7.001 8.504 1.00 95.69 348 GLU A C 1
ATOM 2697 O O . GLU A 1 348 ? -10.881 -6.071 9.311 1.00 95.69 348 GLU A O 1
ATOM 2702 N N . VAL A 1 349 ? -9.889 -7.727 8.174 1.00 93.00 349 VAL A N 1
ATOM 2703 C CA . VAL A 1 349 ? -8.528 -7.402 8.652 1.00 93.00 349 VAL A CA 1
ATOM 2704 C C . VAL A 1 349 ? -8.105 -6.024 8.155 1.00 93.00 349 VAL A C 1
ATOM 2706 O O . VAL A 1 349 ? -7.652 -5.198 8.948 1.00 93.00 349 VAL A O 1
ATOM 2709 N N . ILE A 1 350 ? -8.269 -5.753 6.861 1.00 90.31 350 ILE A N 1
ATOM 2710 C CA . ILE A 1 350 ? -7.871 -4.483 6.244 1.00 90.31 350 ILE A CA 1
ATOM 2711 C C . ILE A 1 350 ? -8.699 -3.324 6.805 1.00 90.31 350 ILE A C 1
ATOM 2713 O O . ILE A 1 350 ? -8.136 -2.263 7.084 1.00 90.31 350 ILE A O 1
ATOM 2717 N N . ARG A 1 351 ? -10.004 -3.522 7.022 1.00 90.75 351 ARG A N 1
ATOM 2718 C CA . ARG A 1 351 ? -10.879 -2.523 7.644 1.00 90.75 351 ARG A CA 1
ATOM 2719 C C . ARG A 1 351 ? -10.449 -2.222 9.077 1.00 90.75 351 ARG A C 1
ATOM 2721 O O . ARG A 1 351 ? -10.198 -1.067 9.400 1.00 90.75 351 ARG A O 1
ATOM 2728 N N . THR A 1 352 ? -10.359 -3.253 9.922 1.00 84.81 352 THR A N 1
ATOM 2729 C CA . THR A 1 352 ? -10.209 -3.085 11.381 1.00 84.81 352 THR A CA 1
ATOM 2730 C C . THR A 1 352 ? -8.785 -2.863 11.854 1.00 84.81 352 THR A C 1
ATOM 2732 O O . THR A 1 352 ? -8.557 -2.345 12.944 1.00 84.81 352 THR A O 1
ATOM 2735 N N . ARG A 1 353 ? -7.802 -3.344 11.095 1.00 84.25 353 ARG A N 1
ATOM 2736 C CA . ARG A 1 353 ? -6.394 -3.264 11.478 1.00 84.25 353 ARG A CA 1
ATOM 2737 C C . ARG A 1 353 ? -5.607 -2.385 10.519 1.00 84.25 353 ARG A C 1
ATOM 2739 O O . ARG A 1 353 ? -4.530 -1.943 10.906 1.00 84.25 353 ARG A O 1
ATOM 2746 N N . GLY A 1 354 ? -6.083 -2.104 9.307 1.00 78.62 354 GLY A N 1
ATOM 2747 C CA . GLY A 1 354 ? -5.325 -1.375 8.287 1.00 78.62 354 GLY A CA 1
ATOM 2748 C C . GLY A 1 354 ? -4.184 -2.208 7.693 1.00 78.62 354 GLY A C 1
ATOM 2749 O O . GLY A 1 354 ? -4.203 -3.435 7.735 1.00 78.62 354 GLY A O 1
ATOM 2750 N N . GLY A 1 355 ? -3.143 -1.541 7.185 1.00 64.62 355 GLY A N 1
ATOM 2751 C CA . GLY A 1 355 ? -2.010 -2.200 6.509 1.00 64.62 355 GLY A CA 1
ATOM 2752 C C . GLY A 1 355 ? -2.043 -2.105 4.978 1.00 64.62 355 GLY A C 1
ATOM 2753 O O . GLY A 1 355 ? -1.392 -2.872 4.290 1.00 64.62 355 GLY A O 1
ATOM 2754 N N . GLY A 1 356 ? -2.788 -1.152 4.432 1.00 56.62 356 GLY A N 1
ATOM 2755 C CA . GLY A 1 356 ? -2.707 -0.715 3.042 1.00 56.62 356 GLY A CA 1
ATOM 2756 C C . GLY A 1 356 ? -3.303 0.686 2.974 1.00 56.62 356 GLY A C 1
ATOM 2757 O O . GLY A 1 356 ? -4.284 0.922 3.673 1.00 56.62 356 GLY A O 1
ATOM 2758 N N . GLY A 1 357 ? -2.657 1.606 2.245 1.00 59.16 357 GLY A N 1
ATOM 2759 C CA . GLY A 1 357 ? -3.142 2.972 1.991 1.00 59.16 357 GLY A CA 1
ATOM 2760 C C . GLY A 1 357 ? -3.708 3.690 3.223 1.00 59.16 357 GLY A C 1
ATOM 2761 O O . GLY A 1 357 ? -4.918 3.800 3.382 1.00 59.16 357 GLY A O 1
ATOM 2762 N N . ALA A 1 358 ? -2.841 4.217 4.096 1.00 53.09 358 ALA A N 1
ATOM 2763 C CA . ALA A 1 358 ? -3.256 4.907 5.329 1.00 53.09 358 ALA A CA 1
ATOM 2764 C C . ALA A 1 358 ? -4.090 6.189 5.094 1.00 53.09 358 ALA A C 1
ATOM 2766 O O . ALA A 1 358 ? -4.649 6.750 6.037 1.00 53.09 358 ALA A O 1
ATOM 2767 N N . GLY A 1 359 ? -4.194 6.632 3.844 1.00 61.19 359 GLY A N 1
ATOM 2768 C CA . GLY A 1 359 ? -4.934 7.804 3.418 1.00 61.19 359 GLY A CA 1
ATOM 2769 C C . GLY A 1 359 ? -4.259 8.468 2.221 1.00 61.19 359 GLY A C 1
ATOM 27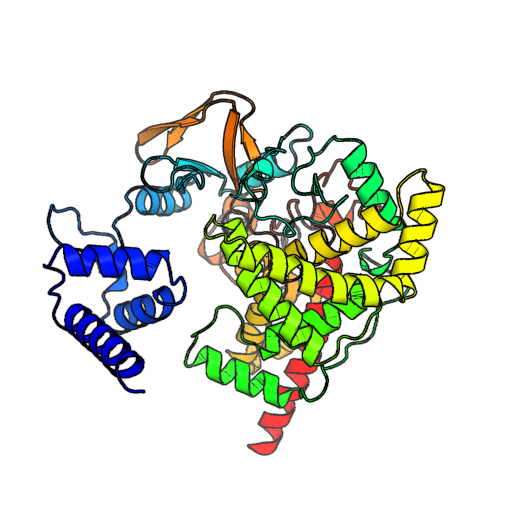70 O O . GLY A 1 359 ? -3.279 7.983 1.659 1.00 61.19 359 GLY A O 1
ATOM 2771 N N . MET A 1 360 ? -4.811 9.601 1.826 1.00 62.19 360 MET A N 1
ATOM 2772 C CA . MET A 1 360 ? -4.263 10.546 0.872 1.00 62.19 360 MET A CA 1
ATOM 2773 C C . MET A 1 360 ? -3.538 11.669 1.618 1.00 62.19 360 MET A C 1
ATOM 2775 O O . MET A 1 360 ? -4.204 12.582 2.100 1.00 62.19 360 MET A O 1
ATOM 2779 N N . ASN A 1 361 ? -2.204 11.591 1.692 1.00 66.00 361 ASN A N 1
ATOM 2780 C CA . ASN A 1 361 ? -1.351 12.583 2.355 1.00 66.00 361 ASN A CA 1
ATOM 2781 C C . ASN A 1 361 ? -0.089 12.894 1.519 1.00 66.00 361 ASN A C 1
ATOM 2783 O O . ASN A 1 361 ? 0.474 11.961 0.935 1.00 66.00 361 ASN A O 1
ATOM 2787 N N . PRO A 1 362 ? 0.390 14.152 1.519 1.00 72.88 362 PRO A N 1
ATOM 2788 C CA . PRO A 1 362 ? -0.389 15.375 1.717 1.00 72.88 362 PRO A CA 1
ATOM 2789 C C . PRO A 1 362 ? -1.208 15.694 0.454 1.00 72.88 362 PRO A C 1
ATOM 2791 O O . PRO A 1 362 ? -0.784 15.410 -0.669 1.00 72.88 362 PRO A O 1
ATOM 2794 N N . TRP A 1 363 ? -2.392 16.279 0.625 1.00 85.75 363 TRP A N 1
ATOM 2795 C CA . TRP A 1 363 ? -3.125 16.927 -0.470 1.00 85.75 363 TRP A CA 1
ATOM 2796 C C . TRP A 1 363 ? -3.150 18.440 -0.256 1.00 85.75 363 TRP A C 1
ATOM 2798 O O . TRP A 1 363 ? -2.984 18.899 0.871 1.00 85.75 363 TRP A O 1
ATOM 2808 N N . ILE A 1 364 ? -3.316 19.210 -1.329 1.00 89.00 364 ILE A N 1
ATOM 2809 C CA . ILE A 1 364 ? -3.302 20.675 -1.274 1.00 89.00 364 ILE A CA 1
ATOM 2810 C C . ILE A 1 364 ? -4.719 21.201 -1.120 1.00 89.00 364 ILE A C 1
ATOM 2812 O O . ILE A 1 364 ? -5.562 20.987 -1.993 1.00 89.00 364 ILE A O 1
ATOM 2816 N N . VAL A 1 365 ? -4.943 21.935 -0.036 1.00 89.56 365 VAL A N 1
ATOM 2817 C CA . VAL A 1 365 ? -6.221 22.567 0.290 1.00 89.56 365 VAL A CA 1
ATOM 2818 C C . VAL A 1 365 ? -6.574 23.601 -0.778 1.00 89.56 365 VAL A C 1
ATOM 2820 O O . VAL A 1 365 ? -5.793 24.506 -1.068 1.00 89.56 365 VAL A O 1
ATOM 2823 N N . GLU A 1 366 ? -7.761 23.482 -1.372 1.00 89.50 366 GLU A N 1
ATOM 2824 C CA . GLU A 1 366 ? -8.169 24.313 -2.515 1.00 89.50 366 GLU A CA 1
ATOM 2825 C C . GLU A 1 366 ? -8.671 25.703 -2.100 1.00 89.50 366 GLU A C 1
ATOM 2827 O O . GLU A 1 366 ? -8.491 26.674 -2.833 1.00 89.50 366 GLU A O 1
ATOM 2832 N N . SER A 1 367 ? -9.277 25.816 -0.918 1.00 91.06 367 SER A N 1
ATOM 2833 C CA . SER A 1 367 ? -9.909 27.045 -0.430 1.00 91.06 367 SER A CA 1
ATOM 2834 C C . SER A 1 367 ? -9.641 27.242 1.054 1.00 91.06 367 SER A C 1
ATOM 2836 O O . SER A 1 367 ? -9.678 26.269 1.802 1.00 91.06 367 SER A O 1
ATOM 2838 N N . THR A 1 368 ? -9.463 28.488 1.493 1.00 93.62 368 THR A N 1
ATOM 2839 C CA . THR A 1 368 ? -9.356 28.791 2.922 1.00 93.62 368 THR A CA 1
ATOM 2840 C C . THR A 1 368 ? -10.689 28.525 3.616 1.00 93.62 368 THR A C 1
ATOM 2842 O O . THR A 1 368 ? -11.711 29.088 3.222 1.00 93.62 368 THR A O 1
ATOM 2845 N N . GLN A 1 369 ? -10.677 27.689 4.651 1.00 92.31 369 GLN A N 1
ATOM 2846 C CA . GLN A 1 369 ? -11.850 27.306 5.430 1.00 92.31 369 GLN A CA 1
ATOM 2847 C C . GLN A 1 369 ? -11.563 27.461 6.920 1.00 92.31 369 GLN A C 1
ATOM 2849 O O . GLN A 1 369 ? -10.464 27.184 7.393 1.00 92.31 369 GLN A O 1
ATOM 2854 N N . THR A 1 370 ? -12.565 27.904 7.674 1.00 91.62 370 THR A N 1
ATOM 2855 C CA . THR A 1 370 ? -12.492 27.968 9.135 1.00 91.62 370 THR A CA 1
ATOM 2856 C C . THR A 1 370 ? -13.384 26.884 9.718 1.00 91.62 370 THR A C 1
ATOM 2858 O O . THR A 1 370 ? -14.559 26.781 9.372 1.00 91.62 370 THR A O 1
ATOM 2861 N N . HIS A 1 371 ? -12.816 26.092 10.617 1.00 88.06 371 HIS A N 1
ATOM 2862 C CA . HIS A 1 371 ? -13.460 24.985 11.303 1.00 88.06 371 HIS A CA 1
ATOM 2863 C C . HIS A 1 371 ? -13.507 25.274 12.797 1.00 88.06 371 HIS A C 1
ATOM 2865 O O . HIS A 1 371 ? -12.520 25.725 13.378 1.00 88.06 371 HIS A O 1
ATOM 2871 N N . THR A 1 372 ? -14.629 24.961 13.429 1.00 85.44 372 THR A N 1
ATOM 2872 C CA . THR A 1 372 ? -14.726 24.900 14.888 1.00 85.44 372 THR A CA 1
ATOM 2873 C C . THR A 1 372 ? -14.725 23.432 15.283 1.00 85.44 372 THR A C 1
ATOM 2875 O O . THR A 1 372 ? -15.628 22.697 14.893 1.00 85.44 372 THR A O 1
ATOM 2878 N N . LEU A 1 373 ? -13.699 22.996 16.010 1.00 80.00 373 LEU A N 1
ATOM 2879 C CA . LEU A 1 373 ? -13.604 21.638 16.546 1.00 80.00 373 LEU A CA 1
ATOM 2880 C C . LEU A 1 373 ? -14.556 21.478 17.744 1.00 80.00 373 LEU A C 1
ATOM 2882 O O . LEU A 1 373 ? -14.898 22.465 18.396 1.00 80.00 373 LEU A O 1
ATOM 2886 N N . SER A 1 374 ? -14.920 20.249 18.110 1.00 70.12 374 SER A N 1
ATOM 2887 C CA . SER A 1 374 ? -15.738 19.927 19.301 1.00 70.12 374 SER A CA 1
ATOM 2888 C C . SER A 1 374 ? -15.109 20.379 20.610 1.00 70.12 374 SER A C 1
ATOM 2890 O O . SER A 1 374 ? -15.798 20.509 21.620 1.00 70.12 374 SER A O 1
ATOM 2892 N N . THR A 1 375 ? -13.804 20.648 20.616 1.00 69.81 375 THR A N 1
ATOM 2893 C CA . THR A 1 375 ? -13.111 21.275 21.745 1.00 69.81 375 THR A CA 1
ATOM 2894 C C . THR A 1 375 ? -13.421 22.774 21.871 1.00 69.81 375 THR A C 1
ATOM 2896 O O . THR A 1 375 ? -12.940 23.423 22.793 1.00 69.81 375 THR A O 1
ATOM 2899 N N . GLY A 1 376 ? -14.214 23.346 20.956 1.00 80.00 376 GLY A N 1
ATOM 2900 C CA . GLY A 1 376 ? -14.485 24.782 20.831 1.00 80.00 376 GLY A CA 1
ATOM 2901 C C . GLY A 1 376 ? -13.373 25.547 20.110 1.00 80.00 376 GLY A C 1
ATOM 2902 O O . GLY A 1 376 ? -13.502 26.743 19.846 1.00 80.00 376 GLY A O 1
ATOM 2903 N N . ARG A 1 377 ? -12.272 24.869 19.776 1.00 80.88 377 ARG A N 1
ATOM 2904 C CA . ARG A 1 377 ? -11.121 25.465 19.110 1.00 80.88 377 ARG A CA 1
ATOM 2905 C C . ARG A 1 377 ? -11.455 25.832 17.669 1.00 80.88 377 ARG A C 1
ATOM 2907 O O . ARG A 1 377 ? -11.880 24.982 16.893 1.00 80.88 377 ARG A O 1
ATOM 2914 N N . VAL A 1 378 ? -11.169 27.075 17.298 1.00 85.50 378 VAL A N 1
ATOM 2915 C CA . VAL A 1 378 ? -11.261 27.537 15.912 1.00 85.50 378 VAL A CA 1
ATOM 2916 C C . VAL A 1 378 ? -9.924 27.319 15.208 1.00 85.50 378 VAL A C 1
ATOM 2918 O O . VAL A 1 378 ? -8.865 27.680 15.723 1.00 85.50 378 VAL A O 1
ATOM 2921 N N . VAL A 1 379 ? -9.982 26.706 14.034 1.00 85.19 379 VAL A N 1
ATOM 2922 C CA . VAL A 1 379 ? -8.842 26.345 13.196 1.00 85.19 379 VAL A CA 1
ATOM 2923 C C . VAL A 1 379 ? -9.106 26.845 11.785 1.00 85.19 379 VAL A C 1
ATOM 2925 O O . VAL A 1 379 ? -10.152 26.550 11.217 1.00 85.19 379 VAL A O 1
ATOM 2928 N N . THR A 1 380 ? -8.156 27.567 11.200 1.00 89.50 380 THR A N 1
ATOM 2929 C CA . THR A 1 380 ? -8.237 27.996 9.800 1.00 89.50 380 THR A CA 1
ATOM 2930 C C . THR A 1 380 ? -7.294 27.146 8.961 1.00 89.50 380 THR A C 1
ATOM 2932 O O . THR A 1 380 ? -6.082 27.170 9.159 1.00 89.50 380 THR A O 1
ATOM 2935 N N . GLU A 1 381 ? -7.863 26.385 8.032 1.00 89.56 381 GLU A N 1
ATOM 2936 C CA . GLU A 1 381 ? -7.146 25.650 6.999 1.00 89.56 381 GLU A CA 1
ATOM 2937 C C . GLU A 1 381 ? -6.985 26.578 5.789 1.00 89.56 381 GLU A C 1
ATOM 2939 O O . GLU A 1 381 ? -7.972 27.004 5.197 1.00 89.56 381 GLU A O 1
ATOM 2944 N N . THR A 1 382 ? -5.757 26.963 5.448 1.00 90.81 382 THR A N 1
ATOM 2945 C CA . THR A 1 382 ? -5.498 27.971 4.404 1.00 90.81 382 THR A CA 1
ATOM 2946 C C . THR A 1 382 ? -5.396 27.321 3.026 1.00 90.81 382 THR A C 1
ATOM 2948 O O . THR A 1 382 ? -4.784 26.260 2.891 1.00 90.81 382 THR A O 1
ATOM 2951 N N . ALA A 1 383 ? -5.925 27.967 1.982 1.00 91.81 383 ALA A N 1
ATOM 2952 C CA . ALA A 1 383 ? -5.685 27.543 0.602 1.00 91.81 383 ALA A CA 1
ATOM 2953 C C . ALA A 1 383 ? -4.173 27.405 0.324 1.00 91.81 383 ALA A C 1
ATOM 2955 O O . ALA A 1 383 ? -3.381 28.262 0.717 1.00 91.81 383 ALA A O 1
ATOM 2956 N N . GLY A 1 384 ? -3.769 26.325 -0.342 1.00 88.25 384 GLY A N 1
ATOM 2957 C CA . GLY A 1 384 ? -2.364 26.012 -0.616 1.00 88.25 384 GLY A CA 1
ATOM 2958 C C . GLY A 1 384 ? -1.635 25.273 0.512 1.00 88.25 384 GLY A C 1
ATOM 2959 O O . GLY A 1 384 ? -0.532 24.788 0.288 1.00 88.25 384 GLY A O 1
ATOM 2960 N N . SER A 1 385 ? -2.231 25.156 1.704 1.00 87.88 385 SER A N 1
ATOM 2961 C CA . SER A 1 385 ? -1.663 24.358 2.797 1.00 87.88 385 SER A CA 1
ATOM 2962 C C . SER A 1 385 ? -1.904 22.858 2.596 1.00 87.88 385 SER A C 1
ATOM 2964 O O . SER A 1 385 ? -2.680 22.442 1.731 1.00 87.88 385 SER A O 1
ATOM 2966 N N . HIS A 1 386 ? -1.220 22.038 3.393 1.00 86.31 386 HIS A N 1
ATOM 2967 C CA . HIS A 1 386 ? -1.387 20.592 3.376 1.00 86.31 386 HIS A CA 1
ATOM 2968 C C . HIS A 1 386 ? -2.573 20.145 4.226 1.00 86.31 386 HIS A C 1
ATOM 2970 O O . HIS A 1 386 ? -2.707 20.539 5.384 1.00 86.31 386 HIS A O 1
ATOM 2976 N N . GLY A 1 387 ? -3.379 19.251 3.662 1.00 86.75 387 GLY A N 1
ATOM 2977 C CA . GLY A 1 387 ? -4.376 18.462 4.370 1.00 86.75 387 GLY A CA 1
ATOM 2978 C C . GLY A 1 387 ? -4.008 16.980 4.397 1.00 86.75 387 GLY A C 1
ATOM 2979 O O . GLY A 1 387 ? -3.167 16.498 3.628 1.00 86.75 387 GLY A O 1
ATOM 2980 N N . ALA A 1 388 ? -4.690 16.243 5.273 1.00 83.50 388 ALA A N 1
ATOM 2981 C CA . ALA A 1 388 ? -4.510 14.806 5.419 1.00 83.50 388 ALA A CA 1
ATOM 2982 C C . ALA A 1 388 ? -5.836 14.044 5.530 1.00 83.50 388 ALA A C 1
ATOM 2984 O O . ALA A 1 388 ? -6.890 14.612 5.811 1.00 83.50 388 ALA A O 1
ATOM 2985 N N . THR A 1 389 ? -5.782 12.731 5.340 1.00 84.50 389 THR A N 1
ATOM 2986 C CA . THR A 1 389 ? -6.865 11.792 5.653 1.00 84.50 389 THR A CA 1
ATOM 2987 C C . THR A 1 389 ? -6.303 10.610 6.437 1.00 84.50 389 THR A C 1
ATOM 2989 O O . THR A 1 389 ? -5.161 10.202 6.212 1.00 84.50 389 THR A O 1
ATOM 2992 N N . ILE A 1 390 ? -7.104 10.051 7.344 1.00 79.69 390 ILE A N 1
ATOM 2993 C CA . ILE A 1 390 ? -6.746 8.850 8.105 1.00 79.69 390 ILE A CA 1
ATOM 2994 C C . ILE A 1 390 ? -7.826 7.795 7.888 1.00 79.69 390 ILE A C 1
ATOM 2996 O O . ILE A 1 390 ? -8.818 7.721 8.613 1.00 79.69 390 ILE A O 1
ATOM 3000 N N . ALA A 1 391 ? -7.624 6.959 6.868 1.00 83.12 391 ALA A N 1
ATOM 3001 C CA . ALA A 1 391 ? -8.620 5.976 6.440 1.00 83.12 391 ALA A CA 1
ATOM 3002 C C . ALA A 1 391 ? -8.951 4.948 7.535 1.00 83.12 391 ALA A C 1
ATOM 3004 O O . ALA A 1 391 ? -10.087 4.498 7.633 1.00 83.12 391 ALA A O 1
ATOM 3005 N N . LEU A 1 392 ? -7.984 4.607 8.397 1.00 81.31 392 LEU A N 1
ATOM 3006 C CA . LEU A 1 392 ? -8.214 3.657 9.487 1.00 81.31 392 LEU A CA 1
ATOM 3007 C C . LEU A 1 392 ? -9.282 4.151 10.475 1.00 81.31 392 LEU A C 1
ATOM 3009 O O . LEU A 1 392 ? -10.103 3.354 10.907 1.00 81.31 392 LEU A O 1
ATOM 3013 N N . HIS A 1 393 ? -9.307 5.446 10.798 1.00 81.69 393 HIS A N 1
ATOM 3014 C CA . HIS A 1 393 ? -10.346 6.003 11.670 1.00 81.69 393 HIS A CA 1
ATOM 3015 C C . HIS A 1 393 ? -11.707 6.006 10.973 1.00 81.69 393 HIS A C 1
ATOM 3017 O O . HIS A 1 393 ? -12.695 5.570 11.557 1.00 81.69 393 HIS A O 1
ATOM 3023 N N . ALA A 1 394 ? -11.742 6.389 9.696 1.00 84.94 394 ALA A N 1
ATOM 3024 C CA . ALA A 1 394 ? -12.958 6.346 8.890 1.00 84.94 394 ALA A CA 1
ATOM 3025 C C . ALA A 1 394 ? -13.561 4.931 8.817 1.00 84.94 394 ALA A C 1
ATOM 3027 O O . ALA A 1 394 ? -14.773 4.758 8.894 1.00 84.94 394 ALA A O 1
ATOM 3028 N N . ASN A 1 395 ? -12.717 3.901 8.760 1.00 88.44 395 ASN A N 1
ATOM 3029 C CA . ASN A 1 395 ? -13.136 2.498 8.754 1.00 88.44 395 ASN A CA 1
ATOM 3030 C C . ASN A 1 395 ? -13.735 2.000 10.080 1.00 88.44 395 ASN A C 1
ATOM 3032 O O . ASN A 1 395 ? -14.235 0.872 10.143 1.00 88.44 395 ASN A O 1
ATOM 3036 N N . HIS A 1 396 ? -13.654 2.810 11.133 1.00 86.50 396 HIS A N 1
ATOM 3037 C CA . HIS A 1 396 ? -14.227 2.558 12.450 1.00 86.50 396 HIS A CA 1
ATOM 3038 C C . HIS A 1 396 ? -15.373 3.516 12.791 1.00 86.50 396 HIS A C 1
ATOM 3040 O O . HIS A 1 396 ? -15.903 3.449 13.898 1.00 86.50 396 HIS A O 1
ATOM 3046 N N . ASP A 1 397 ? -15.783 4.364 11.846 1.00 87.44 397 ASP A N 1
ATOM 3047 C CA . ASP A 1 397 ? -16.858 5.332 12.028 1.00 87.44 397 ASP A CA 1
ATOM 3048 C C . ASP A 1 397 ? -18.194 4.624 12.346 1.00 87.44 397 ASP A C 1
ATOM 3050 O O . ASP A 1 397 ? -18.715 3.889 11.494 1.00 87.44 397 ASP A O 1
ATOM 3054 N N . PRO A 1 398 ? -18.790 4.830 13.539 1.00 90.12 398 PRO A N 1
ATOM 3055 C CA . PRO A 1 398 ? -20.048 4.190 13.919 1.00 90.12 398 PRO A CA 1
ATOM 3056 C C . PRO A 1 398 ? -21.230 4.593 13.035 1.00 90.12 398 PRO A C 1
ATOM 3058 O O . PRO A 1 398 ? -22.179 3.817 12.908 1.00 90.12 398 PRO A O 1
ATOM 3061 N N . ALA A 1 399 ? -21.178 5.758 12.380 1.00 92.44 399 ALA A N 1
ATOM 3062 C CA . ALA A 1 399 ? -22.218 6.182 11.448 1.00 92.44 399 ALA A CA 1
ATOM 3063 C C . ALA A 1 399 ? -22.309 5.262 10.221 1.00 92.44 399 ALA A C 1
ATOM 3065 O O . ALA A 1 399 ? -23.382 5.135 9.629 1.00 92.44 399 ALA A O 1
ATOM 3066 N N . VAL A 1 400 ? -21.203 4.603 9.859 1.00 95.00 400 VAL A N 1
ATOM 3067 C CA . VAL A 1 400 ? -21.153 3.632 8.763 1.00 95.00 400 VAL A CA 1
ATOM 3068 C C . VAL A 1 400 ? -21.134 2.208 9.289 1.00 95.00 400 VAL A C 1
ATOM 3070 O O . VAL A 1 400 ? -21.932 1.400 8.824 1.00 95.00 400 VAL A O 1
ATOM 3073 N N . PHE A 1 401 ? -20.262 1.901 10.253 1.00 94.81 401 PHE A N 1
ATOM 3074 C CA . PHE A 1 401 ? -19.949 0.538 10.685 1.00 94.81 401 PHE A CA 1
ATOM 3075 C C . PHE A 1 401 ? -20.618 0.099 11.986 1.00 94.81 401 PHE A C 1
ATOM 3077 O O . PHE A 1 401 ? -20.472 -1.069 12.336 1.00 94.81 401 PHE A O 1
ATOM 3084 N N . GLY A 1 402 ? -21.361 0.974 12.672 1.00 92.69 402 GLY A N 1
ATOM 3085 C CA . GLY A 1 402 ? -21.989 0.707 13.975 1.00 92.69 402 GLY A CA 1
ATOM 3086 C C . GLY A 1 402 ? -23.355 0.010 13.923 1.00 92.69 402 GLY A C 1
ATOM 3087 O O . GLY A 1 402 ? -24.072 -0.035 14.926 1.00 92.69 402 GLY A O 1
ATOM 3088 N N . GLY A 1 403 ? -23.744 -0.506 12.755 1.00 92.62 403 GLY A N 1
ATOM 3089 C CA . GLY A 1 403 ? -25.033 -1.162 12.543 1.00 92.62 403 GLY A CA 1
ATOM 3090 C C . GLY A 1 403 ? -26.228 -0.214 12.747 1.00 92.62 403 GLY A C 1
ATOM 3091 O O . GLY A 1 403 ? -26.066 1.009 12.777 1.00 92.62 403 GLY A O 1
ATOM 3092 N N . PRO A 1 404 ? -27.449 -0.750 12.935 1.00 92.62 404 PRO A N 1
ATOM 3093 C CA . PRO A 1 404 ? -28.663 0.062 13.077 1.00 92.62 404 PRO A CA 1
ATOM 3094 C C . PRO A 1 404 ? -28.637 1.047 14.255 1.00 92.62 404 PRO A C 1
ATOM 3096 O O . PRO A 1 404 ? -29.343 2.051 14.235 1.00 92.62 404 PRO A O 1
ATOM 3099 N N . LYS A 1 405 ? -27.831 0.758 15.285 1.00 93.88 405 LYS A N 1
ATOM 3100 C CA . LYS A 1 405 ? -27.710 1.574 16.501 1.00 93.88 405 LYS A CA 1
ATOM 3101 C C . LYS A 1 405 ? -26.572 2.593 16.449 1.00 93.88 405 LYS A C 1
ATOM 3103 O O . LYS A 1 405 ? -26.460 3.380 17.381 1.00 93.88 405 LYS A O 1
ATOM 3108 N N . ARG A 1 406 ? -25.752 2.586 15.389 1.00 91.75 406 ARG A N 1
ATOM 3109 C CA . ARG A 1 406 ? -24.537 3.414 15.274 1.00 91.75 406 ARG A CA 1
ATOM 3110 C C . ARG A 1 406 ? -23.611 3.258 16.487 1.00 91.75 406 ARG A C 1
ATOM 3112 O O . ARG A 1 406 ? -23.099 4.232 17.026 1.00 91.75 406 ARG A O 1
ATOM 3119 N N . ASP A 1 407 ? -23.439 2.016 16.925 1.00 90.00 407 ASP A N 1
ATOM 3120 C CA . ASP A 1 407 ? -22.680 1.657 18.118 1.00 90.00 407 ASP A CA 1
ATOM 3121 C C . ASP A 1 407 ? -21.175 1.531 17.828 1.00 90.00 407 ASP A C 1
ATOM 3123 O O . ASP A 1 407 ? -20.768 0.935 16.825 1.00 90.00 407 ASP A O 1
ATOM 3127 N N . LEU A 1 408 ? -20.340 2.093 18.707 1.00 84.81 408 LEU A N 1
ATOM 3128 C CA . LEU A 1 408 ? -18.887 2.090 18.525 1.00 84.81 408 LEU A CA 1
ATOM 3129 C C . LEU A 1 408 ? -18.289 0.691 18.706 1.00 84.81 408 LEU A C 1
ATOM 3131 O O . LEU A 1 408 ? -17.440 0.294 17.909 1.00 84.81 408 LEU A O 1
ATOM 3135 N N . ASP A 1 409 ? -18.743 -0.084 19.690 1.00 85.88 409 ASP A N 1
ATOM 3136 C CA . ASP A 1 409 ? -18.211 -1.428 19.928 1.00 85.88 409 ASP A CA 1
ATOM 3137 C C . ASP A 1 409 ? -18.522 -2.356 18.746 1.00 85.88 409 ASP A C 1
ATOM 3139 O O . ASP A 1 409 ? -17.655 -3.108 18.290 1.00 85.88 409 ASP A O 1
ATOM 3143 N N . TYR A 1 410 ? -19.718 -2.239 18.166 1.00 91.38 410 TYR A N 1
ATOM 3144 C CA . TYR A 1 410 ? -20.095 -2.933 16.936 1.00 91.38 410 TYR A CA 1
ATOM 3145 C C . TYR A 1 410 ? -19.229 -2.507 15.736 1.00 91.38 410 TYR A C 1
ATOM 3147 O O . TYR A 1 410 ? -18.817 -3.350 14.930 1.00 91.38 410 TYR A O 1
ATOM 3155 N N . ALA A 1 411 ? -18.895 -1.216 15.617 1.00 87.88 411 ALA A N 1
ATOM 3156 C CA . ALA A 1 411 ? -17.996 -0.715 14.575 1.00 87.88 411 ALA A CA 1
ATOM 3157 C C . ALA A 1 411 ? -16.554 -1.236 14.734 1.00 87.88 411 ALA A C 1
ATOM 3159 O O . ALA A 1 411 ? -15.879 -1.539 13.740 1.00 87.88 411 ALA A O 1
ATOM 3160 N N . LEU A 1 412 ? -16.080 -1.388 15.973 1.00 84.75 412 LEU A N 1
ATOM 3161 C CA . LEU A 1 412 ? -14.745 -1.897 16.303 1.00 84.75 412 LEU A CA 1
ATOM 3162 C C . LEU A 1 412 ? -14.646 -3.431 16.245 1.00 84.75 412 LEU A C 1
ATOM 3164 O O . LEU A 1 412 ? -13.547 -3.968 16.075 1.00 84.75 412 LEU A O 1
ATOM 3168 N N . ALA A 1 413 ? -15.766 -4.146 16.362 1.00 88.88 413 ALA A N 1
ATOM 3169 C CA . ALA A 1 413 ? -15.796 -5.603 16.365 1.00 88.88 413 ALA A CA 1
ATOM 3170 C C . ALA A 1 413 ? -15.270 -6.207 15.052 1.00 88.88 413 ALA A C 1
ATOM 3172 O O . ALA A 1 413 ? -15.643 -5.788 13.954 1.00 88.88 413 ALA A O 1
ATOM 3173 N N . PHE A 1 414 ? -14.436 -7.245 15.174 1.00 93.62 414 PHE A N 1
ATOM 3174 C CA . PHE A 1 414 ? -13.950 -8.038 14.044 1.00 93.62 414 PHE A CA 1
ATOM 3175 C C . PHE A 1 414 ? -15.014 -9.061 13.624 1.00 93.62 414 PHE A C 1
ATOM 3177 O O . PHE A 1 414 ? -15.180 -10.095 14.278 1.00 93.62 414 PHE A O 1
ATOM 3184 N N . MET A 1 415 ? -15.736 -8.755 12.548 1.00 95.88 415 MET A N 1
ATOM 3185 C CA . MET A 1 415 ? -16.862 -9.531 12.027 1.00 95.88 415 MET A CA 1
ATOM 3186 C C . MET A 1 415 ? -16.719 -9.759 10.512 1.00 95.88 415 MET A C 1
ATOM 3188 O O . MET A 1 415 ? -17.280 -8.998 9.719 1.00 95.88 415 MET A O 1
ATOM 3192 N N . PRO A 1 416 ? -15.973 -10.797 10.084 1.00 96.75 416 PRO A N 1
ATOM 3193 C CA . PRO A 1 416 ? -15.923 -11.199 8.682 1.00 96.75 416 PRO A CA 1
ATOM 3194 C C . PRO A 1 416 ? -17.329 -11.410 8.110 1.00 96.75 416 PRO A C 1
ATOM 3196 O O . PRO A 1 416 ? -18.133 -12.131 8.699 1.00 96.75 416 PRO A O 1
ATOM 3199 N N . GLY A 1 417 ? -17.613 -10.781 6.969 1.00 94.75 417 GLY A N 1
ATOM 3200 C CA . GLY A 1 417 ? -18.904 -10.896 6.281 1.00 94.75 417 GLY A CA 1
ATOM 3201 C C . GLY A 1 417 ? -19.988 -9.924 6.760 1.00 94.75 417 GLY A C 1
ATOM 3202 O O . GLY A 1 417 ? -21.156 -10.143 6.450 1.00 94.75 417 GLY A O 1
ATOM 3203 N N . ARG A 1 418 ? -19.632 -8.864 7.504 1.00 94.56 418 ARG A N 1
ATOM 3204 C CA . ARG A 1 418 ? -20.565 -7.773 7.852 1.00 94.56 418 ARG A CA 1
ATOM 3205 C C . ARG A 1 418 ? -21.204 -7.136 6.608 1.00 94.56 418 ARG A C 1
ATOM 3207 O O . ARG A 1 418 ? -20.587 -7.045 5.550 1.00 94.56 418 ARG A O 1
ATOM 3214 N N . GLU A 1 419 ? -22.424 -6.637 6.765 1.00 91.94 419 GLU A N 1
ATOM 3215 C CA . GLU A 1 419 ? -23.306 -6.133 5.703 1.00 91.94 419 GLU A CA 1
ATOM 3216 C C . GLU A 1 419 ? -22.740 -4.964 4.877 1.00 91.94 419 GLU A C 1
ATOM 3218 O O . GLU A 1 419 ? -23.137 -4.752 3.738 1.00 91.94 419 GLU A O 1
ATOM 3223 N N . ASN A 1 420 ? -21.805 -4.212 5.446 1.00 93.81 420 ASN A N 1
ATOM 3224 C CA . ASN A 1 420 ? -21.167 -3.021 4.883 1.00 93.81 420 ASN A CA 1
ATOM 3225 C C . ASN A 1 420 ? -19.646 -3.200 4.738 1.00 93.81 420 ASN A C 1
ATOM 3227 O O . ASN A 1 420 ? -18.901 -2.217 4.722 1.00 93.81 420 ASN A O 1
ATOM 3231 N N . ALA A 1 421 ? -19.169 -4.450 4.671 1.00 90.44 421 ALA A N 1
ATOM 3232 C CA . ALA A 1 421 ? -17.745 -4.788 4.601 1.00 90.44 421 ALA A CA 1
ATOM 3233 C C . ALA A 1 421 ? -17.028 -4.205 3.377 1.00 90.44 421 ALA A C 1
ATOM 3235 O O . ALA A 1 421 ? -15.805 -4.191 3.354 1.00 90.44 421 ALA A O 1
ATOM 3236 N N . ASP A 1 422 ? -17.747 -3.746 2.358 1.00 93.50 422 ASP A N 1
ATOM 3237 C CA . ASP A 1 422 ? -17.199 -3.163 1.137 1.00 93.50 422 ASP A CA 1
ATOM 3238 C C . ASP A 1 422 ? -17.080 -1.634 1.189 1.00 93.50 422 ASP A C 1
ATOM 3240 O O . ASP A 1 422 ? -16.526 -1.033 0.273 1.00 93.50 422 ASP A O 1
ATOM 3244 N N . ARG A 1 423 ? -17.534 -0.987 2.265 1.00 95.81 423 ARG A N 1
ATOM 3245 C CA . ARG A 1 423 ? -17.509 0.477 2.362 1.00 95.81 423 ARG A CA 1
ATOM 3246 C C . ARG A 1 423 ? -16.172 1.049 2.830 1.00 95.81 423 ARG A C 1
ATOM 3248 O O . ARG A 1 423 ? -15.965 2.246 2.726 1.00 95.81 423 ARG A O 1
ATOM 3255 N N . PHE A 1 424 ? -15.251 0.248 3.360 1.00 92.31 424 PHE A N 1
ATOM 3256 C CA . PHE A 1 424 ? -14.000 0.773 3.931 1.00 92.31 424 PHE A CA 1
ATOM 3257 C C . PHE A 1 424 ? -13.128 1.506 2.894 1.00 92.31 424 PHE A C 1
ATOM 3259 O O . PHE A 1 424 ? -13.108 1.160 1.714 1.00 92.31 424 PHE A O 1
ATOM 3266 N N . LEU A 1 425 ? -12.363 2.492 3.366 1.00 91.00 425 LEU A N 1
ATOM 3267 C CA . LEU A 1 425 ? -11.646 3.495 2.569 1.00 91.00 425 LEU A CA 1
ATOM 3268 C C . LEU A 1 425 ? -10.117 3.298 2.542 1.00 91.00 425 LEU A C 1
ATOM 3270 O O . LEU A 1 425 ? -9.386 4.164 2.058 1.00 91.00 425 LEU A O 1
ATOM 3274 N N . SER A 1 426 ? -9.601 2.159 3.026 1.00 87.69 426 SER A N 1
ATOM 3275 C CA . SER A 1 426 ? -8.149 1.850 3.050 1.00 87.69 426 SER A CA 1
ATOM 3276 C C . SER A 1 426 ? -7.487 1.876 1.668 1.00 87.69 426 SER A C 1
ATOM 3278 O O . SER A 1 426 ? -6.268 1.934 1.548 1.00 87.69 426 SER A O 1
ATOM 3280 N N . PHE A 1 427 ? -8.277 1.804 0.598 1.00 90.12 427 PHE A N 1
ATOM 3281 C CA . PHE A 1 427 ? -7.781 1.808 -0.773 1.00 90.12 427 PHE A CA 1
ATOM 3282 C C . PHE A 1 427 ? -8.004 3.134 -1.499 1.00 90.12 427 PHE A C 1
ATOM 3284 O O . PHE A 1 427 ? -7.911 3.170 -2.722 1.00 90.12 427 PHE A O 1
ATOM 3291 N N . VAL A 1 428 ? -8.219 4.232 -0.767 1.00 89.25 428 VAL A N 1
ATOM 3292 C CA . VAL A 1 428 ? -8.439 5.581 -1.328 1.00 89.25 428 VAL A CA 1
ATOM 3293 C C . VAL A 1 428 ? -9.713 5.667 -2.194 1.00 89.25 428 VAL A C 1
ATOM 3295 O O . VAL A 1 428 ? -9.773 6.401 -3.177 1.00 89.25 428 VAL A O 1
ATOM 3298 N N . ALA A 1 429 ? -10.695 4.831 -1.862 1.00 92.12 429 ALA A N 1
ATOM 3299 C CA . ALA A 1 429 ? -12.076 4.767 -2.348 1.00 92.12 429 ALA A CA 1
ATOM 3300 C C . ALA A 1 429 ? -12.786 3.649 -1.563 1.00 92.12 429 ALA A C 1
ATOM 3302 O O . ALA A 1 429 ? -12.100 2.818 -0.952 1.00 92.12 429 ALA A O 1
ATOM 3303 N N . GLU A 1 430 ? -14.123 3.602 -1.570 1.00 94.88 430 GLU A N 1
ATOM 3304 C CA . GLU A 1 430 ? -14.818 2.452 -0.983 1.00 94.88 430 GLU A CA 1
ATOM 3305 C C . GLU A 1 430 ? -14.534 1.206 -1.828 1.00 94.88 430 GLU A C 1
ATOM 3307 O O . GLU A 1 430 ? -14.591 1.240 -3.060 1.00 94.88 430 GLU A O 1
ATOM 3312 N N . TYR A 1 431 ? -14.235 0.081 -1.185 1.00 94.50 431 TYR A N 1
ATOM 3313 C CA . TYR A 1 431 ? -13.918 -1.160 -1.892 1.00 94.50 431 TYR A CA 1
ATOM 3314 C C . TYR A 1 431 ? -15.026 -1.609 -2.863 1.00 94.50 431 TYR A C 1
ATOM 3316 O O . TYR A 1 431 ? -14.731 -2.052 -3.974 1.00 94.50 431 TYR A O 1
ATOM 3324 N N . GLY A 1 432 ? -16.295 -1.434 -2.492 1.00 96.00 432 GLY A N 1
ATOM 3325 C CA . GLY A 1 432 ? -17.446 -1.731 -3.345 1.00 96.00 432 GLY A CA 1
ATOM 3326 C C . GLY A 1 432 ? -17.504 -0.871 -4.610 1.00 96.00 432 GLY A C 1
ATOM 3327 O O . GLY A 1 432 ? -17.988 -1.331 -5.641 1.00 96.00 432 GLY A O 1
ATOM 3328 N N . GLU A 1 433 ? -16.971 0.350 -4.572 1.00 96.38 433 GLU A N 1
ATOM 3329 C CA . GLU A 1 433 ? -16.890 1.252 -5.727 1.00 96.38 433 GLU A CA 1
ATOM 3330 C C . GLU A 1 433 ? -15.722 0.901 -6.637 1.00 96.38 433 GLU A C 1
ATOM 3332 O O . GLU A 1 433 ? -15.876 0.881 -7.855 1.00 96.38 433 GLU A O 1
ATOM 3337 N N . ILE A 1 434 ? -14.590 0.506 -6.054 1.00 95.25 434 ILE A N 1
ATOM 3338 C CA . ILE A 1 434 ? -13.440 -0.003 -6.809 1.00 95.25 434 ILE A CA 1
ATOM 3339 C C . ILE A 1 434 ? -13.852 -1.193 -7.685 1.00 95.25 434 ILE A C 1
ATOM 3341 O O . ILE A 1 434 ? -13.447 -1.276 -8.842 1.00 95.25 434 ILE A O 1
ATOM 3345 N N . LYS A 1 435 ? -14.698 -2.088 -7.160 1.00 95.12 435 LYS A N 1
ATOM 3346 C CA . LYS A 1 435 ? -15.219 -3.256 -7.893 1.00 95.12 435 LYS A CA 1
ATOM 3347 C C . LYS A 1 435 ? -16.132 -2.906 -9.073 1.00 95.12 435 LYS A C 1
ATOM 3349 O O . LYS A 1 435 ? -16.415 -3.779 -9.889 1.00 95.12 435 LYS A O 1
ATOM 3354 N N . LYS A 1 436 ? -16.629 -1.669 -9.152 1.00 95.19 436 LYS A N 1
ATOM 3355 C CA . LYS A 1 436 ? -17.434 -1.185 -10.285 1.00 95.19 436 LYS A CA 1
ATOM 3356 C C . LYS A 1 436 ? -16.560 -0.633 -11.407 1.00 95.19 436 LYS A C 1
ATOM 3358 O O . LYS A 1 436 ? -17.034 -0.529 -12.536 1.00 95.19 436 LYS A O 1
ATOM 3363 N N . CYS A 1 437 ? -15.302 -0.287 -11.124 1.00 94.25 437 CYS A N 1
ATOM 3364 C CA . CYS A 1 437 ? -14.400 0.183 -12.161 1.00 94.25 437 CYS A CA 1
ATOM 3365 C C . CYS A 1 437 ? -14.071 -0.958 -13.141 1.00 94.25 437 CYS A C 1
ATOM 3367 O O . CYS A 1 437 ? -13.759 -2.067 -12.705 1.00 94.25 437 CYS A O 1
ATOM 3369 N N . PRO A 1 438 ? -14.060 -0.694 -14.461 1.00 92.06 438 PRO A N 1
ATOM 3370 C CA . PRO A 1 438 ? -13.766 -1.721 -15.460 1.00 92.06 438 PRO A CA 1
ATOM 3371 C C . PRO A 1 438 ? -12.331 -2.246 -15.348 1.00 92.06 438 PRO A C 1
ATOM 3373 O O . PRO A 1 438 ? -12.058 -3.398 -15.676 1.00 92.06 438 PRO A O 1
ATOM 3376 N N . ASN A 1 439 ? -11.402 -1.400 -14.901 1.00 92.38 439 ASN A N 1
ATOM 3377 C CA . ASN A 1 439 ? -10.006 -1.748 -14.698 1.00 92.38 439 ASN A CA 1
ATOM 3378 C C . ASN A 1 439 ? -9.316 -0.746 -13.753 1.00 92.38 439 ASN A C 1
ATOM 3380 O O . ASN A 1 439 ? -9.946 0.127 -13.149 1.00 92.38 439 ASN A O 1
ATOM 3384 N N . VAL A 1 440 ? -7.993 -0.870 -13.621 1.00 90.50 440 VAL A N 1
ATOM 3385 C CA . VAL A 1 440 ? -7.194 -0.034 -12.717 1.00 90.50 440 VAL A CA 1
ATOM 3386 C C . VAL A 1 440 ? -6.971 1.392 -13.207 1.00 90.50 440 VAL A C 1
ATOM 3388 O O . VAL A 1 440 ? -6.447 2.195 -12.440 1.00 90.50 440 VAL A O 1
ATOM 3391 N N . THR A 1 441 ? -7.379 1.757 -14.423 1.00 91.25 441 THR A N 1
ATOM 3392 C CA . THR A 1 441 ? -7.279 3.136 -14.925 1.00 91.25 441 THR A CA 1
ATOM 3393 C C . THR A 1 441 ? -8.033 4.119 -14.024 1.00 91.25 441 THR A C 1
ATOM 3395 O O . THR A 1 441 ? -7.565 5.239 -13.824 1.00 91.25 441 THR A O 1
ATOM 3398 N N . GLY A 1 442 ? -9.104 3.662 -13.369 1.00 84.62 442 GLY A N 1
ATOM 3399 C CA . GLY A 1 442 ? -9.992 4.477 -12.537 1.00 84.62 442 GLY A CA 1
ATOM 3400 C C . GLY A 1 442 ? -11.392 4.568 -13.141 1.00 84.62 442 GLY A C 1
ATOM 3401 O O . GLY A 1 442 ? -11.592 4.273 -14.317 1.00 84.62 442 GLY A O 1
ATOM 3402 N N . CYS A 1 443 ? -12.359 4.982 -12.331 1.00 90.44 443 CYS A N 1
ATOM 3403 C CA . CYS A 1 443 ? -13.718 5.308 -12.764 1.00 90.44 443 CYS A CA 1
ATOM 3404 C C . CYS A 1 443 ? -14.247 6.505 -11.961 1.00 90.44 443 CYS A C 1
ATOM 3406 O O . CYS A 1 443 ? -13.562 6.980 -11.052 1.00 90.44 443 CYS A O 1
ATOM 3408 N N . ALA A 1 444 ? -15.432 7.019 -12.297 1.00 90.62 444 ALA A N 1
ATOM 3409 C CA . ALA A 1 444 ? -16.009 8.170 -11.598 1.00 90.62 444 ALA A CA 1
ATOM 3410 C C . ALA A 1 444 ? -16.280 7.863 -10.114 1.00 90.62 444 ALA A C 1
ATOM 3412 O O . ALA A 1 444 ? -16.085 8.716 -9.254 1.00 90.62 444 ALA A O 1
ATOM 3413 N N . GLU A 1 445 ? -16.667 6.623 -9.816 1.00 91.94 445 GLU A N 1
ATOM 3414 C CA . GLU A 1 445 ? -16.967 6.127 -8.475 1.00 91.94 445 GLU A CA 1
ATOM 3415 C C . GLU A 1 445 ? -15.713 5.907 -7.628 1.00 91.94 445 GLU A C 1
ATOM 3417 O O . GLU A 1 445 ? -15.793 5.930 -6.412 1.00 91.94 445 GLU A O 1
ATOM 3422 N N . ALA A 1 446 ? -14.553 5.682 -8.245 1.00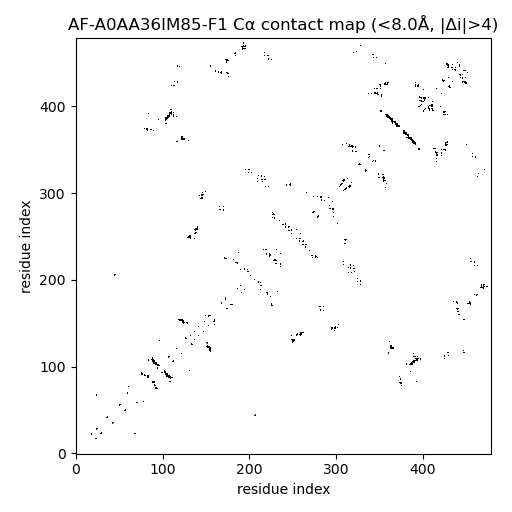 92.06 446 ALA A N 1
ATOM 3423 C CA . ALA A 1 446 ? -13.293 5.488 -7.538 1.00 92.06 446 ALA A CA 1
ATOM 3424 C C . ALA A 1 446 ? -12.145 6.058 -8.385 1.00 92.06 446 ALA A C 1
ATOM 3426 O O . ALA A 1 446 ? -11.419 5.326 -9.060 1.00 92.06 446 ALA A O 1
ATOM 3427 N N . PRO A 1 447 ? -11.944 7.381 -8.393 1.00 86.62 447 PRO A N 1
ATOM 3428 C CA . PRO A 1 447 ? -11.019 7.996 -9.341 1.00 86.62 447 PRO A CA 1
ATOM 3429 C C . PRO A 1 447 ? -9.547 7.882 -8.900 1.00 86.62 447 PRO A C 1
ATOM 3431 O O . PRO A 1 447 ? -8.620 8.033 -9.702 1.00 86.62 447 PRO A O 1
ATOM 3434 N N . ARG A 1 448 ? -9.294 7.581 -7.616 1.00 83.94 448 ARG A N 1
ATOM 3435 C CA . ARG A 1 448 ? -7.945 7.575 -7.017 1.00 83.94 448 ARG A CA 1
ATOM 3436 C C . ARG A 1 448 ? -7.474 6.246 -6.458 1.00 83.94 448 ARG A C 1
ATOM 3438 O O . ARG A 1 448 ? -6.362 6.196 -5.931 1.00 83.94 448 ARG A O 1
ATOM 3445 N N . PHE A 1 449 ? -8.266 5.191 -6.595 1.00 90.31 449 PHE A N 1
ATOM 3446 C CA . PHE A 1 449 ? -8.048 3.997 -5.799 1.00 90.31 449 PHE A CA 1
ATOM 3447 C C . PHE A 1 449 ? -6.670 3.349 -5.988 1.00 90.31 449 PHE A C 1
ATOM 3449 O O . PHE A 1 449 ? -6.023 3.454 -7.044 1.00 90.31 449 PHE A O 1
ATOM 3456 N N . CYS A 1 450 ? -6.238 2.645 -4.944 1.00 90.88 450 CYS A N 1
ATOM 3457 C CA . CYS A 1 450 ? -4.998 1.886 -4.901 1.00 90.88 450 CYS A CA 1
ATOM 3458 C C . CYS A 1 450 ? -5.004 0.765 -5.951 1.00 90.88 450 CYS A C 1
ATOM 3460 O O . CYS A 1 450 ? -5.771 -0.191 -5.849 1.00 90.88 450 CYS A O 1
ATOM 3462 N N . MET A 1 451 ? -4.094 0.820 -6.926 1.00 91.19 451 MET A N 1
ATOM 3463 C CA . MET A 1 451 ? -3.985 -0.221 -7.963 1.00 91.19 451 MET A CA 1
ATOM 3464 C C . MET A 1 451 ? -3.590 -1.593 -7.388 1.00 91.19 451 MET A C 1
ATOM 3466 O O . MET A 1 451 ? -3.893 -2.621 -7.978 1.00 91.19 451 MET A O 1
ATOM 3470 N N . GLY A 1 452 ? -2.962 -1.625 -6.207 1.00 91.12 452 GLY A N 1
ATOM 3471 C CA . GLY A 1 452 ? -2.579 -2.857 -5.513 1.00 91.12 452 GLY A CA 1
ATOM 3472 C C . GLY A 1 452 ? -3.711 -3.549 -4.743 1.00 91.12 452 GLY A C 1
ATOM 3473 O O . GLY A 1 452 ? -3.462 -4.582 -4.127 1.00 91.12 452 GLY A O 1
ATOM 3474 N N . THR A 1 453 ? -4.937 -3.007 -4.760 1.00 91.88 453 THR A N 1
ATOM 3475 C CA . THR A 1 453 ? -6.084 -3.481 -3.955 1.00 91.88 453 THR A CA 1
ATOM 3476 C C . THR A 1 453 ? -6.318 -4.987 -4.071 1.00 91.88 453 THR A C 1
ATOM 3478 O O . THR A 1 453 ? -6.399 -5.686 -3.059 1.00 91.88 453 THR A O 1
ATOM 3481 N N . PHE A 1 454 ? -6.409 -5.495 -5.301 1.00 93.94 454 PHE A N 1
ATOM 3482 C CA . PHE A 1 454 ? -6.734 -6.898 -5.559 1.00 93.94 454 PHE A CA 1
ATOM 3483 C C . PHE A 1 454 ? -5.514 -7.820 -5.427 1.00 93.94 454 PHE A C 1
ATOM 3485 O O . PHE A 1 454 ? -5.644 -8.945 -4.944 1.00 93.94 454 PHE A O 1
ATOM 3492 N N . VAL A 1 455 ? -4.318 -7.331 -5.782 1.00 93.56 455 VAL A N 1
ATOM 3493 C CA . VAL A 1 455 ? -3.050 -8.065 -5.597 1.00 93.56 455 VAL A CA 1
ATOM 3494 C C . VAL A 1 455 ? -2.792 -8.342 -4.126 1.00 93.56 455 VAL A C 1
ATOM 3496 O O . VAL A 1 455 ? -2.512 -9.481 -3.762 1.00 93.56 455 VAL A O 1
ATOM 3499 N N . LEU A 1 456 ? -2.946 -7.328 -3.270 1.00 93.38 456 LEU A N 1
ATOM 3500 C CA . LEU A 1 456 ? -2.748 -7.472 -1.832 1.00 93.38 456 LEU A CA 1
ATOM 3501 C C . LEU A 1 456 ? -3.641 -8.573 -1.252 1.00 93.38 456 LEU A C 1
ATOM 3503 O O . LEU A 1 456 ? -3.152 -9.456 -0.554 1.00 93.38 456 LEU A O 1
ATOM 3507 N N . GLN A 1 457 ? -4.935 -8.550 -1.571 1.00 94.38 457 GLN A N 1
ATOM 3508 C CA . GLN A 1 457 ? -5.891 -9.537 -1.063 1.00 94.38 457 GLN A CA 1
ATOM 3509 C C . GLN A 1 457 ? -5.545 -10.957 -1.517 1.00 94.38 457 GLN A C 1
ATOM 3511 O O . GLN A 1 457 ? -5.581 -11.887 -0.710 1.00 94.38 457 GLN A O 1
ATOM 3516 N N . ARG A 1 458 ? -5.145 -11.128 -2.783 1.00 95.50 458 ARG A N 1
ATOM 3517 C CA . ARG A 1 458 ? -4.707 -12.426 -3.314 1.00 95.50 458 ARG A CA 1
ATOM 3518 C C . ARG A 1 458 ? -3.462 -12.949 -2.603 1.00 95.50 458 ARG A C 1
ATOM 3520 O O . ARG A 1 458 ? -3.456 -14.102 -2.177 1.00 95.50 458 ARG A O 1
ATOM 3527 N N . ILE A 1 459 ? -2.451 -12.102 -2.421 1.00 95.88 459 ILE A N 1
ATOM 3528 C CA . ILE A 1 459 ? -1.222 -12.468 -1.706 1.00 95.88 459 ILE A CA 1
ATOM 3529 C C . ILE A 1 459 ? -1.535 -12.810 -0.244 1.00 95.88 459 ILE A C 1
ATOM 3531 O O . ILE A 1 459 ? -1.096 -13.845 0.247 1.00 95.88 459 ILE A O 1
ATOM 3535 N N . MET A 1 460 ? -2.347 -12.003 0.445 1.00 96.75 460 MET A N 1
ATOM 3536 C CA . MET A 1 460 ? -2.763 -12.275 1.826 1.00 96.75 460 MET A CA 1
ATOM 3537 C C . MET A 1 460 ? -3.506 -13.609 1.954 1.00 96.75 460 MET A C 1
ATOM 3539 O O . MET A 1 460 ? -3.247 -14.357 2.893 1.00 96.75 460 MET A O 1
ATOM 3543 N N . LYS A 1 461 ? -4.393 -13.935 1.005 1.00 98.00 461 LYS A N 1
ATOM 3544 C CA . LYS A 1 461 ? -5.114 -15.217 0.962 1.00 98.00 461 LYS A CA 1
ATOM 3545 C C . LYS A 1 461 ? -4.146 -16.388 0.839 1.00 98.00 461 LYS A C 1
ATOM 3547 O O . LYS A 1 461 ? -4.214 -17.325 1.628 1.00 98.00 461 LYS A O 1
ATOM 3552 N N . GLN A 1 462 ? -3.221 -16.299 -0.112 1.00 97.94 462 GLN A N 1
ATOM 3553 C CA . GLN A 1 462 ? -2.184 -17.301 -0.349 1.00 97.94 462 GLN A CA 1
ATOM 3554 C C . GLN A 1 462 ? -1.285 -17.517 0.880 1.00 97.94 462 GLN A C 1
ATOM 3556 O O . GLN A 1 462 ? -1.121 -18.650 1.329 1.00 97.94 462 GLN A O 1
ATOM 3561 N N . ILE A 1 463 ? -0.768 -16.434 1.471 1.00 98.25 463 ILE A N 1
ATOM 3562 C CA . ILE A 1 463 ? 0.077 -16.494 2.672 1.00 98.25 463 ILE A CA 1
ATOM 3563 C C . ILE A 1 463 ? -0.710 -17.030 3.874 1.00 98.25 463 ILE A C 1
ATOM 3565 O O . ILE A 1 463 ? -0.173 -17.813 4.651 1.00 98.25 463 ILE A O 1
ATOM 3569 N N . GLY A 1 464 ? -1.979 -16.641 4.029 1.00 98.38 464 GLY A N 1
ATOM 3570 C CA . GLY A 1 464 ? -2.842 -17.120 5.108 1.00 98.38 464 GLY A CA 1
ATOM 3571 C C . GLY A 1 464 ? -3.030 -18.638 5.081 1.00 98.38 464 GLY A C 1
ATOM 3572 O O . GLY A 1 464 ? -2.884 -19.279 6.119 1.00 98.38 464 GLY A O 1
ATOM 3573 N N . PHE A 1 465 ? -3.277 -19.229 3.906 1.00 98.50 465 PHE A N 1
ATOM 3574 C CA . PHE A 1 465 ? -3.362 -20.689 3.771 1.00 98.50 465 PHE A CA 1
ATOM 3575 C C . PHE A 1 465 ? -2.033 -21.383 4.083 1.00 98.50 465 PHE A C 1
ATOM 3577 O O . PHE A 1 465 ? -2.020 -22.301 4.900 1.00 98.50 465 PHE A O 1
ATOM 3584 N N . PHE A 1 466 ? -0.922 -20.895 3.526 1.00 98.06 466 PHE A N 1
ATOM 3585 C CA . PHE A 1 466 ? 0.411 -21.426 3.833 1.00 98.06 466 PHE A CA 1
ATOM 3586 C C . PHE A 1 466 ? 0.731 -21.370 5.335 1.00 98.06 466 PHE A C 1
ATOM 3588 O O . PHE A 1 466 ? 1.256 -22.314 5.916 1.00 98.06 466 PHE A O 1
ATOM 3595 N N . TYR A 1 467 ? 0.374 -20.272 5.999 1.00 98.12 467 TYR A N 1
ATOM 3596 C CA . TYR A 1 467 ? 0.579 -20.114 7.435 1.00 98.12 467 TYR A CA 1
ATOM 3597 C C . TYR A 1 467 ? -0.255 -21.099 8.268 1.00 98.12 467 TYR A C 1
ATOM 3599 O O . TYR A 1 467 ? 0.235 -21.659 9.250 1.00 98.12 467 TYR A O 1
ATOM 3607 N N . ILE A 1 468 ? -1.507 -21.338 7.867 1.00 98.38 468 ILE A N 1
ATOM 3608 C CA . ILE A 1 468 ? -2.407 -22.290 8.527 1.00 98.38 468 ILE A CA 1
ATOM 3609 C C . ILE A 1 468 ? -1.865 -23.721 8.453 1.00 98.38 468 ILE A C 1
ATOM 3611 O O . ILE A 1 468 ? -1.951 -24.437 9.448 1.00 98.38 468 ILE A O 1
ATOM 3615 N N . GLU A 1 469 ? -1.252 -24.127 7.337 1.00 96.50 469 GLU A N 1
ATOM 3616 C CA . GLU A 1 469 ? -0.571 -25.429 7.239 1.00 96.50 469 GLU A CA 1
ATOM 3617 C C . GLU A 1 469 ? 0.497 -25.586 8.336 1.00 96.50 469 GLU A C 1
ATOM 3619 O O . GLU A 1 469 ? 0.619 -26.647 8.956 1.00 96.50 469 GLU A O 1
ATOM 3624 N N . GLY A 1 470 ? 1.222 -24.502 8.634 1.00 96.62 470 GLY A N 1
ATOM 3625 C CA . GLY A 1 470 ? 2.168 -24.425 9.745 1.00 96.62 470 GLY A CA 1
ATOM 3626 C C . GLY A 1 470 ? 1.499 -24.640 11.104 1.00 96.62 470 GLY A C 1
ATOM 3627 O O . GLY A 1 470 ? 1.937 -25.509 11.861 1.00 96.62 470 GLY A O 1
ATOM 3628 N N . LEU A 1 471 ? 0.415 -23.913 11.395 1.00 95.88 471 LEU A N 1
ATOM 3629 C CA . LEU A 1 471 ? -0.338 -24.046 12.654 1.00 95.88 471 LEU A CA 1
ATOM 3630 C C . LEU A 1 471 ? -0.870 -25.477 12.858 1.00 95.88 471 LEU A C 1
ATOM 3632 O O . LEU A 1 471 ? -0.726 -26.055 13.933 1.00 95.88 471 LEU A O 1
ATOM 3636 N N . GLU A 1 472 ? -1.439 -26.080 11.813 1.00 94.69 472 GLU A N 1
ATOM 3637 C CA . GLU A 1 472 ? -2.024 -27.429 11.870 1.00 94.69 472 GLU A CA 1
ATOM 3638 C C . GLU A 1 472 ? -0.965 -28.539 11.945 1.00 94.69 472 GLU A C 1
ATOM 3640 O O . GLU A 1 472 ? -1.236 -29.649 12.408 1.00 94.69 472 GLU A O 1
ATOM 3645 N N . SER A 1 473 ? 0.262 -28.269 11.495 1.00 91.62 473 SER A N 1
ATOM 3646 C CA . SER A 1 473 ? 1.384 -29.192 11.679 1.00 91.62 473 SER A CA 1
ATOM 3647 C C . SER A 1 473 ? 1.897 -29.227 13.123 1.00 91.62 473 SER A C 1
ATOM 3649 O O . SER A 1 473 ? 2.220 -30.309 13.603 1.00 91.62 473 SER A O 1
ATOM 3651 N N . GLN A 1 474 ? 1.909 -28.089 13.829 1.00 81.94 474 GLN A N 1
ATOM 3652 C CA . GLN A 1 474 ? 2.346 -28.014 15.229 1.00 81.94 474 GLN A CA 1
ATOM 3653 C C . GLN A 1 474 ? 1.373 -28.736 16.160 1.00 81.94 474 GLN A C 1
ATOM 3655 O O . GLN A 1 474 ? 1.795 -29.563 16.962 1.00 81.94 474 GLN A O 1
ATOM 3660 N N . GLY A 1 475 ? 0.065 -28.521 15.979 1.00 72.56 475 GLY A N 1
ATOM 3661 C CA . GLY A 1 475 ? -0.952 -29.189 16.799 1.00 72.56 475 GLY A CA 1
ATOM 3662 C C . GLY A 1 475 ? -0.931 -30.720 16.697 1.00 72.56 475 GLY A C 1
ATOM 3663 O O . GLY A 1 475 ? -1.371 -31.395 17.617 1.00 72.56 475 GLY A O 1
ATOM 3664 N N . ARG A 1 476 ? -0.387 -31.287 15.609 1.00 71.12 476 ARG A N 1
ATOM 3665 C CA . ARG A 1 476 ? -0.194 -32.741 15.449 1.00 71.12 476 ARG A CA 1
ATOM 3666 C C . ARG A 1 476 ? 1.077 -33.285 16.102 1.00 71.12 476 ARG A C 1
ATOM 3668 O O . ARG A 1 476 ? 1.189 -34.494 16.218 1.00 71.12 476 ARG A O 1
ATOM 3675 N N . GLN A 1 477 ? 2.038 -32.431 16.453 1.00 66.25 477 GLN A N 1
ATOM 3676 C CA . GLN A 1 477 ? 3.269 -32.835 17.146 1.00 66.25 477 GLN A CA 1
ATOM 3677 C C . GLN A 1 477 ? 3.122 -32.784 18.673 1.00 66.25 477 GLN A C 1
ATOM 3679 O O . GLN A 1 477 ? 3.907 -33.408 19.378 1.00 66.25 477 GLN A O 1
ATOM 3684 N N . GLU A 1 478 ? 2.142 -32.027 19.173 1.00 61.53 478 GLU A N 1
ATOM 3685 C CA . GLU A 1 478 ? 1.845 -31.883 20.605 1.00 61.53 478 GLU A CA 1
ATOM 3686 C C . GLU A 1 478 ? 0.782 -32.879 21.114 1.00 61.53 478 GLU A C 1
ATOM 3688 O O . GLU A 1 478 ? 0.574 -32.976 22.324 1.00 61.53 478 GLU A O 1
ATOM 3693 N N . MET A 1 479 ? 0.128 -33.617 20.204 1.00 48.94 479 MET A N 1
ATOM 3694 C CA . MET A 1 479 ? -0.738 -34.773 20.490 1.00 48.94 479 MET A CA 1
ATOM 3695 C C . MET A 1 479 ? 0.042 -36.070 20.309 1.00 48.94 479 MET A C 1
ATOM 3697 O O . MET A 1 479 ? -0.186 -36.996 21.119 1.00 48.94 479 MET A O 1
#

Mean predicted aligned error: 10.16 Å

Sequence (479 aa):
MGCGCFCRLVVLLLTALALLFGCLCVPQVERAYIKFVDTYTYGVPLAHLALVVLGQVPRIWQVGGPLGVGPVWNPWLVDATDAYSKGDGLMLFPNPDNIASSYMLARVTHEKVREVHHNPTAKRDISKFISVETATSPPGYFADGVLPTLLQLNTDDPKRYAHRDLLSATMPSIAQSPDHVPGFQAPPGVSAQDLVRDISLHLWLPLKMVTNLVQDVFAFNFFRHAFEVDLSHEELQMLKEWLSVHSRIIVGLSSISGGKRCAELAKVLEDKVAAGAFGQRLMKEAERRGMVGADRLRKVIFEFSFAGFGGDGPGGGLATMKLLRLLQSKPEKYVPMFKKDPEAFILEVIRTRGGGGAGMNPWIVESTQTHTLSTGRVVTETAGSHGATIALHANHDPAVFGGPKRDLDYALAFMPGRENADRFLSFVAEYGEIKKCPNVTGCAEAPRFCMGTFVLQRIMKQIGFFYIEGLESQGRQEM